Protein AF-0000000072410522 (afdb_homodimer)

Secondary structure (DSSP, 8-state):
-EEEEEEESTTSHHHHHHHHTGGGT---SEEEEEES-THHHHTHHHH-SS-EEEEE--TTSTHHHHHHHHHHHHS-EEEEEEEE-------S-GGGS-HHHHHHHHIIIIIIHHHHHHHHGGGPPTT-EEEEE--GGGGS--TTSHHHHHHHHHHHHHHHHHHHHTGGGT-EEEEEE--SB-SHHHHHHH-SSS--S----S--B-HHHHHHHHHHHHHTT-SEEE-SHHHHHHHHHHHHS-HHHHHHHHHHHTT--/-EEEEEEESTTSHHHHHHHHTGGGT---SEEEEEES-THHHHTHHHH-SS-EEEEE--TTSTHHHHHHHHHHHHS-EEEEEEEE-------S-GGGS-HHHHHHHHIIIIIIHHHHHHHHGGGPPTT-EEEEE--GGGGS--TTSHHHHHHHHHHHHHHHHHHHHTGGGT-EEEEEE--SB-SHHHHHHH-SSS--S----S--B-HHHHHHHHHHHHHTT-SEEE-SHHHHHHHHHHHHS-HHHHHHHHHHHTT--

Organism: NCBI:txid2714355

Structure (mmCIF, N/CA/C/O backbone):
data_AF-0000000072410522-model_v1
#
loop_
_entity.id
_entity.type
_entity.pdbx_description
1 polymer 'Short-chain dehydrogenase'
#
loop_
_atom_site.group_PDB
_atom_site.id
_atom_site.type_symbol
_atom_site.label_atom_id
_atom_site.label_alt_id
_atom_site.label_comp_id
_atom_site.label_asym_id
_atom_site.label_entity_id
_atom_site.label_seq_id
_atom_site.pdbx_PDB_ins_code
_atom_site.Cartn_x
_atom_site.Cartn_y
_atom_site.Cartn_z
_atom_site.occupancy
_atom_site.B_iso_or_equiv
_atom_site.auth_seq_id
_atom_site.auth_comp_id
_atom_site.auth_asym_id
_atom_site.auth_atom_id
_atom_site.pdbx_PDB_model_num
ATOM 1 N N . MET A 1 1 ? 10.883 -33.938 -7 1 87.44 1 MET A N 1
ATOM 2 C CA . MET A 1 1 ? 10.359 -32.688 -6.445 1 87.44 1 MET A CA 1
ATOM 3 C C . MET A 1 1 ? 8.898 -32.5 -6.82 1 87.44 1 MET A C 1
ATOM 5 O O . MET A 1 1 ? 8.492 -32.781 -7.945 1 87.44 1 MET A O 1
ATOM 9 N N . LYS A 1 2 ? 8 -32.25 -5.777 1 94.81 2 LYS A N 1
ATOM 10 C CA . LYS A 1 2 ? 6.574 -32.062 -6.023 1 94.81 2 LYS A CA 1
ATOM 11 C C . LYS A 1 2 ? 6.309 -30.672 -6.625 1 94.81 2 LYS A C 1
ATOM 13 O O . LYS A 1 2 ? 6.816 -29.672 -6.129 1 94.81 2 LYS A O 1
ATOM 18 N N . ARG A 1 3 ? 5.688 -30.719 -7.781 1 96.94 3 ARG A N 1
ATOM 19 C CA . ARG A 1 3 ? 5.191 -29.453 -8.32 1 96.94 3 ARG A CA 1
ATOM 20 C C . ARG A 1 3 ? 3.863 -29.062 -7.676 1 96.94 3 ARG A C 1
ATOM 22 O O . ARG A 1 3 ? 2.869 -29.781 -7.809 1 96.94 3 ARG A O 1
ATOM 29 N N . ILE A 1 4 ? 3.877 -27.891 -7.047 1 97.88 4 ILE A N 1
ATOM 30 C CA . ILE A 1 4 ? 2.682 -27.578 -6.266 1 97.88 4 ILE A CA 1
ATOM 31 C C . ILE A 1 4 ? 2.131 -26.219 -6.672 1 97.88 4 ILE A C 1
ATOM 33 O O . ILE A 1 4 ? 2.805 -25.453 -7.367 1 97.88 4 ILE A O 1
ATOM 37 N N . ALA A 1 5 ? 0.879 -25.953 -6.289 1 97.94 5 ALA A N 1
ATOM 38 C CA . ALA A 1 5 ? 0.236 -24.641 -6.309 1 97.94 5 ALA A CA 1
ATOM 39 C C . ALA A 1 5 ? -0.042 -24.156 -4.891 1 97.94 5 ALA A C 1
ATOM 41 O O . ALA A 1 5 ? -0.404 -24.938 -4.012 1 97.94 5 ALA A O 1
ATOM 42 N N . VAL A 1 6 ? 0.191 -22.922 -4.691 1 97.94 6 VAL A N 1
ATOM 43 C CA . VAL A 1 6 ? -0.125 -22.281 -3.416 1 97.94 6 VAL A CA 1
ATOM 44 C C . VAL A 1 6 ? -1.211 -21.234 -3.619 1 97.94 6 VAL A C 1
ATOM 46 O O . VAL A 1 6 ? -1.064 -20.328 -4.449 1 97.94 6 VAL A O 1
ATOM 49 N N . ILE A 1 7 ? -2.295 -21.359 -2.898 1 97.38 7 ILE A N 1
ATOM 50 C CA . ILE A 1 7 ? -3.43 -20.453 -3.049 1 97.38 7 ILE A CA 1
ATOM 51 C C . ILE A 1 7 ? -3.857 -19.938 -1.678 1 97.38 7 ILE A C 1
ATOM 53 O O . ILE A 1 7 ? -4.223 -20.719 -0.796 1 97.38 7 ILE A O 1
ATOM 57 N N . THR A 1 8 ? -3.752 -18.656 -1.492 1 96.62 8 THR A N 1
ATOM 58 C CA . THR A 1 8 ? -4.227 -18.047 -0.253 1 96.62 8 THR A CA 1
ATOM 59 C C . THR A 1 8 ? -5.695 -17.656 -0.372 1 96.62 8 THR A C 1
ATOM 61 O O . THR A 1 8 ? -6.219 -17.516 -1.479 1 96.62 8 THR A O 1
ATOM 64 N N . GLY A 1 9 ? -6.336 -17.406 0.797 1 91.88 9 GLY A N 1
ATOM 65 C CA . GLY A 1 9 ? -7.746 -17.047 0.773 1 91.88 9 GLY A CA 1
ATOM 66 C C . GLY A 1 9 ? -8.625 -18.125 0.182 1 91.88 9 GLY A C 1
ATOM 67 O O . GLY A 1 9 ? -9.656 -17.828 -0.431 1 91.88 9 GLY A O 1
ATOM 68 N N . ALA A 1 10 ? -8.266 -19.328 0.307 1 90.06 10 ALA A N 1
ATOM 69 C CA . ALA A 1 10 ? -8.906 -20.438 -0.396 1 90.06 10 ALA A CA 1
ATOM 70 C C . ALA A 1 10 ? -10.211 -20.844 0.291 1 90.06 10 ALA A C 1
ATOM 72 O O . ALA A 1 10 ? -10.953 -21.672 -0.223 1 90.06 10 ALA A O 1
ATOM 73 N N . SER A 1 11 ? -10.539 -20.203 1.363 1 84.31 11 SER A N 1
ATOM 74 C CA . SER A 1 11 ? -11.727 -20.594 2.119 1 84.31 11 SER A CA 1
ATOM 75 C C . SER A 1 11 ? -12.992 -20.016 1.494 1 84.31 11 SER A C 1
ATOM 77 O O . SER A 1 11 ? -14.102 -20.469 1.785 1 84.31 11 SER A O 1
ATOM 79 N N . SER A 1 12 ? -12.828 -18.938 0.682 1 79.38 12 SER A N 1
ATOM 80 C CA . SER A 1 12 ? -14.016 -18.312 0.102 1 79.38 12 SER A CA 1
ATOM 81 C C . SER A 1 12 ? -13.648 -17.453 -1.107 1 79.38 12 SER A C 1
ATOM 83 O O . SER A 1 12 ? -12.469 -17.344 -1.46 1 79.38 12 SER A O 1
ATOM 85 N N . GLY A 1 13 ? -14.68 -17.156 -1.811 1 81.81 13 GLY A N 1
ATOM 86 C CA . GLY A 1 13 ? -14.539 -16.141 -2.848 1 81.81 13 GLY A CA 1
ATOM 87 C C . GLY A 1 13 ? -13.703 -16.609 -4.023 1 81.81 13 GLY A C 1
ATOM 88 O O . GLY A 1 13 ? -13.922 -17.703 -4.551 1 81.81 13 GLY A O 1
ATOM 89 N N . MET A 1 14 ? -12.867 -15.711 -4.445 1 86.31 14 MET A N 1
ATOM 90 C CA . MET A 1 14 ? -12.047 -15.977 -5.621 1 86.31 14 MET A CA 1
ATOM 91 C C . MET A 1 14 ? -11 -17.047 -5.328 1 86.31 14 MET A C 1
ATOM 93 O O . MET A 1 14 ? -10.734 -17.906 -6.168 1 86.31 14 MET A O 1
ATOM 97 N N . GLY A 1 15 ? -10.453 -17 -4.074 1 90.88 15 GLY A N 1
ATOM 98 C CA . GLY A 1 15 ? -9.453 -18 -3.713 1 90.88 15 GLY A CA 1
ATOM 99 C C . GLY A 1 15 ? -9.969 -19.422 -3.785 1 90.88 15 GLY A C 1
ATOM 100 O O . GLY A 1 15 ? -9.281 -20.312 -4.273 1 90.88 15 GLY A O 1
ATOM 101 N N . ARG A 1 16 ? -11.148 -19.578 -3.326 1 89.5 16 ARG A N 1
ATOM 102 C CA . ARG A 1 16 ? -11.766 -20.891 -3.398 1 89.5 16 ARG A CA 1
ATOM 103 C C . ARG A 1 16 ? -11.977 -21.312 -4.848 1 89.5 16 ARG A C 1
ATOM 105 O O . ARG A 1 16 ? -11.703 -22.469 -5.207 1 89.5 16 ARG A O 1
ATOM 112 N N . ARG A 1 17 ? -12.453 -20.406 -5.668 1 90.88 17 ARG A N 1
ATOM 113 C CA . ARG A 1 17 ? -12.703 -20.703 -7.07 1 90.88 17 ARG A CA 1
ATOM 114 C C . ARG A 1 17 ? -11.406 -21.031 -7.805 1 90.88 17 ARG A C 1
ATOM 116 O O . ARG A 1 17 ? -11.375 -21.906 -8.664 1 90.88 17 ARG A O 1
ATOM 123 N N . PHE A 1 18 ? -10.375 -20.312 -7.477 1 94.38 18 PHE A N 1
ATOM 124 C CA . PHE A 1 18 ? -9.07 -20.609 -8.055 1 94.38 18 PHE A CA 1
ATOM 125 C C . PHE A 1 18 ? -8.633 -22.031 -7.672 1 94.38 18 PHE A C 1
ATOM 127 O O . PHE A 1 18 ? -8.148 -22.781 -8.516 1 94.38 18 PHE A O 1
ATOM 134 N N . ALA A 1 19 ? -8.852 -22.359 -6.422 1 93.88 19 ALA A N 1
ATOM 135 C CA . ALA A 1 19 ? -8.477 -23.688 -5.957 1 93.88 19 ALA A CA 1
ATOM 136 C C . ALA A 1 19 ? -9.273 -24.766 -6.676 1 93.88 19 ALA A C 1
ATOM 138 O O . ALA A 1 19 ? -8.711 -25.75 -7.168 1 93.88 19 ALA A O 1
ATOM 139 N N . GLU A 1 20 ? -10.5 -24.562 -6.824 1 93 20 GLU A N 1
ATOM 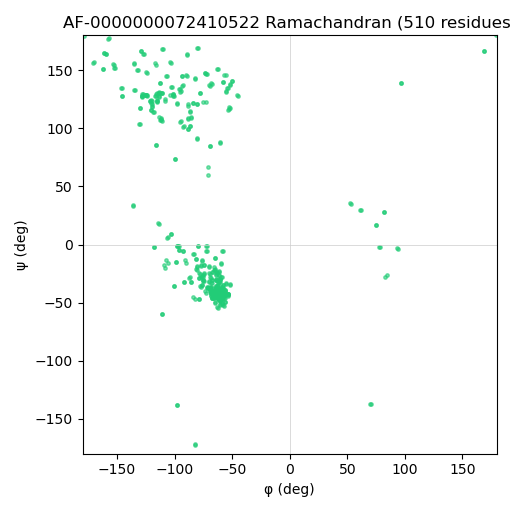140 C CA . GLU A 1 20 ? -11.414 -25.547 -7.402 1 93 20 GLU A CA 1
ATOM 141 C C . GLU A 1 20 ? -11.141 -25.75 -8.891 1 93 20 GLU A C 1
ATOM 143 O O . GLU A 1 20 ? -11.445 -26.812 -9.445 1 93 20 GLU A O 1
ATOM 148 N N . THR A 1 21 ? -10.633 -24.734 -9.539 1 94.5 21 THR A N 1
ATOM 149 C CA . THR A 1 21 ? -10.484 -24.797 -10.992 1 94.5 21 THR A CA 1
ATOM 150 C C . THR A 1 21 ? -9.016 -24.781 -11.383 1 94.5 21 THR A C 1
ATOM 152 O O . THR A 1 21 ? -8.672 -24.484 -12.531 1 94.5 21 THR A O 1
ATOM 155 N N . VAL A 1 22 ? -8.117 -25.094 -10.461 1 95.19 22 VAL A N 1
ATOM 156 C CA . VAL A 1 22 ? -6.676 -24.969 -10.648 1 95.19 22 VAL A CA 1
ATOM 157 C C . VAL A 1 22 ? -6.215 -25.906 -11.766 1 95.19 22 VAL A C 1
ATOM 159 O O . VAL A 1 22 ? -5.227 -25.625 -12.445 1 95.19 22 VAL A O 1
ATOM 162 N N . ASP A 1 23 ? -6.918 -26.953 -12.055 1 93.94 23 ASP A N 1
ATOM 163 C CA . ASP A 1 23 ? -6.582 -27.922 -13.102 1 93.94 23 ASP A CA 1
ATOM 164 C C . ASP A 1 23 ? -6.762 -27.297 -14.484 1 93.94 23 ASP A C 1
ATOM 166 O O . ASP A 1 23 ? -6.23 -27.812 -15.477 1 93.94 23 ASP A O 1
ATOM 170 N N . THR A 1 24 ? -7.555 -26.188 -14.555 1 93.25 24 THR A N 1
ATOM 171 C CA . THR A 1 24 ? -7.664 -25.453 -15.805 1 93.25 24 THR A CA 1
ATOM 172 C C . THR A 1 24 ? -6.316 -24.859 -16.203 1 93.25 24 THR A C 1
ATOM 174 O O . THR A 1 24 ? -6.016 -24.734 -17.391 1 93.25 24 THR A O 1
ATOM 177 N N . PHE A 1 25 ? -5.5 -24.5 -15.203 1 93 25 PHE A N 1
ATOM 178 C CA . PHE A 1 25 ? -4.203 -23.891 -15.461 1 93 25 PHE A CA 1
ATOM 179 C C . PHE A 1 25 ? -3.156 -24.953 -15.766 1 93 25 PHE A C 1
ATOM 181 O O . PHE A 1 25 ? -2.357 -24.797 -16.688 1 93 25 PHE A O 1
ATOM 188 N N . GLY A 1 26 ? -3.154 -25.938 -14.953 1 92.19 26 GLY A N 1
ATOM 189 C CA . GLY A 1 26 ? -2.166 -26.984 -15.133 1 92.19 26 GLY A CA 1
ATOM 190 C C . GLY A 1 26 ? -2.295 -28.109 -14.117 1 92.19 26 GLY A C 1
ATOM 191 O O . GLY A 1 26 ? -3.211 -28.094 -13.297 1 92.19 26 GLY A O 1
ATOM 192 N N . ARG A 1 27 ? -1.413 -29.094 -14.266 1 93.75 27 ARG A N 1
ATOM 193 C CA . ARG A 1 27 ? -1.382 -30.219 -13.352 1 93.75 27 ARG A CA 1
ATOM 194 C C . ARG A 1 27 ? -0.395 -29.984 -12.211 1 93.75 27 ARG A C 1
ATOM 196 O O . ARG A 1 27 ? 0.698 -29.453 -12.438 1 93.75 27 ARG A O 1
ATOM 203 N N . PHE A 1 28 ? -0.849 -30.359 -11.016 1 96.62 28 PHE A N 1
ATOM 204 C CA . PHE A 1 28 ? -0.011 -30.234 -9.828 1 96.62 28 PHE A CA 1
ATOM 205 C C . PHE A 1 28 ? -0.044 -31.516 -9.008 1 96.62 28 PHE A C 1
ATOM 207 O O . PHE A 1 28 ? -1.03 -32.25 -9.039 1 96.62 28 PHE A O 1
ATOM 214 N N . ASP A 1 29 ? 1.026 -31.75 -8.344 1 97 29 ASP A N 1
ATOM 215 C CA . ASP A 1 29 ? 1.09 -32.906 -7.473 1 97 29 ASP A CA 1
ATOM 216 C C . ASP A 1 29 ? 0.31 -32.688 -6.18 1 97 29 ASP A C 1
ATOM 218 O O . ASP A 1 29 ? -0.175 -33.625 -5.559 1 97 29 ASP A O 1
ATOM 222 N N . GLU A 1 30 ? 0.217 -31.422 -5.777 1 96.19 30 GLU A N 1
ATOM 223 C CA . GLU A 1 30 ? -0.444 -31 -4.543 1 96.19 30 GLU A CA 1
ATOM 224 C C . GLU A 1 30 ? -0.775 -29.516 -4.559 1 96.19 30 GLU A C 1
ATOM 226 O O . GLU A 1 30 ? -0.14 -28.75 -5.277 1 96.19 30 GLU A O 1
ATOM 231 N N . ILE A 1 31 ? -1.799 -29.219 -3.85 1 96.38 31 ILE A N 1
ATOM 232 C CA . ILE A 1 31 ? -2.129 -27.797 -3.703 1 96.3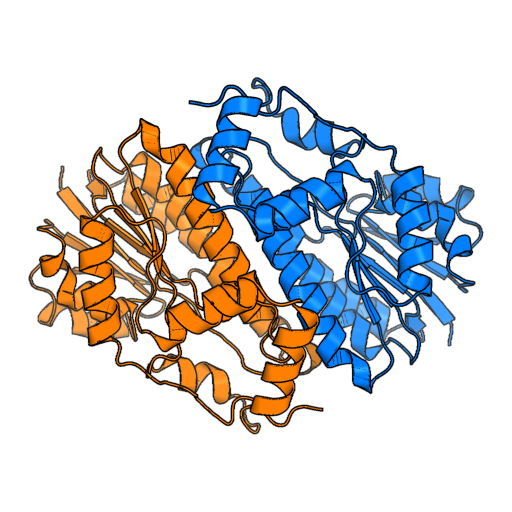8 31 ILE A CA 1
ATOM 233 C C . ILE A 1 31 ? -2.092 -27.406 -2.227 1 96.38 31 ILE A C 1
ATOM 235 O O . ILE A 1 31 ? -2.656 -28.109 -1.381 1 96.38 31 ILE A O 1
ATOM 239 N N . TRP A 1 32 ? -1.292 -26.406 -1.926 1 96.56 32 TRP A N 1
ATOM 240 C CA . TRP A 1 32 ? -1.312 -25.797 -0.599 1 96.56 32 TRP A CA 1
ATOM 241 C C . TRP A 1 32 ? -2.34 -24.672 -0.529 1 96.56 32 TRP A C 1
ATOM 243 O O . TRP A 1 32 ? -2.295 -23.734 -1.324 1 96.56 32 TRP A O 1
ATOM 253 N N . VAL A 1 33 ? -3.297 -24.859 0.373 1 96 33 VAL A N 1
ATOM 254 C CA . VAL A 1 33 ? -4.332 -23.844 0.528 1 96 33 VAL A CA 1
ATOM 255 C C . VAL A 1 33 ? -4.195 -23.156 1.888 1 96 33 VAL A C 1
ATOM 257 O O . VAL A 1 33 ? -4.012 -23.828 2.908 1 96 33 VAL A O 1
ATOM 260 N N . ILE A 1 34 ? -4.207 -21.844 1.851 1 95.31 34 ILE A N 1
ATOM 261 C CA . ILE A 1 34 ? -3.941 -21.062 3.057 1 95.31 34 ILE A CA 1
ATOM 262 C C . ILE A 1 34 ? -5.184 -20.266 3.438 1 95.31 34 ILE A C 1
ATOM 264 O O . ILE A 1 34 ? -5.781 -19.594 2.588 1 95.31 34 ILE A O 1
ATOM 268 N N . ALA A 1 35 ? -5.609 -20.312 4.621 1 92 35 ALA A N 1
ATOM 269 C CA . ALA A 1 35 ? -6.637 -19.5 5.258 1 92 35 ALA A CA 1
ATOM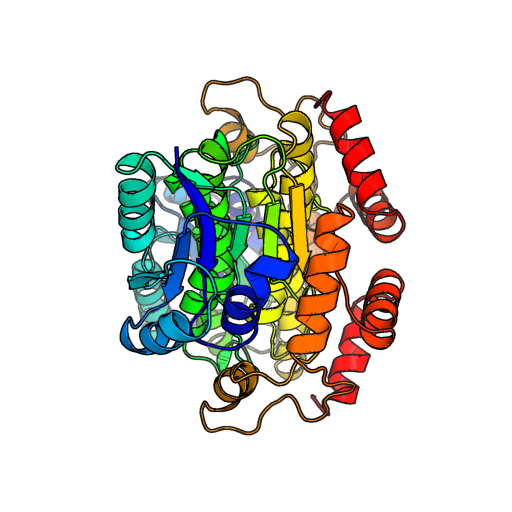 270 C C . ALA A 1 35 ? -6.473 -19.5 6.777 1 92 35 ALA A C 1
ATOM 272 O O . ALA A 1 35 ? -5.613 -20.203 7.312 1 92 35 ALA A O 1
ATOM 273 N N . ARG A 1 36 ? -7.312 -18.734 7.453 1 86.94 36 ARG A N 1
ATOM 274 C CA . ARG A 1 36 ? -7.184 -18.594 8.898 1 86.94 36 ARG A CA 1
ATOM 275 C C . ARG A 1 36 ? -7.621 -19.859 9.617 1 86.94 36 ARG A C 1
ATOM 277 O O . ARG A 1 36 ? -6.988 -20.281 10.594 1 86.94 36 ARG A O 1
ATOM 284 N N . HIS A 1 37 ? -8.711 -20.359 9.07 1 81.56 37 HIS A N 1
ATOM 285 C CA . HIS A 1 37 ? -9.297 -21.516 9.758 1 81.56 37 HIS A CA 1
ATOM 286 C C . HIS A 1 37 ? -9.258 -22.766 8.883 1 81.56 37 HIS A C 1
ATOM 288 O O . HIS A 1 37 ? -9.812 -22.766 7.781 1 81.56 37 HIS A O 1
ATOM 294 N N . GLU A 1 38 ? -8.727 -23.734 9.508 1 83.62 38 GLU A N 1
ATOM 295 C CA . GLU A 1 38 ? -8.547 -24.969 8.773 1 83.62 38 GLU A CA 1
ATOM 296 C C . GLU A 1 38 ? -9.891 -25.578 8.359 1 83.62 38 GLU A C 1
ATOM 298 O O . GLU A 1 38 ? -10.016 -26.141 7.273 1 83.62 38 GLU A O 1
ATOM 303 N N . ALA A 1 39 ? -10.836 -25.438 9.195 1 83.12 39 ALA A N 1
ATOM 304 C CA . ALA A 1 39 ? -12.148 -26.047 8.953 1 83.12 39 ALA A CA 1
ATOM 305 C C . ALA A 1 39 ? -12.75 -25.531 7.645 1 83.12 39 ALA A C 1
ATOM 307 O O . ALA A 1 39 ? -13.43 -26.281 6.938 1 83.12 39 ALA A O 1
ATOM 308 N N . ALA A 1 40 ? -12.398 -24.344 7.273 1 79.81 40 ALA A N 1
ATOM 309 C CA . ALA A 1 40 ? -12.93 -23.734 6.066 1 79.81 40 ALA A CA 1
ATOM 310 C C . ALA A 1 40 ? -12.281 -24.312 4.812 1 79.81 40 ALA A C 1
ATOM 312 O O . ALA A 1 40 ? -12.797 -24.156 3.707 1 79.81 40 ALA A O 1
ATOM 313 N N . LEU A 1 41 ? -11.219 -25 5.059 1 83.5 41 LEU A N 1
ATOM 314 C CA . LEU A 1 41 ? -10.445 -25.531 3.941 1 83.5 41 LEU A CA 1
ATOM 315 C C . LEU A 1 41 ? -10.781 -27 3.693 1 83.5 41 LEU A C 1
ATOM 317 O O . LEU A 1 41 ? -10.453 -27.547 2.639 1 83.5 41 LEU A O 1
ATOM 321 N N . GLU A 1 42 ? -11.422 -27.609 4.652 1 81.56 42 GLU A N 1
ATOM 322 C CA . GLU A 1 42 ? -11.719 -29.031 4.578 1 81.56 42 GLU A CA 1
ATOM 323 C C . GLU A 1 42 ? -12.625 -29.344 3.387 1 81.56 42 GLU A C 1
ATOM 325 O O . GLU A 1 42 ? -12.461 -30.375 2.73 1 81.56 42 GLU A O 1
ATOM 330 N N . GLY A 1 43 ? -13.531 -28.422 3.092 1 81 43 GLY A N 1
ATOM 331 C CA . GLY A 1 43 ? -14.43 -28.609 1.967 1 81 43 GLY A CA 1
ATOM 332 C C . GLY A 1 43 ? -13.711 -28.641 0.629 1 81 43 GLY A C 1
ATOM 333 O O . GLY A 1 43 ? -14.211 -29.234 -0.333 1 81 43 GLY A O 1
ATOM 334 N N . LEU A 1 44 ? -12.555 -28.109 0.586 1 86.38 44 LEU A N 1
ATOM 335 C CA . LEU A 1 44 ? -11.789 -28.047 -0.652 1 86.38 44 LEU A CA 1
ATOM 336 C C . LEU A 1 44 ? -11.211 -29.406 -1.014 1 86.38 44 LEU A C 1
ATOM 338 O O . LEU A 1 44 ? -10.992 -29.703 -2.191 1 86.38 44 LEU A O 1
ATOM 342 N N . ARG A 1 45 ? -11.023 -30.266 -0.043 1 86.31 45 ARG A N 1
ATOM 343 C CA . ARG A 1 45 ? -10.406 -31.562 -0.265 1 86.31 45 ARG A CA 1
ATOM 344 C C . ARG A 1 45 ? -11.242 -32.406 -1.22 1 86.31 45 ARG A C 1
ATOM 346 O O . ARG A 1 45 ? -10.695 -33.188 -1.998 1 86.31 45 ARG A O 1
ATOM 353 N N . GLU A 1 46 ? -12.492 -32.188 -1.177 1 86.25 46 GLU A N 1
ATOM 354 C CA . GLU A 1 46 ? -13.398 -32.969 -1.996 1 86.25 46 GLU A CA 1
ATOM 355 C C . GLU A 1 46 ? -13.625 -32.344 -3.361 1 86.25 46 GLU A C 1
ATOM 357 O O . GLU A 1 46 ? -14.023 -33 -4.312 1 86.25 46 GLU A O 1
ATOM 362 N N . GLN A 1 47 ? -13.266 -31.156 -3.432 1 87.69 47 GLN A N 1
ATOM 363 C CA . GLN A 1 47 ? -13.641 -30.406 -4.633 1 87.69 47 GLN A CA 1
ATOM 364 C C . GLN A 1 47 ? -12.438 -30.203 -5.547 1 87.69 47 GLN A C 1
ATOM 366 O O . GLN A 1 47 ? -12.594 -29.875 -6.723 1 87.69 47 GLN A O 1
ATOM 371 N N . VAL A 1 48 ? -11.305 -30.391 -5.082 1 87.56 48 VAL A N 1
ATOM 372 C CA . VAL A 1 48 ? -10.07 -30.156 -5.828 1 87.56 48 VAL A CA 1
ATOM 373 C C . VAL A 1 48 ? -9.516 -31.484 -6.336 1 87.56 48 VAL A C 1
ATOM 375 O O . VAL A 1 48 ? -9.43 -32.438 -5.59 1 87.56 48 VAL A O 1
ATOM 378 N N . PRO A 1 49 ? -9.211 -31.594 -7.609 1 87.56 49 PRO A N 1
ATOM 379 C CA . PRO A 1 49 ? -8.789 -32.844 -8.211 1 87.56 49 PRO A CA 1
ATOM 380 C C . PRO A 1 49 ? -7.371 -33.25 -7.801 1 87.56 49 PRO A C 1
ATOM 382 O O . PRO A 1 49 ? -6.836 -34.25 -8.312 1 87.56 49 PRO A O 1
ATOM 385 N N . PHE A 1 50 ? -6.668 -32.469 -6.996 1 93.19 50 PHE A N 1
ATOM 386 C CA . PHE A 1 50 ? -5.332 -32.781 -6.488 1 93.19 50 PHE A CA 1
ATOM 387 C C . PHE A 1 50 ? -5.344 -32.906 -4.969 1 93.19 50 PHE A C 1
ATOM 389 O O . PHE A 1 50 ? -6.254 -32.406 -4.305 1 93.19 50 PHE A O 1
ATOM 396 N N . PRO A 1 51 ? -4.352 -33.656 -4.438 1 94.5 51 PRO A N 1
ATOM 397 C CA . PRO A 1 51 ? -4.215 -33.625 -2.98 1 94.5 51 PRO A CA 1
ATOM 398 C C . PRO A 1 51 ? -4.137 -32.219 -2.42 1 94.5 51 PRO A C 1
ATOM 400 O O . PRO A 1 51 ? -3.502 -31.344 -3.02 1 94.5 51 PRO A O 1
ATOM 403 N N . VAL A 1 52 ? -4.848 -32 -1.301 1 95 52 VAL A N 1
ATOM 404 C CA . VAL A 1 52 ? -4.941 -30.672 -0.71 1 95 52 VAL A CA 1
ATOM 405 C C . VAL A 1 52 ? -4.242 -30.656 0.646 1 95 52 VAL A C 1
ATOM 407 O O . VAL A 1 52 ? -4.492 -31.516 1.491 1 95 52 VAL A O 1
ATOM 410 N N . ARG A 1 53 ? -3.359 -29.719 0.804 1 93.75 53 ARG A N 1
ATOM 411 C CA . ARG A 1 53 ? -2.705 -29.469 2.084 1 93.75 53 ARG A CA 1
ATOM 412 C C . ARG A 1 53 ? -3.125 -28.125 2.656 1 93.75 53 ARG A C 1
ATOM 414 O O . ARG A 1 53 ? -2.703 -27.078 2.164 1 93.75 53 ARG A O 1
ATOM 4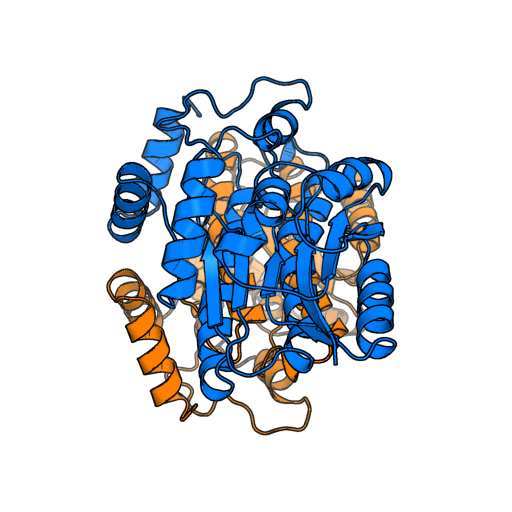21 N N . PRO A 1 54 ? -3.945 -28.203 3.697 1 94.38 54 PRO A N 1
ATOM 422 C CA . PRO A 1 54 ? -4.344 -26.938 4.34 1 94.38 54 PRO A CA 1
ATOM 423 C C . PRO A 1 54 ? -3.254 -26.375 5.246 1 94.38 54 PRO A C 1
ATOM 425 O O . PRO A 1 54 ? -2.602 -27.125 5.977 1 94.38 54 PRO A O 1
ATOM 428 N N . LEU A 1 55 ? -2.936 -25.141 5.109 1 94.44 55 LEU A N 1
ATOM 429 C CA . LEU A 1 55 ? -2.1 -24.359 6.023 1 94.44 55 LEU A CA 1
ATOM 430 C C . LEU A 1 55 ? -2.924 -23.312 6.746 1 94.44 55 LEU A C 1
ATOM 432 O O . LEU A 1 55 ? -3.354 -22.328 6.133 1 94.44 55 LEU A O 1
ATOM 436 N N . ALA A 1 56 ? -3.195 -23.516 8.023 1 93.88 56 ALA A N 1
ATOM 437 C CA . ALA A 1 56 ? -3.955 -22.562 8.828 1 93.88 56 ALA A CA 1
ATOM 438 C C . ALA A 1 56 ? -3.07 -21.406 9.297 1 93.88 56 ALA A C 1
ATOM 440 O O . ALA A 1 56 ? -2.428 -21.5 10.344 1 93.88 56 ALA A O 1
ATOM 441 N N . LEU A 1 57 ? -3.021 -20.375 8.539 1 94.38 57 LEU A N 1
ATOM 442 C CA . LEU A 1 57 ? -2.172 -19.219 8.805 1 94.38 57 LEU A CA 1
ATOM 443 C C . LEU A 1 57 ? -2.986 -17.938 8.781 1 94.38 57 LEU A C 1
ATOM 445 O O . LEU A 1 57 ? -3.818 -17.734 7.891 1 94.38 57 LEU A O 1
ATOM 449 N N . ASP A 1 58 ? -2.848 -17.172 9.766 1 95 58 ASP A N 1
ATOM 450 C CA . ASP A 1 58 ? -3.332 -15.797 9.742 1 95 58 ASP A CA 1
ATOM 451 C C . ASP A 1 58 ? -2.291 -14.859 9.133 1 95 58 ASP A C 1
ATOM 453 O O . ASP A 1 58 ? -1.361 -14.43 9.82 1 95 58 ASP A O 1
ATOM 457 N N . LEU A 1 59 ? -2.504 -14.5 7.91 1 94.81 59 LEU A N 1
ATOM 458 C CA . LEU A 1 59 ? -1.489 -13.789 7.137 1 94.81 59 LEU A CA 1
ATOM 459 C C . LEU A 1 59 ? -1.348 -12.352 7.621 1 94.81 59 LEU A C 1
ATOM 461 O O . LEU A 1 59 ? -0.48 -11.609 7.145 1 94.81 59 LEU A O 1
ATOM 465 N N . THR A 1 60 ? -2.189 -11.906 8.555 1 93.75 60 THR A N 1
ATOM 466 C CA . THR A 1 60 ? -1.989 -10.609 9.18 1 93.75 60 THR A CA 1
ATOM 467 C C . THR A 1 60 ? -0.954 -10.695 10.297 1 93.75 60 THR A C 1
ATOM 469 O O . THR A 1 60 ? -0.52 -9.672 10.836 1 93.75 60 THR A O 1
ATOM 472 N N . ASP A 1 61 ? -0.607 -11.883 10.68 1 93 61 ASP A N 1
ATOM 473 C CA . ASP A 1 61 ? 0.427 -12.156 11.672 1 93 61 ASP A CA 1
ATOM 474 C C . ASP A 1 61 ? 1.757 -12.5 11 1 93 61 ASP A C 1
ATOM 476 O O . ASP A 1 61 ? 1.866 -13.508 10.312 1 93 61 ASP A O 1
ATOM 480 N N . CYS A 1 62 ? 2.752 -11.742 11.312 1 91.25 62 CYS A N 1
ATOM 481 C CA . CYS A 1 62 ? 4.047 -11.891 10.656 1 91.25 62 CYS A CA 1
ATOM 482 C C . CYS A 1 62 ? 4.668 -13.25 10.969 1 91.25 62 CYS A C 1
ATOM 484 O O . CYS A 1 62 ? 5.496 -13.75 10.203 1 91.25 62 CYS A O 1
ATOM 486 N N . SER A 1 63 ? 4.324 -13.828 12.07 1 93.69 63 SER A N 1
ATOM 487 C CA . SER A 1 63 ? 4.844 -15.148 12.406 1 93.69 63 SER A CA 1
ATOM 488 C C . SER A 1 63 ? 4.434 -16.188 11.375 1 93.69 63 SER A C 1
ATOM 490 O O . SER A 1 63 ? 5.098 -17.219 11.219 1 93.69 63 SER A O 1
ATOM 492 N N . SER A 1 64 ? 3.297 -15.969 10.68 1 95.88 64 SER A N 1
ATOM 493 C CA . SER A 1 64 ? 2.816 -16.859 9.641 1 95.88 64 SER A CA 1
ATOM 494 C C . SER A 1 64 ? 3.824 -16.969 8.5 1 95.88 64 SER A C 1
ATOM 496 O O . SER A 1 64 ? 3.914 -18.016 7.844 1 95.88 64 SER A O 1
ATOM 498 N N . PHE A 1 65 ? 4.629 -15.883 8.242 1 96.94 65 PHE A N 1
ATOM 499 C CA . PHE A 1 65 ? 5.598 -15.891 7.152 1 96.94 65 PHE A CA 1
ATOM 500 C C . PHE A 1 65 ? 6.754 -16.828 7.465 1 96.94 65 PHE A C 1
ATOM 502 O O . PHE A 1 65 ? 7.242 -17.531 6.578 1 96.94 65 PHE A O 1
ATOM 509 N N . ALA A 1 66 ? 7.129 -16.828 8.734 1 95.88 66 ALA A N 1
ATOM 510 C CA . ALA A 1 66 ? 8.172 -17.75 9.148 1 95.88 66 ALA A CA 1
ATOM 511 C C . ALA A 1 66 ? 7.695 -19.203 9.016 1 95.88 66 ALA A C 1
ATOM 513 O O . ALA A 1 66 ? 8.453 -20.078 8.586 1 95.88 66 ALA A O 1
ATOM 514 N N . THR A 1 67 ? 6.492 -19.484 9.445 1 96.5 67 THR A N 1
ATOM 515 C CA . THR A 1 67 ? 5.91 -20.812 9.328 1 96.5 67 THR A CA 1
ATOM 516 C C . THR A 1 67 ? 5.848 -21.25 7.863 1 96.5 67 THR A C 1
ATOM 518 O O . THR A 1 67 ? 6.211 -22.391 7.531 1 96.5 67 THR A O 1
ATOM 521 N N . TYR A 1 68 ? 5.383 -20.391 6.988 1 97.31 68 TYR A N 1
ATOM 522 C CA . TYR A 1 68 ? 5.301 -20.672 5.559 1 97.31 68 TYR A CA 1
ATOM 523 C C . TYR A 1 68 ? 6.684 -20.953 4.977 1 97.31 68 TYR A C 1
ATOM 525 O O . TYR A 1 68 ? 6.863 -21.891 4.207 1 97.31 68 TYR A O 1
ATOM 533 N N . ALA A 1 69 ? 7.652 -20.062 5.348 1 96.56 69 ALA A N 1
ATOM 534 C CA . ALA A 1 69 ? 9.023 -20.25 4.887 1 96.56 69 ALA A CA 1
ATOM 535 C C . ALA A 1 69 ? 9.57 -21.609 5.316 1 96.56 69 ALA A C 1
ATOM 537 O O . ALA A 1 69 ? 10.25 -22.297 4.543 1 96.56 69 ALA A O 1
ATOM 538 N N . LYS A 1 70 ? 9.25 -21.969 6.508 1 96.44 70 LYS A N 1
ATOM 539 C CA . LYS A 1 70 ? 9.719 -23.234 7.051 1 96.44 70 LYS A CA 1
ATOM 540 C C . LYS A 1 70 ? 9.156 -24.406 6.254 1 96.44 70 LYS A C 1
ATOM 542 O O . LYS A 1 70 ? 9.883 -25.344 5.922 1 96.44 70 LYS A O 1
ATOM 547 N N . VAL A 1 71 ? 7.895 -24.391 5.945 1 95.44 71 VAL A N 1
ATOM 548 C CA . VAL A 1 71 ? 7.262 -25.484 5.203 1 95.44 71 VAL A CA 1
ATOM 549 C C . VAL A 1 71 ? 7.867 -25.562 3.805 1 95.44 71 VAL A C 1
ATOM 551 O O . VAL A 1 71 ? 8.078 -26.672 3.285 1 95.44 71 VAL A O 1
ATOM 554 N N . LEU A 1 72 ? 8.141 -24.422 3.131 1 95.69 72 LEU A N 1
ATOM 555 C CA . LEU A 1 72 ? 8.75 -24.391 1.808 1 95.69 72 LEU A CA 1
ATOM 556 C C . LEU A 1 72 ? 10.141 -25.016 1.833 1 95.69 72 LEU A C 1
ATOM 558 O O . LEU A 1 72 ? 10.516 -25.734 0.902 1 95.69 72 LEU A O 1
ATOM 562 N N . THR A 1 73 ? 10.844 -24.719 2.918 1 94.25 73 THR A N 1
ATOM 563 C CA . THR A 1 73 ? 12.219 -25.172 3.023 1 94.25 73 THR A CA 1
ATOM 564 C C . THR A 1 73 ? 12.273 -26.656 3.367 1 94.25 73 THR A C 1
ATOM 566 O O . THR A 1 73 ? 13.164 -27.375 2.904 1 94.25 73 THR A O 1
ATOM 569 N N . GLU A 1 74 ? 11.367 -27.094 4.125 1 93.69 74 GLU A N 1
ATOM 570 C CA . GLU A 1 74 ? 11.406 -28.438 4.66 1 93.69 74 GLU A CA 1
ATOM 571 C C . GLU A 1 74 ? 10.906 -29.453 3.635 1 93.69 74 GLU A C 1
ATOM 573 O O . GLU A 1 74 ? 11.219 -30.641 3.725 1 93.69 74 GLU A O 1
ATOM 578 N N . GLU A 1 75 ? 10.211 -29.047 2.676 1 89.88 75 GLU A N 1
ATOM 579 C CA . GLU A 1 75 ? 9.664 -29.938 1.663 1 89.88 75 GLU A CA 1
ATOM 580 C C . GLU A 1 75 ? 10.297 -29.672 0.298 1 89.88 75 GLU A C 1
ATOM 582 O O . GLU A 1 75 ? 10.508 -28.531 -0.087 1 89.88 75 GLU A O 1
ATOM 587 N N . PRO A 1 76 ? 10.719 -30.688 -0.278 1 91.75 76 PRO A N 1
ATOM 588 C CA . PRO A 1 76 ? 11.242 -30.516 -1.637 1 91.75 76 PRO A CA 1
ATOM 589 C C . PRO A 1 76 ? 10.148 -30.188 -2.648 1 91.75 76 PRO A C 1
ATOM 591 O O . PRO A 1 76 ? 9.594 -31.078 -3.289 1 91.75 76 PRO A O 1
ATOM 594 N N . VAL A 1 77 ? 9.781 -28.969 -2.789 1 95.31 77 VAL A N 1
ATOM 595 C CA . VAL A 1 77 ? 8.672 -28.578 -3.658 1 95.31 77 VAL A CA 1
ATOM 596 C C . VAL A 1 77 ? 9.141 -27.547 -4.676 1 95.31 77 VAL A C 1
ATOM 598 O O . VAL A 1 77 ? 10.109 -26.828 -4.434 1 95.31 77 VAL A O 1
ATOM 601 N N . GLU A 1 78 ? 8.586 -27.594 -5.781 1 96.94 78 GLU A N 1
ATOM 602 C CA . GLU A 1 78 ? 8.594 -26.516 -6.777 1 96.94 78 GLU A CA 1
ATOM 603 C C . GLU A 1 78 ? 7.227 -25.859 -6.891 1 96.94 78 GLU A C 1
ATOM 605 O O . GLU A 1 78 ? 6.227 -26.531 -7.148 1 96.94 78 GLU A O 1
ATOM 610 N N . VAL A 1 79 ? 7.234 -24.562 -6.715 1 98.06 79 VAL A N 1
ATOM 611 C CA . VAL A 1 79 ? 5.953 -23.859 -6.754 1 98.06 79 VAL A CA 1
ATOM 612 C C . VAL A 1 79 ? 5.676 -23.359 -8.172 1 98.06 79 VAL A C 1
ATOM 614 O O . VAL A 1 79 ? 6.215 -22.344 -8.594 1 98.06 79 VAL A O 1
ATOM 617 N N . GLY A 1 80 ? 4.844 -24.109 -8.789 1 98 80 GLY A N 1
ATOM 618 C CA . GLY A 1 80 ? 4.527 -23.719 -10.164 1 98 80 GLY A CA 1
ATOM 619 C C . GLY A 1 80 ? 3.539 -22.578 -10.25 1 98 80 GLY A C 1
ATOM 620 O O . GLY A 1 80 ? 3.455 -21.906 -11.281 1 98 80 GLY A O 1
ATOM 621 N N . LEU A 1 81 ? 2.713 -22.406 -9.195 1 98.38 81 LEU A N 1
ATOM 622 C CA . LEU A 1 81 ? 1.655 -21.406 -9.188 1 98.38 81 LEU A CA 1
ATOM 623 C C . LEU A 1 81 ? 1.463 -20.828 -7.781 1 98.38 81 LEU A C 1
ATOM 625 O O . LEU A 1 81 ? 1.387 -21.578 -6.809 1 98.38 81 LEU A O 1
ATOM 629 N N . LEU A 1 82 ? 1.498 -19.562 -7.703 1 98.5 82 LEU A N 1
ATOM 630 C CA . LEU A 1 82 ? 1.106 -18.844 -6.496 1 98.5 82 LEU A CA 1
ATOM 631 C C . LEU A 1 82 ? -0.067 -17.906 -6.773 1 98.5 82 LEU A C 1
ATOM 633 O O . LEU A 1 82 ? 0.015 -17.047 -7.648 1 98.5 82 LEU A O 1
ATOM 637 N N . VAL A 1 83 ? -1.185 -18.125 -6.094 1 98.19 83 VAL A N 1
ATOM 638 C CA . VAL A 1 83 ? -2.326 -17.219 -6.172 1 98.19 83 VAL A CA 1
ATOM 639 C C . VAL A 1 83 ? -2.537 -16.547 -4.82 1 98.19 83 VAL A C 1
ATOM 641 O O . VAL A 1 83 ? -2.9 -17.188 -3.838 1 98.19 83 VAL A O 1
ATOM 644 N N . ASN A 1 84 ? -2.246 -15.312 -4.789 1 97.81 84 ASN A N 1
ATOM 645 C CA . ASN A 1 84 ? -2.549 -14.5 -3.613 1 97.81 84 ASN A CA 1
ATOM 646 C C . ASN A 1 84 ? -3.953 -13.906 -3.688 1 97.81 84 ASN A C 1
ATOM 648 O O . ASN A 1 84 ? -4.152 -12.836 -4.258 1 97.81 84 ASN A O 1
ATOM 652 N N . ALA A 1 85 ? -4.879 -14.555 -2.998 1 94.56 85 ALA A N 1
ATOM 653 C CA . ALA A 1 85 ? -6.285 -14.164 -3.119 1 94.56 85 ALA A CA 1
ATOM 654 C C . ALA A 1 85 ? -6.84 -13.695 -1.776 1 94.56 85 ALA A C 1
ATOM 656 O O . ALA A 1 85 ? -8 -13.281 -1.688 1 94.56 85 ALA A O 1
ATOM 657 N N . SER A 1 86 ? -5.973 -13.781 -0.773 1 91.88 86 SER A N 1
ATOM 658 C CA . SER A 1 86 ? -6.402 -13.266 0.523 1 91.88 86 SER A CA 1
ATOM 659 C C . SER A 1 86 ? -6.516 -11.75 0.504 1 91.88 86 SER A C 1
ATOM 661 O O . SER A 1 86 ? -5.684 -11.062 -0.096 1 91.88 86 SER A O 1
ATOM 663 N N . GLY A 1 87 ? -7.543 -11.242 1.062 1 89.25 87 GLY A N 1
ATOM 664 C CA . GLY A 1 87 ? -7.758 -9.805 1.177 1 89.25 87 GLY A CA 1
ATOM 665 C C . GLY A 1 87 ? -9.156 -9.445 1.628 1 89.25 87 GLY A C 1
ATOM 666 O O . GLY A 1 87 ? -10.039 -10.312 1.695 1 89.25 87 GLY A O 1
ATOM 667 N N . PHE A 1 88 ? -9.312 -8.211 1.998 1 86.19 88 PHE A N 1
ATOM 668 C CA . PHE A 1 88 ? -10.641 -7.723 2.352 1 86.19 88 PHE A CA 1
ATOM 669 C C . PHE A 1 88 ? -10.703 -6.203 2.266 1 86.19 88 PHE A C 1
ATOM 671 O O . PHE A 1 88 ? -9.688 -5.547 2.025 1 86.19 88 PHE A O 1
ATOM 678 N N . GLY A 1 89 ? -11.93 -5.727 2.246 1 85.69 89 GLY A N 1
ATOM 679 C CA . GLY A 1 89 ? -12.164 -4.293 2.211 1 85.69 89 GLY A CA 1
ATOM 680 C C . GLY A 1 89 ? -13.242 -3.84 3.184 1 85.69 89 GLY A C 1
ATOM 681 O O . GLY A 1 89 ? -14.016 -4.656 3.68 1 85.69 89 GLY A O 1
ATOM 682 N N . LYS A 1 90 ? -13.148 -2.605 3.559 1 82 90 LYS A N 1
ATOM 683 C CA . LYS A 1 90 ? -14.195 -1.913 4.309 1 82 90 LYS A CA 1
ATOM 684 C C . LYS A 1 90 ? -14.641 -0.645 3.59 1 82 90 LYS A C 1
ATOM 686 O O . LYS A 1 90 ? -13.812 0.187 3.213 1 82 90 LYS A O 1
ATOM 691 N N . PHE A 1 91 ? -15.945 -0.538 3.395 1 79.75 91 PHE A N 1
ATOM 692 C CA . PHE A 1 91 ? -16.5 0.598 2.674 1 79.75 91 PHE A CA 1
ATOM 693 C C . PHE A 1 91 ? -17.047 1.638 3.645 1 79.75 91 PHE A C 1
ATOM 695 O O . PHE A 1 91 ? -18.266 1.795 3.773 1 79.75 91 PHE A O 1
ATOM 702 N N . ARG A 1 92 ? -16.234 2.311 4.27 1 80.44 92 ARG A N 1
ATOM 703 C CA . ARG A 1 92 ? -16.484 3.328 5.285 1 80.44 92 ARG A CA 1
ATOM 704 C C . ARG A 1 92 ? -15.367 4.359 5.324 1 80.44 92 ARG A C 1
ATOM 706 O O . ARG A 1 92 ? -14.25 4.082 4.887 1 80.44 92 ARG A O 1
ATOM 713 N N . ALA A 1 93 ? -15.82 5.523 5.812 1 85.06 93 ALA A N 1
ATOM 714 C CA . ALA A 1 93 ? -14.789 6.543 5.988 1 85.06 93 ALA A CA 1
ATOM 715 C C . ALA A 1 93 ? -13.656 6.031 6.875 1 85.06 93 ALA A C 1
ATOM 717 O O . ALA A 1 93 ? -13.891 5.262 7.805 1 85.06 93 ALA A O 1
ATOM 718 N N . VAL A 1 94 ? -12.438 6.461 6.605 1 87.69 94 VAL A N 1
ATOM 719 C CA . VAL A 1 94 ? -11.242 6.02 7.32 1 87.69 94 VAL A CA 1
ATOM 720 C C . VAL A 1 94 ? -11.414 6.277 8.812 1 87.69 94 VAL A C 1
ATOM 722 O O . VAL A 1 94 ? -11.086 5.418 9.641 1 87.69 94 VAL A O 1
ATOM 725 N N . VAL A 1 95 ? -12.008 7.441 9.156 1 89 95 VAL A N 1
ATOM 726 C CA . VAL A 1 95 ? -12.109 7.855 10.547 1 89 95 VAL A CA 1
ATOM 727 C C . VAL A 1 95 ? -13.219 7.066 11.242 1 89 95 VAL A C 1
ATOM 729 O O . VAL A 1 95 ? -13.258 6.996 12.477 1 89 95 VAL A O 1
ATOM 732 N N . ASP A 1 96 ? -14.062 6.488 10.445 1 89 96 ASP A N 1
ATOM 733 C CA . ASP A 1 96 ? -15.195 5.758 11.008 1 89 96 ASP A CA 1
ATOM 734 C C . ASP A 1 96 ? -14.898 4.266 11.094 1 89 96 ASP A C 1
ATOM 736 O O . ASP A 1 96 ? -15.75 3.482 11.531 1 89 96 ASP A O 1
ATOM 740 N N . THR A 1 97 ? -13.773 3.812 10.68 1 90.19 97 THR A N 1
ATOM 741 C CA . THR A 1 97 ? -13.312 2.434 10.758 1 90.19 97 THR A CA 1
ATOM 742 C C . THR A 1 97 ? -12.32 2.26 11.914 1 90.19 97 THR A C 1
ATOM 744 O O . THR A 1 97 ? -11.406 3.07 12.078 1 90.19 97 THR A O 1
ATOM 747 N N . PRO A 1 98 ? -12.609 1.22 12.812 1 93.75 98 PRO A N 1
ATOM 748 C CA . PRO A 1 98 ? -11.602 0.997 13.852 1 93.75 98 PRO A CA 1
ATOM 749 C C . PRO A 1 98 ? -10.188 0.891 13.289 1 93.75 98 PRO A C 1
ATOM 751 O O . PRO A 1 98 ? -9.984 0.3 12.227 1 93.75 98 PRO A O 1
ATOM 754 N N . LEU A 1 99 ? -9.25 1.466 14.008 1 95.12 99 LEU A N 1
ATOM 755 C CA . LEU A 1 99 ? -7.871 1.521 13.539 1 95.12 99 LEU A CA 1
ATOM 756 C C . LEU A 1 99 ? -7.336 0.12 13.266 1 95.12 99 LEU A C 1
ATOM 758 O O . LEU A 1 99 ? -6.672 -0.108 12.25 1 95.12 99 LEU A O 1
ATOM 762 N N . GLU A 1 100 ? -7.598 -0.771 14.148 1 94.94 100 GLU A N 1
ATOM 763 C CA . GLU A 1 100 ? -7.094 -2.135 14.016 1 94.94 100 GLU A CA 1
ATOM 764 C C . GLU A 1 100 ? -7.555 -2.77 12.711 1 94.94 100 GLU A C 1
ATOM 766 O O . GLU A 1 100 ? -6.824 -3.555 12.102 1 94.94 100 GLU A O 1
ATOM 771 N N . VAL A 1 101 ? -8.734 -2.461 12.281 1 93.69 101 VAL A N 1
ATOM 772 C CA . VAL A 1 101 ? -9.289 -2.998 11.047 1 93.69 101 VAL A CA 1
ATOM 773 C C . VAL A 1 101 ? -8.516 -2.453 9.852 1 93.69 101 VAL A C 1
ATOM 775 O O . VAL A 1 101 ? -8.141 -3.205 8.945 1 93.69 101 VAL A O 1
ATOM 778 N N . ASN A 1 102 ? -8.281 -1.182 9.852 1 94.75 102 ASN A N 1
ATOM 779 C CA . ASN A 1 102 ? -7.523 -0.57 8.766 1 94.75 102 ASN A CA 1
ATOM 780 C C . ASN A 1 102 ? -6.078 -1.061 8.742 1 94.75 102 ASN A C 1
ATOM 782 O O . ASN A 1 102 ? -5.516 -1.295 7.676 1 94.75 102 ASN A O 1
ATOM 786 N N . LEU A 1 103 ? -5.465 -1.217 9.945 1 95.62 103 LEU A N 1
ATOM 787 C CA . LEU A 1 103 ? -4.121 -1.775 10.031 1 95.62 103 LEU A CA 1
ATOM 788 C C . LEU A 1 103 ? -4.082 -3.186 9.445 1 95.62 103 LEU A C 1
ATOM 790 O O . LEU A 1 103 ? -3.193 -3.508 8.656 1 95.62 103 LEU A O 1
ATOM 794 N N . ASN A 1 104 ? -5.02 -3.959 9.805 1 94.75 104 ASN A N 1
ATOM 795 C CA . ASN A 1 104 ? -5.105 -5.332 9.32 1 94.75 104 ASN A CA 1
ATOM 796 C C . ASN A 1 104 ? -5.285 -5.383 7.809 1 94.75 104 ASN A C 1
ATOM 798 O O . ASN A 1 104 ? -4.793 -6.297 7.148 1 94.75 104 ASN A O 1
ATOM 802 N N . MET A 1 105 ? -6.016 -4.457 7.273 1 94.69 105 MET A N 1
ATOM 803 C CA . MET A 1 105 ? -6.227 -4.391 5.832 1 94.69 105 MET A CA 1
ATOM 804 C C . MET A 1 105 ? -4.906 -4.184 5.098 1 94.69 105 MET A C 1
ATOM 806 O O . MET A 1 105 ? -4.637 -4.852 4.098 1 94.69 105 MET A O 1
ATOM 810 N N . VAL A 1 106 ? -4.098 -3.271 5.59 1 95.94 106 VAL A N 1
ATOM 811 C CA . VAL A 1 106 ? -2.793 -3.029 4.98 1 95.94 106 VAL A CA 1
ATOM 812 C C . VAL A 1 106 ? -1.917 -4.27 5.129 1 95.94 106 VAL A C 1
ATOM 814 O O . VAL A 1 106 ? -1.236 -4.672 4.184 1 95.94 106 VAL A O 1
ATOM 817 N N . ASP A 1 107 ? -1.975 -4.891 6.301 1 96.06 107 ASP A N 1
ATOM 818 C CA . ASP A 1 107 ? -1.188 -6.09 6.566 1 96.06 107 ASP A CA 1
ATOM 819 C C . ASP A 1 107 ? -1.555 -7.211 5.594 1 96.06 107 ASP A C 1
ATOM 821 O O . ASP A 1 107 ? -0.674 -7.832 4.996 1 96.06 107 ASP A O 1
ATOM 825 N N . LEU A 1 108 ? -2.791 -7.406 5.438 1 95.44 108 LEU A N 1
ATOM 826 C CA . LEU A 1 108 ? -3.266 -8.539 4.648 1 95.44 108 LEU A CA 1
ATOM 827 C C . LEU A 1 108 ? -3.16 -8.242 3.156 1 95.44 108 LEU A C 1
ATOM 829 O O . LEU A 1 108 ? -2.652 -9.062 2.391 1 95.44 108 LEU A O 1
ATOM 833 N N . ASN A 1 109 ? -3.619 -7.047 2.734 1 96.12 109 ASN A N 1
ATOM 834 C CA . ASN A 1 109 ? -3.752 -6.73 1.315 1 96.12 109 ASN A CA 1
ATOM 835 C C . ASN A 1 109 ? -2.406 -6.367 0.695 1 96.12 109 ASN A C 1
ATOM 837 O O . ASN A 1 109 ? -2.219 -6.508 -0.515 1 96.12 109 ASN A O 1
ATOM 841 N N . CYS A 1 110 ? -1.508 -5.824 1.479 1 96.88 110 CYS A N 1
ATOM 842 C CA . CYS A 1 110 ? -0.238 -5.359 0.931 1 96.88 110 CYS A CA 1
ATOM 843 C C . CYS A 1 110 ? 0.916 -6.23 1.411 1 96.88 110 CYS A C 1
ATOM 845 O O . CYS A 1 110 ? 1.539 -6.938 0.616 1 96.88 110 CYS A O 1
ATOM 847 N N . GLN A 1 111 ? 1.071 -6.258 2.703 1 96.62 111 GLN A N 1
ATOM 848 C CA . GLN A 1 111 ? 2.246 -6.902 3.281 1 96.62 111 GLN A CA 1
ATOM 849 C C . GLN A 1 111 ? 2.254 -8.398 2.994 1 96.62 111 GLN A C 1
ATOM 851 O O . GLN A 1 111 ? 3.277 -8.953 2.592 1 96.62 111 GLN A O 1
ATOM 856 N N . ALA A 1 112 ? 1.166 -9.062 3.248 1 97.44 112 ALA A N 1
ATOM 857 C CA . ALA A 1 112 ? 1.079 -10.508 3.041 1 97.44 112 ALA A CA 1
ATOM 858 C C . ALA A 1 112 ? 1.347 -10.867 1.584 1 97.44 112 ALA A C 1
ATOM 860 O O . ALA A 1 112 ? 2.062 -11.836 1.299 1 97.44 112 ALA A O 1
ATOM 861 N N . VAL A 1 113 ? 0.771 -10.133 0.628 1 97.44 113 VAL A N 1
ATOM 862 C CA . VAL A 1 113 ? 0.964 -10.375 -0.797 1 97.44 113 VAL A CA 1
ATOM 863 C C . VAL A 1 113 ? 2.447 -10.273 -1.143 1 97.44 113 VAL A C 1
ATOM 865 O O . VAL A 1 113 ? 3.004 -11.172 -1.781 1 97.44 113 VAL A O 1
ATOM 868 N N . MET A 1 114 ? 3.08 -9.172 -0.712 1 96.94 114 MET A N 1
ATOM 869 C CA . MET A 1 114 ? 4.504 -8.953 -0.959 1 96.94 114 MET A CA 1
ATOM 870 C C . MET A 1 114 ? 5.344 -10.062 -0.34 1 96.94 114 MET A C 1
ATOM 872 O O . MET A 1 114 ? 6.223 -10.617 -0.998 1 96.94 114 MET A O 1
ATOM 876 N N . ALA A 1 115 ? 5.082 -10.445 0.904 1 97.94 115 ALA A N 1
ATOM 877 C CA . ALA A 1 115 ? 5.867 -11.43 1.646 1 97.94 115 ALA A CA 1
ATOM 878 C C . ALA A 1 115 ? 5.762 -12.812 1.01 1 97.94 115 ALA A C 1
ATOM 880 O O . ALA A 1 115 ? 6.766 -13.508 0.855 1 97.94 115 ALA A O 1
ATOM 881 N N . LEU A 1 116 ? 4.551 -13.211 0.667 1 98.25 116 LEU A N 1
ATOM 882 C CA . LEU A 1 116 ? 4.352 -14.531 0.063 1 98.25 116 LEU A CA 1
ATOM 883 C C . LEU A 1 116 ? 5.055 -14.617 -1.287 1 98.25 116 LEU A C 1
ATOM 885 O O . LEU A 1 116 ? 5.625 -15.656 -1.626 1 98.25 116 LEU A O 1
ATOM 889 N N . CYS A 1 117 ? 4.977 -13.539 -2.096 1 98 117 CYS A N 1
ATOM 890 C CA . CYS A 1 117 ? 5.727 -13.508 -3.344 1 98 117 CYS A CA 1
ATOM 891 C C . CYS A 1 117 ? 7.219 -13.695 -3.086 1 98 117 CYS A C 1
ATOM 893 O O . CYS A 1 117 ? 7.848 -14.578 -3.68 1 98 117 CYS A O 1
ATOM 895 N N . GLN A 1 118 ? 7.746 -12.891 -2.205 1 97.25 118 GLN A N 1
ATOM 896 C CA . GLN A 1 118 ? 9.18 -12.914 -1.932 1 97.25 118 GLN A CA 1
ATOM 897 C C . GLN A 1 118 ? 9.625 -14.297 -1.464 1 97.25 118 GLN A C 1
ATOM 899 O O . GLN A 1 118 ? 10.664 -14.805 -1.906 1 97.25 118 GLN A O 1
ATOM 904 N N . LEU A 1 119 ? 8.914 -14.883 -0.558 1 97.62 119 LEU A N 1
ATOM 905 C CA . LEU A 1 119 ? 9.281 -16.156 0.048 1 97.62 119 LEU A CA 1
ATOM 906 C C . LEU A 1 119 ? 9.141 -17.297 -0.958 1 97.62 119 LEU A C 1
ATOM 908 O O . LEU A 1 119 ? 9.883 -18.281 -0.892 1 97.62 119 LEU A O 1
ATOM 912 N N . THR A 1 120 ? 8.18 -17.234 -1.923 1 98.25 120 THR A N 1
ATOM 913 C CA . THR A 1 120 ? 7.844 -18.328 -2.822 1 98.25 120 THR A CA 1
ATOM 914 C C . THR A 1 120 ? 8.758 -18.328 -4.047 1 98.25 120 THR A C 1
ATOM 916 O O . THR A 1 120 ? 9.102 -19.391 -4.57 1 98.25 120 THR A O 1
ATOM 919 N N . ILE A 1 121 ? 9.211 -17.141 -4.504 1 97.56 121 ILE A N 1
ATOM 920 C CA . ILE A 1 121 ? 9.898 -16.938 -5.773 1 97.56 121 ILE A CA 1
ATOM 921 C C . ILE A 1 121 ? 11.141 -17.828 -5.836 1 97.56 121 ILE A C 1
ATOM 923 O O . ILE A 1 121 ? 11.406 -18.453 -6.859 1 97.56 121 ILE A O 1
ATOM 927 N N . PRO A 1 122 ? 11.906 -17.906 -4.723 1 96.88 122 PRO A N 1
ATOM 928 C CA . PRO A 1 122 ? 13.102 -18.766 -4.793 1 96.88 122 PRO A CA 1
ATOM 929 C C . PRO A 1 122 ? 12.766 -20.219 -5.105 1 96.88 122 PRO A C 1
ATOM 931 O O . PRO A 1 122 ? 13.641 -20.969 -5.555 1 96.88 122 PRO A O 1
ATOM 934 N N . TYR A 1 123 ? 11.57 -20.672 -4.965 1 97.38 123 TYR A N 1
ATOM 935 C CA . TYR A 1 123 ? 11.172 -22.062 -5.164 1 97.38 123 TYR A CA 1
ATOM 936 C C . TYR A 1 123 ? 10.398 -22.219 -6.473 1 97.38 123 TYR A C 1
ATOM 938 O O . TYR A 1 123 ? 9.852 -23.281 -6.75 1 97.38 123 TYR A O 1
ATOM 946 N N . MET A 1 124 ? 10.32 -21.156 -7.262 1 97.69 124 MET A N 1
ATOM 947 C CA . MET A 1 124 ? 9.562 -21.203 -8.508 1 97.69 124 MET A CA 1
ATOM 948 C C . MET A 1 124 ? 10.477 -21.531 -9.688 1 97.69 124 MET A C 1
ATOM 950 O O . MET A 1 124 ? 11.57 -20.984 -9.812 1 97.69 124 MET A O 1
ATOM 954 N N . PRO A 1 125 ? 10.07 -22.453 -10.469 1 96.69 125 PRO A N 1
ATOM 955 C CA . PRO A 1 125 ? 10.812 -22.781 -11.688 1 96.69 125 PRO A CA 1
ATOM 956 C C . PRO A 1 125 ? 10.523 -21.812 -12.828 1 96.69 125 PRO A C 1
ATOM 958 O O . PRO A 1 125 ? 9.633 -20.969 -12.727 1 96.69 125 PRO A O 1
ATOM 961 N N . GLU A 1 126 ? 11.375 -21.969 -13.852 1 96 126 GLU A N 1
ATOM 962 C CA . GLU A 1 126 ? 10.984 -21.328 -15.109 1 96 126 GLU A CA 1
ATOM 963 C C . GLU A 1 126 ? 9.586 -21.766 -15.539 1 96 126 GLU A C 1
ATOM 965 O O . GLU A 1 126 ? 9.25 -22.953 -15.453 1 96 126 GLU A O 1
ATOM 970 N N . GLY A 1 127 ? 8.828 -20.797 -15.93 1 95.25 127 GLY A N 1
ATOM 971 C CA . GLY A 1 127 ? 7.449 -21.094 -16.281 1 95.25 127 GLY A CA 1
ATOM 972 C C . GLY A 1 127 ? 6.484 -20.906 -15.117 1 95.25 127 GLY A C 1
ATOM 973 O O . GLY A 1 127 ? 5.273 -21.047 -15.289 1 95.25 127 GLY A O 1
ATOM 974 N N . GLY A 1 128 ? 7.008 -20.562 -13.938 1 97.06 128 GLY A N 1
ATOM 975 C CA . GLY A 1 128 ? 6.168 -20.297 -12.781 1 97.06 128 GLY A CA 1
ATOM 976 C C . GLY A 1 128 ? 5.25 -19.094 -12.984 1 97.06 128 GLY A C 1
ATOM 977 O O . GLY A 1 128 ? 5.562 -18.188 -13.758 1 97.06 128 GLY A O 1
ATOM 978 N N . GLN A 1 129 ? 4.051 -19.125 -12.289 1 98.06 129 GLN A N 1
ATOM 979 C CA . GLN A 1 129 ? 3.037 -18.078 -12.414 1 98.06 129 GLN A CA 1
ATOM 980 C C . GLN A 1 129 ? 2.609 -17.562 -11.039 1 98.06 129 GLN A C 1
ATOM 982 O O . GLN A 1 129 ? 2.342 -18.359 -10.133 1 98.06 129 GLN A O 1
ATOM 987 N N . ILE A 1 130 ? 2.664 -16.328 -10.922 1 98.19 130 ILE A N 1
ATOM 988 C CA . ILE A 1 130 ? 2.094 -15.656 -9.758 1 98.19 130 ILE A CA 1
ATOM 989 C C . ILE A 1 130 ? 0.861 -14.859 -10.172 1 98.19 130 ILE A C 1
ATOM 991 O O . ILE A 1 130 ? 0.881 -14.156 -11.18 1 98.19 130 ILE A O 1
ATOM 995 N N . ILE A 1 131 ? -0.239 -15.016 -9.484 1 97.75 131 ILE A N 1
ATOM 996 C CA . ILE A 1 131 ? -1.435 -14.195 -9.656 1 97.75 131 ILE A CA 1
ATOM 997 C C . ILE A 1 131 ? -1.744 -13.453 -8.359 1 97.75 131 ILE A C 1
ATOM 999 O O . ILE A 1 131 ? -1.991 -14.078 -7.32 1 97.75 131 ILE A O 1
ATOM 1003 N N . ASN A 1 132 ? -1.646 -12.172 -8.359 1 96.75 132 ASN A N 1
ATOM 1004 C CA . ASN A 1 132 ? -2.045 -11.312 -7.25 1 96.75 132 ASN A CA 1
ATOM 1005 C C . ASN A 1 132 ? -3.4 -10.656 -7.504 1 96.75 132 ASN A C 1
ATOM 1007 O O . ASN A 1 132 ? -3.604 -10.023 -8.539 1 96.75 132 ASN A O 1
ATOM 1011 N N . ILE A 1 133 ? -4.281 -10.75 -6.57 1 93.31 133 ILE A N 1
ATOM 1012 C CA . ILE A 1 133 ? -5.613 -10.18 -6.754 1 93.31 133 ILE A CA 1
ATOM 1013 C C . ILE A 1 133 ? -5.605 -8.703 -6.371 1 93.31 133 ILE A C 1
ATOM 1015 O O . ILE A 1 133 ? -5.492 -8.359 -5.191 1 93.31 133 ILE A O 1
ATOM 1019 N N . ALA A 1 134 ? -5.711 -7.914 -7.328 1 91.31 134 ALA A N 1
ATOM 1020 C CA . ALA A 1 134 ? -5.891 -6.473 -7.16 1 91.31 134 ALA A CA 1
ATOM 1021 C C . ALA A 1 134 ? -7.363 -6.086 -7.277 1 91.31 134 ALA A C 1
ATOM 1023 O O . ALA A 1 134 ? -8.219 -6.66 -6.602 1 91.31 134 ALA A O 1
ATOM 1024 N N . SER A 1 135 ? -7.617 -5.004 -7.961 1 82.75 135 SER A N 1
ATOM 1025 C CA . SER A 1 135 ? -8.977 -4.508 -8.148 1 82.75 135 SER A CA 1
ATOM 1026 C C . SER A 1 135 ? -9.016 -3.375 -9.172 1 82.75 135 SER A C 1
ATOM 1028 O O . SER A 1 135 ? -7.988 -2.748 -9.445 1 82.75 135 SER A O 1
ATOM 1030 N N . VAL A 1 136 ? -10.172 -3.219 -9.727 1 73 136 VAL A N 1
ATOM 1031 C CA . VAL A 1 136 ? -10.367 -2.018 -10.531 1 73 136 VAL A CA 1
ATOM 1032 C C . VAL A 1 136 ? -10.203 -0.776 -9.656 1 73 136 VAL A C 1
ATOM 1034 O O . VAL A 1 136 ? -9.875 0.302 -10.156 1 73 136 VAL A O 1
ATOM 1037 N N . ALA A 1 137 ? -10.391 -0.937 -8.445 1 72.75 137 ALA A N 1
ATOM 1038 C CA . ALA A 1 137 ? -10.219 0.141 -7.477 1 72.75 137 ALA A CA 1
ATOM 1039 C C . ALA A 1 137 ? -8.766 0.599 -7.414 1 72.75 137 ALA A C 1
ATOM 1041 O O . ALA A 1 137 ? -8.469 1.659 -6.863 1 72.75 137 ALA A O 1
ATOM 1042 N N . ALA A 1 138 ? -7.898 -0.132 -8.008 1 79.88 138 ALA A N 1
ATOM 1043 C CA . ALA A 1 138 ? -6.469 0.178 -7.992 1 79.88 138 ALA A CA 1
ATOM 1044 C C . ALA A 1 138 ? -6.152 1.357 -8.906 1 79.88 138 ALA A C 1
ATOM 1046 O O . ALA A 1 138 ? -5.086 1.969 -8.797 1 79.88 138 ALA A O 1
ATOM 1047 N N . PHE A 1 139 ? -7.066 1.64 -9.773 1 72.88 139 PHE A N 1
ATOM 1048 C CA . PHE A 1 139 ? -6.719 2.545 -10.859 1 72.88 139 PHE A CA 1
ATOM 1049 C C . PHE A 1 139 ? -7.145 3.973 -10.539 1 72.88 139 PHE A C 1
ATOM 1051 O O . PHE A 1 139 ? -6.895 4.895 -11.312 1 72.88 139 PHE A O 1
ATOM 1058 N N . GLN A 1 140 ? -7.805 4.113 -9.438 1 71.75 140 GLN A N 1
ATOM 1059 C CA . GLN A 1 140 ? -8.281 5.441 -9.062 1 71.75 140 GLN A CA 1
ATOM 1060 C C . GLN A 1 140 ? -8.398 5.582 -7.551 1 71.75 140 GLN A C 1
ATOM 1062 O O . GLN A 1 140 ? -8.633 4.594 -6.848 1 71.75 140 GLN A O 1
ATOM 1067 N N . PRO A 1 141 ? -8.234 6.859 -7.109 1 79.44 141 PRO A N 1
ATOM 1068 C CA . PRO A 1 141 ? -8.602 7.082 -5.711 1 79.44 141 PRO A CA 1
ATOM 1069 C C . PRO A 1 141 ? -10.109 6.949 -5.465 1 79.44 141 PRO A C 1
ATOM 1071 O O . PRO A 1 141 ? -10.914 7.379 -6.293 1 79.44 141 PRO A O 1
ATOM 1074 N N . ILE A 1 142 ? -10.477 6.336 -4.375 1 75.5 142 ILE A N 1
ATOM 1075 C CA . ILE A 1 142 ? -11.891 6.094 -4.125 1 75.5 142 ILE A CA 1
ATOM 1076 C C . ILE A 1 142 ? -12.25 6.543 -2.713 1 75.5 142 ILE A C 1
ATOM 1078 O O . ILE A 1 142 ? -12.055 5.801 -1.748 1 75.5 142 ILE A O 1
ATOM 1082 N N . PRO A 1 143 ? -12.906 7.699 -2.662 1 81.06 143 PRO A N 1
ATOM 1083 C CA . PRO A 1 143 ? -13.352 8.164 -1.344 1 81.06 143 PRO A CA 1
ATOM 1084 C C . PRO A 1 143 ? -14.266 7.16 -0.64 1 81.06 143 PRO A C 1
ATOM 1086 O O . PRO A 1 143 ? -15.078 6.5 -1.289 1 81.06 143 PRO A O 1
ATOM 1089 N N . TYR A 1 144 ? -14.125 6.938 0.717 1 80.38 144 TYR A N 1
ATOM 1090 C CA . TYR A 1 144 ? -14.922 6.09 1.598 1 80.38 144 TYR A CA 1
ATOM 1091 C C . TYR A 1 144 ? -14.523 4.625 1.441 1 80.38 144 TYR A C 1
ATOM 1093 O O . TYR A 1 144 ? -15.109 3.746 2.082 1 80.38 144 TYR A O 1
ATOM 1101 N N . ILE A 1 145 ? -13.656 4.348 0.597 1 82.31 145 ILE A N 1
ATOM 1102 C CA . ILE A 1 145 ? -12.992 3.055 0.438 1 82.31 145 ILE A CA 1
ATOM 1103 C C . ILE A 1 145 ? -11.492 3.262 0.237 1 82.31 145 ILE A C 1
ATOM 1105 O O . ILE A 1 145 ? -10.867 2.572 -0.571 1 82.31 145 ILE A O 1
ATOM 1109 N N . ASP A 1 146 ? -11.031 4.258 0.872 1 87 146 ASP A N 1
ATOM 1110 C CA . ASP A 1 146 ? -9.711 4.809 0.56 1 87 146 ASP A CA 1
ATOM 1111 C C . ASP A 1 146 ? -8.609 3.818 0.917 1 87 146 ASP A C 1
ATOM 1113 O O . ASP A 1 146 ? -7.668 3.623 0.14 1 87 146 ASP A O 1
ATOM 1117 N N . VAL A 1 147 ? -8.734 3.137 2.105 1 91.94 147 VAL A N 1
ATOM 1118 C CA . VAL A 1 147 ? -7.676 2.213 2.504 1 91.94 147 VAL A CA 1
ATOM 1119 C C . VAL A 1 147 ? -7.668 1.006 1.567 1 91.94 147 VAL A C 1
ATOM 1121 O O . VAL A 1 147 ? -6.605 0.579 1.105 1 91.94 147 VAL A O 1
ATOM 1124 N N . TYR A 1 148 ? -8.789 0.5 1.221 1 90.38 148 TYR A N 1
ATOM 1125 C CA . TYR A 1 148 ? -8.891 -0.619 0.291 1 90.38 148 TYR A CA 1
ATOM 1126 C C . TYR A 1 148 ? -8.336 -0.239 -1.078 1 90.38 148 TYR A C 1
ATOM 1128 O O . TYR A 1 148 ? -7.484 -0.938 -1.627 1 90.38 148 TYR A O 1
ATOM 1136 N N . GLY A 1 149 ? -8.891 0.867 -1.606 1 90.5 149 GLY A N 1
ATOM 1137 C CA . GLY A 1 149 ? -8.414 1.338 -2.895 1 90.5 149 GLY A CA 1
ATOM 1138 C C . GLY A 1 149 ? -6.906 1.53 -2.936 1 90.5 149 GLY A C 1
ATOM 1139 O O . GLY A 1 149 ? -6.254 1.138 -3.904 1 90.5 149 GLY A O 1
ATOM 1140 N N . ALA A 1 150 ? -6.375 2.107 -1.919 1 93.56 150 ALA A N 1
ATOM 1141 C CA . ALA A 1 150 ? -4.934 2.332 -1.829 1 93.56 150 ALA A CA 1
ATOM 1142 C C . ALA A 1 150 ? -4.176 1.009 -1.784 1 93.56 150 ALA A C 1
ATOM 1144 O O . ALA A 1 150 ? -3.123 0.868 -2.414 1 93.56 150 ALA A O 1
ATOM 1145 N N . SER A 1 151 ? -4.66 0.048 -1.025 1 95.06 151 SER A N 1
ATOM 1146 C CA . SER A 1 151 ? -4.016 -1.258 -0.939 1 95.06 151 SER A CA 1
ATOM 1147 C C . SER A 1 151 ? -3.982 -1.949 -2.299 1 95.06 151 SER A C 1
ATOM 1149 O O . SER A 1 151 ? -3.002 -2.613 -2.641 1 95.06 151 SER A O 1
ATOM 1151 N N . LYS A 1 152 ? -5.027 -1.803 -3.01 1 92.62 152 LYS A N 1
ATOM 1152 C CA . LYS A 1 152 ? -5.082 -2.445 -4.32 1 92.62 152 LYS A CA 1
ATOM 1153 C C . LYS A 1 152 ? -4.211 -1.703 -5.332 1 92.62 152 LYS A C 1
ATOM 1155 O O . LYS A 1 152 ? -3.637 -2.316 -6.234 1 92.62 152 LYS A O 1
ATOM 1160 N N . ALA A 1 153 ? -4.082 -0.401 -5.176 1 91.12 153 ALA A N 1
ATOM 1161 C CA . ALA A 1 153 ? -3.09 0.334 -5.953 1 91.12 153 ALA A CA 1
ATOM 1162 C C . ALA A 1 153 ? -1.683 -0.193 -5.691 1 91.12 153 ALA A C 1
ATOM 1164 O O . ALA A 1 153 ? -0.875 -0.315 -6.613 1 91.12 153 ALA A O 1
ATOM 1165 N N . PHE A 1 154 ? -1.398 -0.474 -4.441 1 93.88 154 PHE A N 1
ATOM 1166 C CA . PHE A 1 154 ? -0.133 -1.091 -4.059 1 93.88 154 PHE A CA 1
ATOM 1167 C C . PHE A 1 154 ? 0.074 -2.406 -4.805 1 93.88 154 PHE A C 1
ATOM 1169 O O . PHE A 1 154 ? 1.114 -2.613 -5.43 1 93.88 154 PHE A O 1
ATOM 1176 N N . VAL A 1 155 ? -0.929 -3.252 -4.785 1 95.56 155 VAL A N 1
ATOM 1177 C CA . VAL A 1 155 ? -0.838 -4.59 -5.363 1 95.56 155 VAL A CA 1
ATOM 1178 C C . VAL A 1 155 ? -0.613 -4.492 -6.867 1 95.56 155 VAL A C 1
ATOM 1180 O O . VAL A 1 155 ? 0.217 -5.211 -7.426 1 95.56 155 VAL A O 1
ATOM 1183 N N . LEU A 1 156 ? -1.346 -3.613 -7.52 1 91.5 156 LEU A N 1
ATOM 1184 C CA . LEU A 1 156 ? -1.209 -3.43 -8.961 1 91.5 156 LEU A CA 1
ATOM 1185 C C . LEU A 1 156 ? 0.206 -2.986 -9.32 1 91.5 156 LEU A C 1
ATOM 1187 O O . LEU A 1 156 ? 0.853 -3.594 -10.172 1 91.5 156 LEU A O 1
ATOM 1191 N N . SER A 1 157 ? 0.71 -1.955 -8.688 1 90.38 157 SER A N 1
ATOM 1192 C CA . SER A 1 157 ? 2.045 -1.424 -8.953 1 90.38 157 SER A CA 1
ATOM 1193 C C . SER A 1 157 ? 3.119 -2.469 -8.68 1 90.38 157 SER A C 1
ATOM 1195 O O . SER A 1 157 ? 4.008 -2.688 -9.5 1 90.38 157 SER A O 1
ATOM 1197 N N . PHE A 1 158 ? 3.012 -3.139 -7.574 1 93.19 158 PHE A N 1
ATOM 1198 C CA . PHE A 1 158 ? 3.961 -4.16 -7.148 1 93.19 158 PHE A CA 1
ATOM 1199 C C . PHE A 1 158 ? 4.012 -5.305 -8.156 1 93.19 158 PHE A C 1
ATOM 1201 O O . PHE A 1 158 ? 5.094 -5.723 -8.57 1 93.19 158 PHE A O 1
ATOM 1208 N N . SER A 1 159 ? 2.844 -5.746 -8.523 1 94.25 159 SER A N 1
ATOM 1209 C CA . SER A 1 159 ? 2.74 -6.898 -9.414 1 94.25 159 SER A CA 1
ATOM 1210 C C . SER A 1 159 ? 3.389 -6.613 -10.758 1 94.25 159 SER A C 1
ATOM 1212 O O . SER A 1 159 ? 4.152 -7.434 -11.273 1 94.25 159 SER A O 1
ATOM 1214 N N . ARG A 1 160 ? 3.061 -5.48 -11.273 1 89.31 160 ARG A N 1
ATOM 1215 C CA . ARG A 1 160 ? 3.582 -5.133 -12.594 1 89.31 160 ARG A CA 1
ATOM 1216 C C . ARG A 1 160 ? 5.098 -4.969 -12.555 1 89.31 160 ARG A C 1
ATOM 1218 O O . ARG A 1 160 ? 5.801 -5.422 -13.461 1 89.31 160 ARG A O 1
ATOM 1225 N N . ALA A 1 161 ? 5.629 -4.32 -11.562 1 88.31 161 ALA A N 1
ATOM 1226 C CA . ALA A 1 161 ? 7.07 -4.16 -11.414 1 88.31 161 ALA A CA 1
ATOM 1227 C C . ALA A 1 161 ? 7.754 -5.508 -11.195 1 88.31 161 ALA A C 1
ATOM 1229 O O . ALA A 1 161 ? 8.805 -5.781 -11.773 1 88.31 161 ALA A O 1
ATOM 1230 N N . LEU A 1 162 ? 7.195 -6.32 -10.375 1 91.75 162 LEU A N 1
ATOM 1231 C CA . LEU A 1 162 ? 7.738 -7.641 -10.078 1 91.75 162 LEU A CA 1
ATOM 1232 C C . LEU A 1 162 ? 7.797 -8.5 -11.336 1 91.75 162 LEU A C 1
ATOM 1234 O O . LEU A 1 162 ? 8.758 -9.258 -11.531 1 91.75 162 LEU A O 1
ATOM 1238 N N . ASN A 1 163 ? 6.746 -8.438 -12.172 1 91.12 163 ASN A N 1
ATOM 1239 C CA . ASN A 1 163 ? 6.719 -9.172 -13.43 1 91.12 163 ASN A CA 1
ATOM 1240 C C . ASN A 1 163 ? 7.945 -8.867 -14.281 1 91.12 163 ASN A C 1
ATOM 1242 O O . ASN A 1 163 ? 8.547 -9.781 -14.859 1 91.12 163 ASN A O 1
ATOM 1246 N N . ARG A 1 164 ? 8.273 -7.613 -14.312 1 86.25 164 ARG A N 1
ATOM 1247 C CA . ARG A 1 164 ? 9.438 -7.199 -15.086 1 86.25 164 ARG A CA 1
ATOM 1248 C C . ARG A 1 164 ? 10.727 -7.727 -14.453 1 86.25 164 ARG A C 1
ATOM 1250 O O . ARG A 1 164 ? 11.625 -8.18 -15.164 1 86.25 164 ARG A O 1
ATOM 1257 N N . GLU A 1 165 ? 10.867 -7.691 -13.195 1 86.19 165 GLU A N 1
ATOM 1258 C CA . GLU A 1 165 ? 12.055 -8.156 -12.477 1 86.19 165 GLU A CA 1
ATOM 1259 C C . GLU A 1 165 ? 12.289 -9.648 -12.711 1 86.19 165 GLU A C 1
ATOM 1261 O O . GLU A 1 165 ? 13.438 -10.102 -12.75 1 86.19 165 GLU A O 1
ATOM 1266 N N . LEU A 1 166 ? 11.203 -10.383 -12.883 1 91.75 166 LEU A N 1
ATOM 1267 C CA . LEU A 1 166 ? 11.305 -11.836 -12.914 1 91.75 166 LEU A CA 1
ATOM 1268 C C . LEU A 1 166 ? 11.336 -12.352 -14.352 1 91.75 166 LEU A C 1
ATOM 1270 O O . LEU A 1 166 ? 11.414 -13.555 -14.586 1 91.75 166 LEU A O 1
ATOM 1274 N N . ARG A 1 167 ? 11.242 -11.445 -15.242 1 86.56 167 ARG A N 1
ATOM 1275 C CA . ARG A 1 167 ? 11.211 -11.812 -16.656 1 86.56 167 ARG A CA 1
ATOM 1276 C C . ARG A 1 167 ? 12.406 -12.688 -17.016 1 86.56 167 ARG A C 1
ATOM 1278 O O . ARG A 1 167 ? 12.258 -13.688 -17.734 1 86.56 167 ARG A O 1
ATOM 1285 N N . GLY A 1 168 ? 13.547 -12.336 -16.516 1 88.44 168 GLY A N 1
ATOM 1286 C CA . GLY A 1 168 ? 14.758 -13.078 -16.828 1 88.44 168 GLY A CA 1
ATOM 1287 C C . GLY A 1 168 ? 14.742 -14.492 -16.281 1 88.44 168 GLY A C 1
ATOM 1288 O O . GLY A 1 168 ? 15.445 -15.367 -16.797 1 88.44 168 GLY A O 1
ATOM 1289 N N . ARG A 1 169 ? 13.961 -14.75 -15.305 1 92.44 169 ARG A N 1
ATOM 1290 C CA . ARG A 1 169 ? 13.859 -16.062 -14.688 1 92.44 169 ARG A CA 1
ATOM 1291 C C . ARG A 1 169 ? 12.742 -16.891 -15.312 1 92.44 169 ARG A C 1
ATOM 1293 O O . ARG A 1 169 ? 12.547 -18.047 -14.969 1 92.44 169 ARG A O 1
ATOM 1300 N N . GLY A 1 170 ? 12.023 -16.266 -16.188 1 94.69 170 GLY A N 1
ATOM 1301 C CA . GLY A 1 170 ? 10.922 -16.953 -16.844 1 94.69 170 GLY A CA 1
ATOM 1302 C C . GLY A 1 170 ? 9.703 -17.125 -15.945 1 94.69 170 GLY A C 1
ATOM 1303 O O . GLY A 1 170 ? 8.898 -18.031 -16.156 1 94.69 170 GLY A O 1
ATOM 1304 N N . ILE A 1 171 ? 9.617 -16.406 -14.875 1 95.88 171 ILE A N 1
ATOM 1305 C CA . ILE A 1 171 ? 8.469 -16.391 -13.984 1 95.88 171 ILE A CA 1
ATOM 1306 C C . ILE A 1 171 ? 7.547 -15.219 -14.344 1 95.88 171 ILE A C 1
ATOM 1308 O O . ILE A 1 171 ? 8.016 -14.109 -14.602 1 95.88 171 ILE A O 1
ATOM 1312 N N . ARG A 1 172 ? 6.273 -15.453 -14.43 1 96.06 172 ARG A N 1
ATOM 1313 C CA . ARG A 1 172 ? 5.316 -14.414 -14.789 1 96.06 172 ARG A CA 1
ATOM 1314 C C . ARG A 1 172 ? 4.496 -13.984 -13.57 1 96.06 172 ARG A C 1
ATOM 1316 O O . ARG A 1 172 ? 4.203 -14.797 -12.695 1 96.06 172 ARG A O 1
ATOM 1323 N N . VAL A 1 173 ? 4.18 -12.719 -13.531 1 95.88 173 VAL A N 1
ATOM 1324 C CA . VAL A 1 173 ? 3.322 -12.148 -12.5 1 95.88 173 VAL A CA 1
ATOM 1325 C C . VAL A 1 173 ? 2.152 -11.414 -13.148 1 95.88 173 VAL A C 1
ATOM 1327 O O . VAL A 1 173 ? 2.344 -10.617 -14.062 1 95.88 173 VAL A O 1
ATOM 1330 N N . MET A 1 174 ? 0.952 -11.727 -12.703 1 94.81 174 MET A N 1
ATOM 1331 C CA . MET A 1 174 ? -0.247 -11.07 -13.219 1 94.81 174 MET A CA 1
ATOM 1332 C C . MET A 1 174 ? -1.059 -10.453 -12.086 1 94.81 174 MET A C 1
ATOM 1334 O O . MET A 1 174 ? -1.232 -11.062 -11.031 1 94.81 174 MET A O 1
ATOM 1338 N N . ALA A 1 175 ? -1.395 -9.188 -12.25 1 94.12 175 ALA A N 1
ATOM 1339 C CA . ALA A 1 175 ? -2.383 -8.555 -11.375 1 94.12 175 ALA A CA 1
ATOM 1340 C C . ALA A 1 175 ? -3.799 -8.781 -11.906 1 94.12 175 ALA A C 1
ATOM 1342 O O . ALA A 1 175 ? -4.129 -8.352 -13.016 1 94.12 175 ALA A O 1
ATOM 1343 N N . LEU A 1 176 ? -4.59 -9.492 -11.188 1 93 176 LEU A N 1
ATOM 1344 C CA . LEU A 1 176 ? -6.008 -9.617 -11.508 1 93 176 LEU A CA 1
ATOM 1345 C C . LEU A 1 176 ? -6.801 -8.453 -10.938 1 93 176 LEU A C 1
ATOM 1347 O O . LEU A 1 176 ? -6.766 -8.203 -9.734 1 93 176 LEU A O 1
ATOM 1351 N N . CYS A 1 177 ? -7.457 -7.758 -11.75 1 89.12 177 CYS A N 1
ATOM 1352 C CA . CYS A 1 177 ? -8.211 -6.578 -11.328 1 89.12 177 CYS A CA 1
ATOM 1353 C C . CYS A 1 177 ? -9.703 -6.773 -11.555 1 89.12 177 CYS A C 1
ATOM 1355 O O . CYS A 1 177 ? -10.25 -6.277 -12.539 1 89.12 177 CYS A O 1
ATOM 1357 N N . PRO A 1 178 ? -10.289 -7.371 -10.586 1 81.25 178 PRO A N 1
ATOM 1358 C CA . PRO A 1 178 ? -11.727 -7.629 -10.711 1 81.25 178 PRO A CA 1
ATOM 1359 C C . PRO A 1 178 ? -12.57 -6.371 -10.539 1 81.25 178 PRO A C 1
ATOM 1361 O O . PRO A 1 178 ? -12.172 -5.445 -9.828 1 81.25 178 PRO A O 1
ATOM 1364 N N . PHE A 1 179 ? -13.641 -6.375 -11.227 1 75.25 179 PHE A N 1
ATOM 1365 C CA . PHE A 1 179 ? -14.711 -5.438 -10.922 1 75.25 179 PHE A CA 1
ATOM 1366 C C . PHE A 1 179 ? -15.57 -5.957 -9.773 1 75.25 179 PHE A C 1
ATOM 1368 O O . PHE A 1 179 ? -15.195 -6.918 -9.094 1 75.25 179 PHE A O 1
ATOM 1375 N N . TRP A 1 180 ? -16.688 -5.246 -9.5 1 68.56 180 TRP A N 1
ATOM 1376 C CA . TRP A 1 180 ? -17.562 -5.734 -8.445 1 68.56 180 TRP A CA 1
ATOM 1377 C C . TRP A 1 180 ? -17.938 -7.195 -8.688 1 68.56 180 TRP A C 1
ATOM 1379 O O . TRP A 1 180 ? -18.453 -7.543 -9.758 1 68.56 180 TRP A O 1
ATOM 1389 N N . THR A 1 181 ? -17.5 -7.977 -7.75 1 67 181 THR A N 1
ATOM 1390 C CA . THR A 1 181 ? -17.703 -9.414 -7.891 1 67 181 THR A CA 1
ATOM 1391 C C . THR A 1 181 ? -18.5 -9.961 -6.707 1 67 181 THR A C 1
ATOM 1393 O O . THR A 1 181 ? -18.188 -9.656 -5.551 1 67 181 THR A O 1
ATOM 1396 N N . ARG A 1 182 ? -19.609 -10.609 -6.996 1 62.16 182 ARG A N 1
ATOM 1397 C CA . ARG A 1 182 ? -20.484 -11.172 -5.977 1 62.16 182 ARG A CA 1
ATOM 1398 C C . ARG A 1 182 ? -19.75 -12.219 -5.141 1 62.16 182 ARG A C 1
ATOM 1400 O O . ARG A 1 182 ? -19.562 -13.359 -5.586 1 62.16 182 ARG A O 1
ATOM 1407 N N . THR A 1 183 ? -19.078 -11.922 -4.117 1 65.19 183 THR A N 1
ATOM 1408 C CA . THR A 1 183 ? -18.406 -12.781 -3.15 1 65.19 183 THR A CA 1
ATOM 1409 C C . THR A 1 183 ? -18.797 -12.406 -1.725 1 65.19 183 THR A C 1
ATOM 1411 O O . THR A 1 183 ? -19.562 -11.461 -1.514 1 65.19 183 THR A O 1
ATOM 1414 N N . ALA A 1 184 ? -18.438 -13.336 -0.849 1 62.16 184 ALA A N 1
ATOM 1415 C CA . ALA A 1 184 ? -18.656 -13 0.558 1 62.16 184 ALA A CA 1
ATOM 1416 C C . ALA A 1 184 ? -17.906 -11.727 0.934 1 62.16 184 ALA A C 1
ATOM 1418 O O . ALA A 1 184 ? -18.125 -11.164 2.014 1 62.16 184 ALA A O 1
ATOM 1419 N N . PHE A 1 185 ? -17.141 -11.242 0.025 1 65 185 PHE A N 1
ATOM 1420 C CA . PHE A 1 185 ? -16.328 -10.047 0.21 1 65 185 PHE A CA 1
ATOM 1421 C C . PHE A 1 185 ? -17.203 -8.852 0.556 1 65 185 PHE A C 1
ATOM 1423 O O . PHE A 1 185 ? -16.891 -8.078 1.468 1 65 185 PHE A O 1
ATOM 1430 N N . PHE A 1 186 ? -18.219 -8.852 -0.004 1 60.59 186 PHE A N 1
ATOM 1431 C CA . PHE A 1 186 ? -19.078 -7.68 0.122 1 60.59 186 PHE A CA 1
ATOM 1432 C C . PHE A 1 186 ? -19.797 -7.672 1.47 1 60.59 186 PHE A C 1
ATOM 1434 O O . PHE A 1 186 ? -20.031 -6.605 2.045 1 60.59 186 PHE A O 1
ATOM 1441 N N . ALA A 1 187 ? -20.109 -8.93 1.804 1 58.56 187 ALA A N 1
ATOM 1442 C CA . ALA A 1 187 ? -20.766 -9.008 3.102 1 58.56 187 ALA A CA 1
ATOM 1443 C C . ALA A 1 187 ? -19.859 -8.5 4.215 1 58.56 187 ALA A C 1
ATOM 1445 O O . ALA A 1 187 ? -20.312 -7.793 5.117 1 58.56 187 ALA A O 1
ATOM 1446 N N . ARG A 1 188 ? -18.672 -8.789 4.113 1 61.34 188 ARG A N 1
ATOM 1447 C CA . ARG A 1 188 ? -17.688 -8.375 5.109 1 61.34 188 ARG A CA 1
ATOM 1448 C C . ARG A 1 188 ? -17.359 -6.895 4.969 1 61.34 188 ARG A C 1
ATOM 1450 O O . ARG A 1 188 ? -17.062 -6.223 5.961 1 61.34 188 ARG A O 1
ATOM 1457 N N . ALA A 1 189 ? -17.453 -6.453 3.762 1 68.69 189 ALA A N 1
ATOM 1458 C CA . ALA A 1 189 ? -17.047 -5.082 3.461 1 68.69 189 ALA A CA 1
ATOM 1459 C C . ALA A 1 189 ? -18.094 -4.082 3.943 1 68.69 189 ALA A C 1
ATOM 1461 O O . ALA A 1 189 ? -17.766 -2.941 4.273 1 68.69 189 ALA A O 1
ATOM 1462 N N . THR A 1 190 ? -19.359 -4.586 4 1 58.34 190 THR A N 1
ATOM 1463 C CA . THR A 1 190 ? -20.453 -3.65 4.238 1 58.34 190 THR A CA 1
ATOM 1464 C C . THR A 1 190 ? -21.016 -3.822 5.648 1 58.34 190 THR A C 1
ATOM 1466 O O . THR A 1 190 ? -21.766 -2.975 6.129 1 58.34 190 THR A O 1
ATOM 1469 N N . VAL A 1 191 ? -20.844 -5 6.43 1 52.72 191 VAL A N 1
ATOM 1470 C CA . VAL A 1 191 ? -21.609 -5.422 7.598 1 52.72 191 VAL A CA 1
ATOM 1471 C C . VAL A 1 191 ? -21.312 -4.504 8.781 1 52.72 191 VAL A C 1
ATOM 1473 O O . VAL A 1 191 ? -21.984 -4.555 9.805 1 52.72 191 VAL A O 1
ATOM 1476 N N . ASN A 1 192 ? -20.312 -3.859 8.961 1 49.84 192 ASN A N 1
ATOM 1477 C CA . ASN A 1 192 ? -20.141 -3.344 10.312 1 49.84 192 ASN A CA 1
ATOM 1478 C C . ASN A 1 192 ? -21.125 -2.217 10.617 1 49.84 192 ASN A C 1
ATOM 1480 O O . ASN A 1 192 ? -20.75 -1.042 10.609 1 49.84 192 ASN A O 1
ATOM 1484 N N . GLY A 1 193 ? -22.5 -2.619 10.664 1 50.31 193 GLY A N 1
ATOM 1485 C CA . GLY A 1 193 ? -23.578 -2.01 11.414 1 50.31 193 GLY A CA 1
ATOM 1486 C C . GLY A 1 193 ? -24.188 -0.806 10.719 1 50.31 193 GLY A C 1
ATOM 1487 O O . GLY A 1 193 ? -25.203 -0.274 11.156 1 50.31 193 GLY A O 1
ATOM 1488 N N . GLY A 1 194 ? -23.375 -0.087 9.867 1 51.72 194 GLY A N 1
ATOM 1489 C CA . GLY A 1 194 ? -24.031 1.049 9.234 1 51.72 194 GLY A CA 1
ATOM 1490 C C . GLY A 1 194 ? -24.234 0.865 7.746 1 51.72 194 GLY A C 1
ATOM 1491 O O . GLY A 1 194 ? -23.984 -0.217 7.207 1 51.72 194 GLY A O 1
ATOM 1492 N N . GLU A 1 195 ? -25.062 1.77 7.078 1 53.56 195 GLU A N 1
ATOM 1493 C CA . GLU A 1 195 ? -25.406 1.79 5.66 1 53.56 195 GLU A CA 1
ATOM 1494 C C . GLU A 1 195 ? -24.156 1.743 4.781 1 53.56 195 GLU A C 1
ATOM 1496 O O . GLU A 1 195 ? -23.188 2.449 5.043 1 53.56 195 GLU A O 1
AT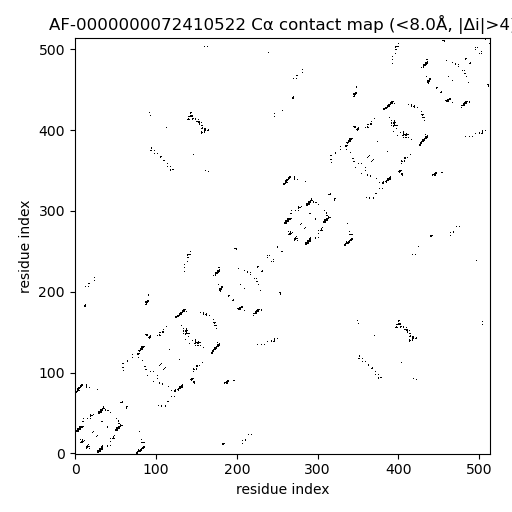OM 1501 N N . SER A 1 196 ? -24.109 0.683 4.051 1 59.12 196 SER A N 1
ATOM 1502 C CA . SER A 1 196 ? -23.078 0.596 3.035 1 59.12 196 SER A CA 1
ATOM 1503 C C . SER A 1 196 ? -22.953 1.899 2.252 1 59.12 196 SER A C 1
ATOM 1505 O O . SER A 1 196 ? -23.969 2.529 1.928 1 59.12 196 SER A O 1
ATOM 1507 N N . VAL A 1 197 ? -21.703 2.389 2.184 1 58.38 197 VAL A N 1
ATOM 1508 C CA . VAL A 1 197 ? -21.516 3.58 1.365 1 58.38 197 VAL A CA 1
ATOM 1509 C C . VAL A 1 197 ? -21.734 3.242 -0.105 1 58.38 197 VAL A C 1
ATOM 1511 O O . VAL A 1 197 ? -22.094 4.113 -0.903 1 58.38 197 VAL A O 1
ATOM 1514 N N . VAL A 1 198 ? -21.547 1.939 -0.395 1 55.88 198 VAL A N 1
ATOM 1515 C CA . VAL A 1 198 ? -21.734 1.561 -1.791 1 55.88 198 VAL A CA 1
ATOM 1516 C C . VAL A 1 198 ? -23.203 1.21 -2.033 1 55.88 198 VAL A C 1
ATOM 1518 O O . VAL A 1 198 ? -23.719 0.248 -1.459 1 55.88 198 VAL A O 1
ATOM 1521 N N . LYS A 1 199 ? -23.797 2.039 -2.684 1 58.69 199 LYS A N 1
ATOM 1522 C CA . LYS A 1 199 ? -25.219 1.871 -2.93 1 58.69 199 LYS A CA 1
ATOM 1523 C C . LYS A 1 199 ? -25.469 1.312 -4.324 1 58.69 199 LYS A C 1
ATOM 1525 O O . LYS A 1 199 ? -26.438 0.568 -4.535 1 58.69 199 LYS A O 1
ATOM 1530 N N . LYS A 1 200 ? -24.688 1.71 -5.188 1 56.78 200 LYS A N 1
ATOM 1531 C CA . LYS A 1 200 ? -24.922 1.313 -6.574 1 56.78 200 LYS A CA 1
ATOM 1532 C C . LYS A 1 200 ? -23.719 0.533 -7.125 1 56.78 200 LYS A C 1
ATOM 1534 O O . LYS A 1 200 ? -22.578 0.997 -7.051 1 56.78 200 LYS A O 1
ATOM 1539 N N . TYR A 1 201 ? -24 -0.652 -7.418 1 56.81 201 TYR A N 1
ATOM 1540 C CA . TYR A 1 201 ? -23.031 -1.471 -8.125 1 56.81 201 TYR A CA 1
ATOM 1541 C C . TYR A 1 201 ? -23.281 -1.442 -9.633 1 56.81 201 TYR A C 1
ATOM 1543 O O . TYR A 1 201 ? -24.359 -1.832 -10.094 1 56.81 201 TYR A O 1
ATOM 1551 N N . VAL A 1 202 ? -22.438 -0.726 -10.383 1 54.22 202 VAL A N 1
ATOM 1552 C CA . VAL A 1 202 ? -22.641 -0.59 -11.82 1 54.22 202 VAL A CA 1
ATOM 1553 C C . VAL A 1 202 ? -22.703 -1.972 -12.469 1 54.22 202 VAL A C 1
ATOM 1555 O O . VAL A 1 202 ? -23.516 -2.209 -13.367 1 54.22 202 VAL A O 1
ATOM 1558 N N . ALA A 1 203 ? -21.828 -2.865 -12.164 1 55.38 203 ALA A N 1
ATOM 1559 C CA . ALA A 1 203 ? -21.781 -4.234 -12.672 1 55.38 203 ALA A CA 1
ATOM 1560 C C . ALA A 1 203 ? -21.234 -5.195 -11.617 1 55.38 203 ALA A C 1
ATOM 1562 O O . ALA A 1 203 ? -20.328 -4.844 -10.859 1 55.38 203 ALA A O 1
ATOM 1563 N N . MET A 1 204 ? -21.891 -6.246 -11.5 1 69.19 204 MET A N 1
ATOM 1564 C CA . MET A 1 204 ? -21.453 -7.32 -10.617 1 69.19 204 MET A CA 1
ATOM 1565 C C . MET A 1 204 ? -21.219 -8.609 -11.398 1 69.19 204 MET A C 1
ATOM 1567 O O . MET A 1 204 ? -22.094 -9.047 -12.141 1 69.19 204 MET A O 1
ATOM 1571 N N . TYR A 1 205 ? -20 -9.078 -11.32 1 72.38 205 TYR A N 1
ATOM 1572 C CA . TYR A 1 205 ? -19.656 -10.289 -12.047 1 72.38 205 TYR A CA 1
ATOM 1573 C C . TYR A 1 205 ? -19.578 -11.484 -11.109 1 72.38 205 TYR A C 1
ATOM 1575 O O . TYR A 1 205 ? -19.453 -11.32 -9.891 1 72.38 205 TYR A O 1
ATOM 1583 N N . GLU A 1 206 ? -19.766 -12.672 -11.727 1 77.69 206 GLU A N 1
ATOM 1584 C CA . GLU A 1 206 ? -19.609 -13.914 -10.961 1 77.69 206 GLU A CA 1
ATOM 1585 C C . GLU A 1 206 ? -18.141 -14.32 -10.867 1 77.69 206 GLU A C 1
ATOM 1587 O O . GLU A 1 206 ? -17.391 -14.188 -11.836 1 77.69 206 GLU A O 1
ATOM 1592 N N . PRO A 1 207 ? -17.781 -14.844 -9.727 1 82.25 207 PRO A N 1
ATOM 1593 C CA . PRO A 1 207 ? -16.391 -15.281 -9.562 1 82.25 207 PRO A CA 1
ATOM 1594 C C . PRO A 1 207 ? -15.945 -16.266 -10.641 1 82.25 207 PRO A C 1
ATOM 1596 O O . PRO A 1 207 ? -14.789 -16.234 -11.062 1 82.25 207 PRO A O 1
ATOM 1599 N N . GLU A 1 208 ? -16.812 -17.062 -11.102 1 85.5 208 GLU A N 1
ATOM 1600 C CA . GLU A 1 208 ? -16.484 -18.062 -12.109 1 85.5 208 GLU A CA 1
ATOM 1601 C C . GLU A 1 208 ? -15.992 -17.422 -13.398 1 85.5 208 GLU A C 1
ATOM 1603 O O . GLU A 1 208 ? -15 -17.859 -13.977 1 85.5 208 GLU A O 1
ATOM 1608 N N . GLN A 1 209 ? -16.688 -16.422 -13.812 1 84.75 209 GLN A N 1
ATOM 1609 C CA . GLN A 1 209 ? -16.312 -15.742 -15.047 1 84.75 209 GLN A CA 1
ATOM 1610 C C . GLN A 1 209 ? -14.953 -15.055 -14.906 1 84.75 209 GLN A C 1
ATOM 1612 O O . GLN A 1 209 ? -14.133 -15.094 -15.82 1 84.75 209 GLN A O 1
ATOM 1617 N N . LEU A 1 210 ? -14.773 -14.508 -13.781 1 86.62 210 LEU A N 1
ATOM 1618 C CA . LEU A 1 210 ? -13.531 -13.789 -13.531 1 86.62 210 LEU A CA 1
ATOM 1619 C C . LEU A 1 210 ? -12.344 -14.742 -13.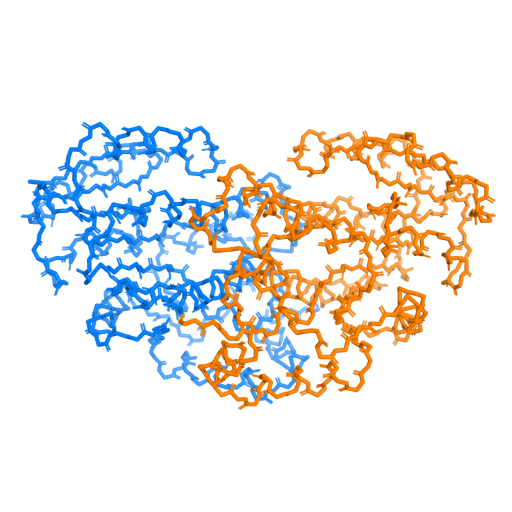477 1 86.62 210 LEU A C 1
ATOM 1621 O O . LEU A 1 210 ? -11.297 -14.477 -14.07 1 86.62 210 LEU A O 1
ATOM 1625 N N . VAL A 1 211 ? -12.539 -15.828 -12.805 1 91.06 211 VAL A N 1
ATOM 1626 C CA . VAL A 1 211 ? -11.461 -16.781 -12.625 1 91.06 211 VAL A CA 1
ATOM 1627 C C . VAL A 1 211 ? -11.141 -17.453 -13.961 1 91.06 211 VAL A C 1
ATOM 1629 O O . VAL A 1 211 ? -9.969 -17.688 -14.281 1 91.06 211 VAL A O 1
ATOM 1632 N N . GLN A 1 212 ? -12.148 -17.734 -14.742 1 91 212 GLN A N 1
ATOM 1633 C CA . GLN A 1 212 ? -11.93 -18.312 -16.062 1 91 212 GLN A CA 1
ATOM 1634 C C . GLN A 1 212 ? -11.102 -17.375 -16.938 1 91 212 GLN A C 1
ATOM 1636 O O . GLN A 1 212 ? -10.164 -17.812 -17.625 1 91 212 GLN A O 1
ATOM 1641 N N . ARG A 1 213 ? -11.484 -16.156 -16.891 1 90.38 213 ARG A N 1
ATOM 1642 C CA . ARG A 1 213 ? -10.719 -15.18 -17.641 1 90.38 213 ARG A CA 1
ATOM 1643 C C . ARG A 1 213 ? -9.297 -15.062 -17.109 1 90.38 213 ARG A C 1
ATOM 1645 O O . ARG A 1 213 ? -8.344 -14.961 -17.891 1 90.38 213 ARG A O 1
ATOM 1652 N N . ALA A 1 214 ? -9.172 -15.062 -15.875 1 93.12 214 ALA A N 1
ATOM 1653 C CA . ALA A 1 214 ? -7.855 -14.953 -15.258 1 93.12 214 ALA A CA 1
ATOM 1654 C C . ALA A 1 214 ? -6.945 -16.094 -15.703 1 93.12 214 ALA A C 1
ATOM 1656 O O . ALA A 1 214 ? -5.766 -15.883 -15.992 1 93.12 214 ALA A O 1
ATOM 1657 N N . TRP A 1 215 ? -7.5 -17.312 -15.781 1 95.62 215 TRP A N 1
ATOM 1658 C CA . TRP A 1 215 ? -6.711 -18.453 -16.234 1 95.62 215 TRP A CA 1
ATOM 1659 C C . TRP A 1 215 ? -6.242 -18.266 -17.672 1 95.62 215 TRP A C 1
ATOM 1661 O O . TRP A 1 215 ? -5.074 -18.484 -17.984 1 95.62 215 TRP A O 1
ATOM 1671 N N . ARG A 1 216 ? -7.141 -17.812 -18.5 1 94.06 216 ARG A N 1
ATOM 1672 C CA . ARG A 1 216 ? -6.797 -17.562 -19.906 1 94.06 216 ARG A CA 1
ATOM 1673 C C . ARG A 1 216 ? -5.711 -16.5 -20.016 1 94.06 216 ARG A C 1
ATOM 1675 O O . ARG A 1 216 ? -4.758 -16.672 -20.781 1 94.06 216 ARG A O 1
ATOM 1682 N N . ASP A 1 217 ? -5.902 -15.445 -19.297 1 94 217 ASP A N 1
ATOM 1683 C CA . ASP A 1 217 ? -4.953 -14.336 -19.359 1 94 217 ASP A CA 1
ATOM 1684 C C . ASP A 1 217 ? -3.596 -14.75 -18.797 1 94 217 ASP A C 1
ATOM 1686 O O . ASP A 1 217 ? -2.555 -14.336 -19.312 1 94 217 ASP A O 1
ATOM 1690 N N . ALA A 1 218 ? -3.609 -15.539 -17.75 1 94.31 218 ALA A N 1
ATOM 1691 C CA . ALA A 1 218 ? -2.367 -16.031 -17.172 1 94.31 218 ALA A CA 1
ATOM 1692 C C . ALA A 1 218 ? -1.605 -16.906 -18.156 1 94.31 218 ALA A C 1
ATOM 1694 O O . ALA A 1 218 ? -0.391 -16.766 -18.312 1 94.31 218 ALA A O 1
ATOM 1695 N N . LYS A 1 219 ? -2.266 -17.766 -18.828 1 93.5 219 LYS A N 1
ATOM 1696 C CA . LYS A 1 219 ? -1.642 -18.641 -19.812 1 93.5 219 LYS A CA 1
ATOM 1697 C C . LYS A 1 219 ? -1.066 -17.844 -20.984 1 93.5 219 LYS A C 1
ATOM 1699 O O . LYS A 1 219 ? -0.061 -18.234 -21.578 1 93.5 219 LYS A O 1
ATOM 1704 N N . ARG A 1 220 ? -1.709 -16.703 -21.266 1 91.81 220 ARG A N 1
ATOM 1705 C CA . ARG A 1 220 ? -1.265 -15.852 -22.359 1 91.81 220 ARG A CA 1
ATOM 1706 C C . ARG A 1 220 ? -0.13 -14.938 -21.922 1 91.81 220 ARG A C 1
ATOM 1708 O O . ARG A 1 220 ? 0.418 -14.188 -22.734 1 91.81 220 ARG A O 1
ATOM 1715 N N . GLY A 1 221 ? 0.142 -14.938 -20.656 1 89.44 221 GLY A N 1
ATOM 1716 C CA . GLY A 1 221 ? 1.261 -14.164 -20.141 1 89.44 221 GLY A CA 1
ATOM 1717 C C . GLY A 1 221 ? 0.929 -12.695 -19.938 1 89.44 221 GLY A C 1
ATOM 1718 O O . GLY A 1 221 ? 1.812 -11.836 -20.016 1 89.44 221 GLY A O 1
ATOM 1719 N N . LYS A 1 222 ? -0.327 -12.375 -19.688 1 87.75 222 LYS A N 1
ATOM 1720 C CA . LYS A 1 222 ? -0.719 -10.992 -19.453 1 87.75 222 LYS A CA 1
ATOM 1721 C C . LYS A 1 222 ? -0.23 -10.5 -18.094 1 87.75 222 LYS A C 1
ATOM 1723 O O . LYS A 1 222 ? -0.17 -11.273 -17.141 1 87.75 222 LYS A O 1
ATOM 1728 N N . ASP A 1 223 ? 0.084 -9.211 -18.062 1 88.81 223 ASP A N 1
ATOM 1729 C CA . ASP A 1 223 ? 0.548 -8.602 -16.828 1 88.81 223 ASP A CA 1
ATOM 1730 C C . ASP A 1 223 ? -0.627 -8.117 -15.984 1 88.81 223 ASP A C 1
ATOM 1732 O O . ASP A 1 223 ? -0.507 -7.98 -14.766 1 88.81 223 ASP A O 1
ATOM 1736 N N . VAL A 1 224 ? -1.703 -7.773 -16.594 1 89.12 224 VAL A N 1
ATOM 1737 C CA . VAL A 1 224 ? -2.924 -7.32 -15.938 1 89.12 224 VAL A CA 1
ATOM 1738 C C . VAL A 1 224 ? -4.133 -8.016 -16.562 1 89.12 224 VAL A C 1
ATOM 1740 O O . VAL A 1 224 ? -4.23 -8.133 -17.781 1 89.12 224 VAL A O 1
ATOM 1743 N N . SER A 1 225 ? -4.969 -8.508 -15.727 1 89.12 225 SER A N 1
ATOM 1744 C CA . SER A 1 225 ? -6.219 -9.117 -16.172 1 89.12 225 SER A CA 1
ATOM 1745 C C . SER A 1 225 ? -7.426 -8.328 -15.68 1 89.12 225 SER A C 1
ATOM 1747 O O . SER A 1 225 ? -7.535 -8.039 -14.484 1 89.12 225 SER A O 1
ATOM 1749 N N . GLN A 1 226 ? -8.211 -7.914 -16.531 1 81.38 226 GLN A N 1
ATOM 1750 C CA . GLN A 1 226 ? -9.469 -7.227 -16.25 1 81.38 226 GLN A CA 1
ATOM 1751 C C . GLN A 1 226 ? -10.625 -7.875 -17 1 81.38 226 GLN A C 1
ATOM 1753 O O . GLN A 1 226 ? -10.492 -8.211 -18.188 1 81.38 226 GLN A O 1
ATOM 1758 N N . PHE A 1 227 ? -11.602 -8.18 -16.234 1 73.75 227 PHE A N 1
ATOM 1759 C CA . PHE A 1 227 ? -12.742 -8.797 -16.891 1 73.75 227 PHE A CA 1
ATOM 1760 C C . PHE A 1 227 ? -13.883 -7.797 -17.062 1 73.75 227 PHE A C 1
ATOM 1762 O O . PHE A 1 227 ? -14.242 -7.098 -16.109 1 73.75 227 PHE A O 1
ATOM 1769 N N . GLY A 1 228 ? -14.43 -7.828 -18.234 1 69.81 228 GLY A N 1
ATOM 1770 C CA . GLY A 1 228 ? -15.641 -7.066 -18.5 1 69.81 228 GLY A CA 1
ATOM 1771 C C . GLY A 1 228 ? -15.367 -5.719 -19.141 1 69.81 228 GLY A C 1
ATOM 1772 O O . GLY A 1 228 ? -14.367 -5.066 -18.828 1 69.81 228 GLY A O 1
ATOM 1773 N N . PHE A 1 229 ? -16.219 -5.426 -20.078 1 67.62 229 PHE A N 1
ATOM 1774 C CA . PHE A 1 229 ? -16.109 -4.176 -20.828 1 67.62 229 PHE A CA 1
ATOM 1775 C C . PHE A 1 229 ? -16.156 -2.979 -19.875 1 67.62 229 PHE A C 1
ATOM 1777 O O . PHE A 1 229 ? -15.398 -2.021 -20.047 1 67.62 229 PHE A O 1
ATOM 1784 N N . VAL A 1 230 ? -16.969 -3.162 -18.922 1 65.44 230 VAL A N 1
ATOM 1785 C CA . VAL A 1 230 ? -17.156 -2.047 -17.984 1 65.44 230 VAL A CA 1
ATOM 1786 C C . VAL A 1 230 ? -15.859 -1.796 -17.219 1 65.44 230 VAL A C 1
ATOM 1788 O O . VAL A 1 230 ? -15.461 -0.646 -17.031 1 65.44 230 VAL A O 1
ATOM 1791 N N . ALA A 1 231 ? -15.227 -2.861 -16.859 1 66.75 231 ALA A N 1
ATOM 1792 C CA . ALA A 1 231 ? -13.969 -2.74 -16.125 1 66.75 231 ALA A CA 1
ATOM 1793 C C . ALA A 1 231 ? -12.898 -2.068 -16.984 1 66.75 231 ALA A C 1
ATOM 1795 O O . ALA A 1 231 ? -12.234 -1.137 -16.531 1 66.75 231 ALA A O 1
ATOM 1796 N N . ARG A 1 232 ? -12.828 -2.449 -18.188 1 70.94 232 ARG A N 1
ATOM 1797 C CA . ARG A 1 232 ? -11.805 -1.933 -19.078 1 70.94 232 ARG A CA 1
ATOM 1798 C C . ARG A 1 232 ? -12.086 -0.481 -19.453 1 70.94 232 ARG A C 1
ATOM 1800 O O . ARG A 1 232 ? -11.156 0.327 -19.562 1 70.94 232 ARG A O 1
ATOM 1807 N N . PHE A 1 233 ? -13.359 -0.299 -19.594 1 67.44 233 PHE A N 1
ATOM 1808 C CA . PHE A 1 233 ? -13.75 1.063 -19.938 1 67.44 233 PHE A CA 1
ATOM 1809 C C . PHE A 1 233 ? -13.461 2.018 -18.797 1 67.44 233 PHE A C 1
ATOM 1811 O O . PHE A 1 233 ? -12.922 3.105 -19 1 67.44 233 PHE A O 1
ATOM 1818 N N . GLN A 1 234 ? -13.805 1.626 -17.656 1 67.81 234 GLN A N 1
ATOM 1819 C CA . GLN A 1 234 ? -13.594 2.459 -16.484 1 67.81 234 GLN A CA 1
ATOM 1820 C C . GLN A 1 234 ? -12.109 2.715 -16.25 1 67.81 234 GLN A C 1
ATOM 1822 O O . GLN A 1 234 ? -11.703 3.85 -15.984 1 67.81 234 GLN A O 1
ATOM 1827 N N . THR A 1 235 ? -11.352 1.666 -16.375 1 69.19 235 THR A N 1
ATOM 1828 C CA . THR A 1 235 ? -9.914 1.83 -16.156 1 69.19 235 THR A CA 1
ATOM 1829 C C . THR A 1 235 ? -9.312 2.727 -17.234 1 69.19 235 THR A C 1
ATOM 1831 O O . THR A 1 235 ? -8.438 3.551 -16.938 1 69.19 235 THR A O 1
ATOM 1834 N N . GLY A 1 236 ? -9.789 2.508 -18.391 1 65.56 236 GLY A N 1
ATOM 1835 C CA . GLY A 1 236 ? -9.352 3.379 -19.484 1 65.56 236 GLY A CA 1
ATOM 1836 C C . GLY A 1 236 ? -9.703 4.836 -19.25 1 65.56 236 GLY A C 1
ATOM 1837 O O . GLY A 1 236 ? -8.891 5.727 -19.5 1 65.56 236 GLY A O 1
ATOM 1838 N N . LEU A 1 237 ? -10.906 5.035 -18.703 1 63.28 237 LEU A N 1
ATOM 1839 C CA . LEU A 1 237 ? -11.383 6.391 -18.453 1 63.28 237 LEU A CA 1
ATOM 1840 C C . LEU A 1 237 ? -10.57 7.055 -17.344 1 63.28 237 LEU A C 1
ATOM 1842 O O . LEU A 1 237 ? -10.266 8.25 -17.422 1 63.28 237 LEU A O 1
ATOM 1846 N N . THR A 1 238 ? -10.219 6.27 -16.406 1 66.5 238 THR A N 1
ATOM 1847 C CA . THR A 1 238 ? -9.461 6.82 -15.289 1 66.5 238 THR A CA 1
ATOM 1848 C C . THR A 1 238 ? -8.07 7.25 -15.734 1 66.5 238 THR A C 1
ATOM 1850 O O . THR A 1 238 ? -7.484 8.172 -15.164 1 66.5 238 THR A O 1
ATOM 1853 N N . LYS A 1 239 ? -7.605 6.527 -16.641 1 63.5 239 LYS A N 1
ATOM 1854 C CA . LYS A 1 239 ? -6.301 6.887 -17.188 1 63.5 239 LYS A CA 1
ATOM 1855 C C . LYS A 1 239 ? -6.367 8.211 -17.953 1 63.5 239 LYS A C 1
ATOM 1857 O O . LYS A 1 239 ? -5.406 8.984 -17.953 1 63.5 239 LYS A O 1
ATOM 1862 N N . LEU A 1 240 ? -7.52 8.383 -18.484 1 64.94 240 LEU A N 1
ATOM 1863 C CA . LEU A 1 240 ? -7.656 9.531 -19.375 1 64.94 240 LEU A CA 1
ATOM 1864 C C . LEU A 1 240 ? -8.148 10.758 -18.609 1 64.94 240 LEU A C 1
ATOM 1866 O O . LEU A 1 240 ? -7.777 11.891 -18.922 1 64.94 240 LEU A O 1
ATOM 1870 N N . LEU A 1 241 ? -8.953 10.555 -17.594 1 64.5 241 LEU A N 1
ATOM 1871 C CA . LEU A 1 241 ? -9.609 11.656 -16.906 1 64.5 241 LEU A CA 1
ATOM 1872 C C . LEU A 1 241 ? -8.789 12.094 -15.695 1 64.5 241 LEU A C 1
ATOM 1874 O O . LEU A 1 241 ? -8.125 11.273 -15.055 1 64.5 241 LEU A O 1
ATOM 1878 N N . PRO A 1 242 ? -8.898 13.492 -15.523 1 64.69 242 PRO A N 1
ATOM 1879 C CA . PRO A 1 242 ? -8.336 13.922 -14.242 1 64.69 242 PRO A CA 1
ATOM 1880 C C . PRO A 1 242 ? -8.969 13.195 -13.055 1 64.69 242 PRO A C 1
ATOM 1882 O O . PRO A 1 242 ? -10.172 12.93 -13.055 1 64.69 242 PRO A O 1
ATOM 1885 N N . HIS A 1 243 ? -8.133 12.766 -12.281 1 68.19 243 HIS A N 1
ATOM 1886 C CA . HIS A 1 243 ? -8.594 11.992 -11.125 1 68.19 243 HIS A CA 1
ATOM 1887 C C . HIS A 1 243 ? -9.664 12.75 -10.352 1 68.19 243 HIS A C 1
ATOM 1889 O O . HIS A 1 243 ? -10.555 12.141 -9.758 1 68.19 243 HIS A O 1
ATOM 1895 N N . SER A 1 244 ? -9.555 14.016 -10.297 1 67.88 244 SER A N 1
ATOM 1896 C CA . SER A 1 244 ? -10.578 14.797 -9.617 1 67.88 244 SER A CA 1
ATOM 1897 C C . SER A 1 244 ? -11.961 14.531 -10.203 1 67.88 244 SER A C 1
ATOM 1899 O O . SER A 1 244 ? -12.938 14.391 -9.461 1 67.88 244 SER A O 1
ATOM 1901 N N . LEU A 1 245 ? -11.969 14.406 -11.516 1 64.25 245 LEU A N 1
ATOM 1902 C CA . LEU A 1 245 ? -13.234 14.125 -12.18 1 64.25 245 LEU A CA 1
ATOM 1903 C C . LEU A 1 245 ? -13.719 12.719 -11.852 1 64.25 245 LEU A C 1
ATOM 1905 O O . LEU A 1 245 ? -14.906 12.5 -11.617 1 64.25 245 LEU A O 1
ATOM 1909 N N . VAL A 1 246 ? -12.82 11.859 -11.828 1 67.44 246 VAL A N 1
ATOM 1910 C CA . VAL A 1 246 ? -13.141 10.469 -11.547 1 67.44 246 VAL A CA 1
ATOM 1911 C C . VAL A 1 246 ? -13.695 10.344 -10.125 1 67.44 246 VAL A C 1
ATOM 1913 O O . VAL A 1 246 ? -14.68 9.641 -9.898 1 67.44 246 VAL A O 1
ATOM 1916 N N . MET A 1 247 ? -13.18 11.07 -9.242 1 69.62 247 MET A N 1
ATOM 1917 C CA . MET A 1 247 ? -13.664 11.039 -7.863 1 69.62 247 MET A CA 1
ATOM 1918 C C . MET A 1 247 ? -15.039 11.703 -7.758 1 69.62 247 MET A C 1
ATOM 1920 O O . MET A 1 247 ? -15.891 11.25 -6.988 1 69.62 247 MET A O 1
ATOM 1924 N N . ASP A 1 248 ? -15.203 12.734 -8.539 1 68.56 248 ASP A N 1
ATOM 1925 C CA . ASP A 1 248 ? -16.516 13.383 -8.57 1 68.56 248 ASP A CA 1
ATOM 1926 C C . ASP A 1 248 ? -17.594 12.414 -9.031 1 68.56 248 ASP A C 1
ATOM 1928 O O . ASP A 1 248 ? -18.688 12.383 -8.469 1 68.56 248 ASP A O 1
ATOM 1932 N N . VAL A 1 249 ? -17.312 11.672 -10.102 1 64.62 249 VAL A N 1
ATOM 1933 C CA . VAL A 1 249 ? -18.25 10.695 -10.641 1 64.62 249 VAL A CA 1
ATOM 1934 C C . VAL A 1 249 ? -18.562 9.641 -9.578 1 64.62 249 VAL A C 1
ATOM 1936 O O . VAL A 1 249 ? -19.734 9.289 -9.375 1 64.62 249 VAL A O 1
ATOM 1939 N N . TRP A 1 250 ? -17.578 9.203 -8.922 1 64.75 250 TRP A N 1
ATOM 1940 C CA . TRP A 1 250 ? -17.766 8.234 -7.844 1 64.75 250 TRP A CA 1
ATOM 1941 C C . TRP A 1 250 ? -18.641 8.797 -6.738 1 64.75 250 TRP A C 1
ATOM 1943 O O . TRP A 1 250 ? -19.594 8.141 -6.301 1 64.75 250 TRP A O 1
ATOM 1953 N N . MET A 1 251 ? -18.312 9.984 -6.328 1 66.44 251 MET A N 1
ATOM 1954 C CA . MET A 1 251 ? -19.078 10.625 -5.266 1 66.44 251 MET A CA 1
ATOM 1955 C C . MET A 1 251 ? -20.547 10.773 -5.68 1 66.44 251 MET A C 1
ATOM 1957 O O . MET A 1 251 ? -21.453 10.531 -4.879 1 66.44 251 MET A O 1
ATOM 1961 N N . HIS A 1 252 ? -20.719 11.188 -6.906 1 64.75 252 HIS A N 1
ATOM 1962 C CA . HIS A 1 252 ? -22.062 11.367 -7.426 1 64.75 252 HIS A CA 1
ATOM 1963 C C . HIS A 1 252 ? -22.797 10.039 -7.516 1 64.75 252 HIS A C 1
ATOM 1965 O O . HIS A 1 252 ? -23.953 9.93 -7.098 1 64.75 252 HIS A O 1
ATOM 1971 N N . GLN A 1 253 ? -22.078 9.016 -8.055 1 61 253 GLN A N 1
ATOM 1972 C CA . GLN A 1 253 ? -22.656 7.684 -8.234 1 61 253 GLN A CA 1
ATOM 1973 C C . GLN A 1 253 ? -23.094 7.086 -6.898 1 61 253 GLN A C 1
ATOM 1975 O O . GLN A 1 253 ? -24.125 6.418 -6.816 1 61 253 GLN A O 1
ATOM 1980 N N . GLN A 1 254 ? -22.344 7.465 -5.879 1 62.97 254 GLN A N 1
ATOM 1981 C CA . GLN A 1 254 ? -22.609 6.844 -4.586 1 62.97 254 GLN A CA 1
ATOM 1982 C C . GLN A 1 254 ? -23.375 7.789 -3.67 1 62.97 254 GLN A C 1
ATOM 1984 O O . GLN A 1 254 ? -23.594 7.48 -2.496 1 62.97 254 GLN A O 1
ATOM 1989 N N . LYS A 1 255 ? -23.844 8.914 -4.211 1 66.81 255 LYS A N 1
ATOM 1990 C CA . LYS A 1 255 ? -24.609 9.914 -3.469 1 66.81 255 LYS A CA 1
ATOM 1991 C C . LYS A 1 255 ? -23.875 10.336 -2.199 1 66.81 255 LYS A C 1
ATOM 1993 O O . LYS A 1 255 ? -24.469 10.375 -1.118 1 66.81 255 LYS A O 1
ATOM 1998 N N . LEU A 1 256 ? -22.594 10.367 -2.391 1 61.12 256 LEU A N 1
ATOM 1999 C CA . LEU A 1 256 ? -21.75 10.82 -1.285 1 61.12 256 LEU A CA 1
ATOM 2000 C C . LEU A 1 256 ? -21.531 12.328 -1.346 1 61.12 256 LEU A C 1
ATOM 2002 O O . LEU A 1 256 ? -21.625 12.93 -2.416 1 61.12 256 LEU A O 1
ATOM 2006 N N . LYS A 1 257 ? -21.438 13 -0.113 1 60.16 257 LYS A N 1
ATOM 2007 C CA . LYS A 1 257 ? -21.297 14.453 -0.029 1 60.16 257 LYS A CA 1
ATOM 2008 C C . LYS A 1 257 ? -19.828 14.844 0.157 1 60.16 257 LYS A C 1
ATOM 2010 O O . LYS A 1 257 ? -19.047 14.102 0.766 1 60.16 257 LYS A O 1
ATOM 2015 N N . MET B 1 1 ? -6.812 25.953 23.906 1 87.25 1 MET B N 1
ATOM 2016 C CA . MET B 1 1 ? -6.324 24.781 23.188 1 87.25 1 MET B CA 1
ATOM 2017 C C . MET B 1 1 ? -5.113 25.125 22.328 1 87.25 1 MET B C 1
ATOM 2019 O O . MET B 1 1 ? -5.07 26.203 21.719 1 87.25 1 MET B O 1
ATOM 2023 N N . LYS B 1 2 ? -3.982 24.344 22.5 1 94.75 2 LYS B N 1
ATOM 2024 C CA . LYS B 1 2 ? -2.766 24.594 21.734 1 94.75 2 LYS B CA 1
ATOM 2025 C C . LYS B 1 2 ? -2.93 24.156 20.281 1 94.75 2 LYS B C 1
ATOM 2027 O O . LYS B 1 2 ? -3.396 23.047 20.016 1 94.75 2 LYS B O 1
ATOM 2032 N N . ARG B 1 3 ? -2.725 25.125 19.406 1 96.88 3 ARG B N 1
ATOM 2033 C CA . ARG B 1 3 ? -2.631 24.75 18 1 96.88 3 ARG B CA 1
ATOM 2034 C C . ARG B 1 3 ? -1.24 24.219 17.656 1 96.88 3 ARG B C 1
ATOM 2036 O O . ARG B 1 3 ? -0.25 24.938 17.766 1 96.88 3 ARG B O 1
ATOM 2043 N N . ILE B 1 4 ? -1.222 22.969 17.172 1 97.88 4 ILE B N 1
ATOM 2044 C CA . ILE B 1 4 ? 0.104 22.375 17.031 1 97.88 4 ILE B CA 1
ATOM 2045 C C . ILE B 1 4 ? 0.274 21.844 15.609 1 97.88 4 ILE B C 1
ATOM 2047 O O . ILE B 1 4 ? -0.7 21.734 14.859 1 97.88 4 ILE B O 1
ATOM 2051 N N . ALA B 1 5 ? 1.521 21.578 15.234 1 97.94 5 ALA B N 1
ATOM 2052 C CA . ALA B 1 5 ? 1.914 20.812 14.055 1 97.94 5 ALA B CA 1
ATOM 2053 C C . ALA B 1 5 ? 2.568 19.484 14.445 1 97.94 5 ALA B C 1
ATOM 2055 O O . ALA B 1 5 ? 3.318 19.438 15.43 1 97.94 5 ALA B O 1
ATOM 2056 N N . VAL B 1 6 ? 2.234 18.484 13.75 1 97.94 6 VAL B N 1
ATOM 2057 C CA . VAL B 1 6 ? 2.857 17.188 13.945 1 97.94 6 VAL B CA 1
ATOM 2058 C C . VAL B 1 6 ? 3.639 16.797 12.695 1 97.94 6 VAL B C 1
ATOM 2060 O O . VAL B 1 6 ? 3.09 16.781 11.594 1 97.94 6 VAL B O 1
ATOM 2063 N N . ILE B 1 7 ? 4.906 16.516 12.867 1 97.31 7 ILE B N 1
ATOM 2064 C CA . ILE B 1 7 ? 5.773 16.203 11.734 1 97.31 7 ILE B CA 1
ATOM 2065 C C . ILE B 1 7 ? 6.547 14.914 12.031 1 97.31 7 ILE B C 1
ATOM 2067 O O . ILE B 1 7 ? 7.297 14.844 13.008 1 97.31 7 ILE B O 1
ATOM 2071 N N . THR B 1 8 ? 6.32 13.906 11.242 1 96.62 8 THR B N 1
ATOM 2072 C CA . THR B 1 8 ? 7.082 12.672 11.383 1 96.62 8 THR B CA 1
ATOM 2073 C C . THR B 1 8 ? 8.352 12.719 10.531 1 96.62 8 THR B C 1
ATOM 2075 O O . THR B 1 8 ? 8.453 13.523 9.602 1 96.62 8 THR B O 1
ATOM 2078 N N . GLY B 1 9 ? 9.297 11.805 10.844 1 91.75 9 GLY B N 1
ATOM 2079 C CA . GLY B 1 9 ? 10.547 11.789 10.102 1 91.75 9 GLY B CA 1
ATOM 2080 C C . GLY B 1 9 ? 11.336 13.078 10.242 1 91.75 9 GLY B C 1
ATOM 2081 O O . GLY B 1 9 ? 12.047 13.484 9.312 1 91.75 9 GLY B O 1
ATOM 2082 N N . ALA B 1 10 ? 11.227 13.734 11.297 1 89.81 10 ALA B N 1
ATOM 2083 C CA . ALA B 1 10 ? 11.766 15.078 11.469 1 89.81 10 ALA B CA 1
ATOM 2084 C C . ALA B 1 10 ? 13.266 15.047 11.75 1 89.81 10 ALA B C 1
ATOM 2086 O O . ALA B 1 10 ? 13.914 16.094 11.812 1 89.81 10 ALA B O 1
ATOM 2087 N N . SER B 1 11 ? 13.828 13.883 11.82 1 84.12 11 SER B N 1
ATOM 2088 C CA . SER B 1 11 ? 15.242 13.758 12.156 1 84.12 11 SER B CA 1
ATOM 2089 C C . SER B 1 11 ? 16.125 14.023 10.938 1 84.12 11 SER B C 1
ATOM 2091 O O . SER B 1 11 ? 17.328 14.281 11.078 1 84.12 11 SER B O 1
ATOM 2093 N N . SER B 1 12 ? 15.539 13.875 9.727 1 79.38 12 SER B N 1
ATOM 2094 C CA . SER B 1 12 ? 16.344 14.055 8.523 1 79.38 12 SER B CA 1
ATOM 2095 C C . SER B 1 12 ? 15.477 14.312 7.305 1 79.38 12 SER B C 1
ATOM 2097 O O . SER B 1 12 ? 14.25 14.312 7.398 1 79.38 12 SER B O 1
ATOM 2099 N N . GLY B 1 13 ? 16.156 14.789 6.301 1 81.56 13 GLY B N 1
ATOM 2100 C CA . GLY B 1 13 ? 15.523 14.852 4.996 1 81.56 13 GLY B CA 1
ATOM 2101 C C . GLY B 1 13 ? 14.43 15.891 4.918 1 81.56 13 GLY B C 1
ATOM 2102 O O . GLY B 1 13 ? 14.625 17.047 5.328 1 81.56 13 GLY B O 1
ATOM 2103 N N . MET B 1 14 ? 13.383 15.484 4.297 1 86.12 14 MET B N 1
ATOM 2104 C CA . MET B 1 14 ? 12.266 16.391 4.059 1 86.12 14 MET B CA 1
ATOM 2105 C C . MET B 1 14 ? 11.555 16.734 5.363 1 86.12 14 MET B C 1
ATOM 2107 O O . MET B 1 14 ? 11.156 17.875 5.574 1 86.12 14 MET B O 1
ATOM 2111 N N . GLY B 1 15 ? 11.445 15.711 6.266 1 90.62 15 GLY B N 1
ATOM 2112 C CA . GLY B 1 15 ? 10.789 15.953 7.539 1 90.62 15 GLY B CA 1
ATOM 2113 C C . GLY B 1 15 ? 11.469 17.031 8.359 1 90.62 15 GLY B C 1
ATOM 2114 O O . GLY B 1 15 ? 10.789 17.875 8.953 1 90.62 15 GLY B O 1
ATOM 2115 N N . ARG B 1 16 ? 12.734 16.984 8.359 1 89.38 16 ARG B N 1
ATOM 2116 C CA . ARG B 1 16 ? 13.492 18.016 9.07 1 89.38 16 ARG B CA 1
ATOM 2117 C C . ARG B 1 16 ? 13.266 19.391 8.445 1 89.38 16 ARG B C 1
ATOM 2119 O O . ARG B 1 16 ? 13.062 20.375 9.156 1 89.38 16 ARG B O 1
ATOM 2126 N N . ARG B 1 17 ? 13.297 19.453 7.121 1 90.81 17 ARG B N 1
ATOM 2127 C CA . ARG B 1 17 ? 13.117 20.719 6.422 1 90.81 17 ARG B CA 1
ATOM 2128 C C . ARG B 1 17 ? 11.711 21.266 6.648 1 90.81 17 ARG B C 1
ATOM 2130 O O . ARG B 1 17 ? 11.523 22.484 6.781 1 90.81 17 ARG B O 1
ATOM 2137 N N . PHE B 1 18 ? 10.742 20.391 6.66 1 94.31 18 PHE B N 1
ATOM 2138 C CA . PHE B 1 18 ? 9.391 20.812 6.977 1 94.31 18 PHE B CA 1
ATOM 2139 C C . PHE B 1 18 ? 9.32 21.406 8.375 1 94.31 18 PHE B C 1
ATOM 2141 O O . PHE B 1 18 ? 8.695 22.453 8.586 1 94.31 18 PHE B O 1
ATOM 2148 N N . ALA B 1 19 ? 9.984 20.75 9.297 1 93.69 19 ALA B N 1
ATOM 2149 C CA . ALA B 1 19 ? 9.992 21.25 10.672 1 93.69 19 ALA B CA 1
ATOM 2150 C C . ALA B 1 19 ? 10.664 22.609 10.758 1 93.69 19 ALA B C 1
ATOM 2152 O O . ALA B 1 19 ? 10.125 23.547 11.367 1 93.69 19 ALA B O 1
ATOM 2153 N N . GLU B 1 20 ? 11.727 22.781 10.117 1 92.94 20 GLU B N 1
ATOM 2154 C CA . GLU B 1 20 ? 12.531 24 10.18 1 92.94 20 GLU B CA 1
ATOM 2155 C C . GLU B 1 20 ? 11.812 25.172 9.531 1 92.94 20 GLU B C 1
ATOM 2157 O O . GLU B 1 20 ? 12.062 26.328 9.875 1 92.94 20 GLU B O 1
ATOM 2162 N N . THR B 1 21 ? 10.969 24.891 8.562 1 94.5 21 THR B N 1
ATOM 2163 C CA . THR B 1 21 ? 10.352 25.953 7.789 1 94.5 21 THR B CA 1
ATOM 2164 C C . THR B 1 21 ? 8.852 26.016 8.039 1 94.5 21 THR B C 1
ATOM 2166 O O . THR B 1 21 ? 8.102 26.594 7.25 1 94.5 21 THR B O 1
ATOM 2169 N N . VAL B 1 22 ? 8.375 25.406 9.125 1 95.12 22 VAL B N 1
ATOM 2170 C CA . VAL B 1 22 ? 6.953 25.25 9.391 1 95.12 22 VAL B CA 1
ATOM 2171 C C . VAL B 1 22 ? 6.289 26.609 9.555 1 95.12 22 VAL B C 1
ATOM 2173 O O . VAL B 1 22 ? 5.098 26.766 9.273 1 95.12 22 VAL B O 1
ATOM 2176 N N . ASP B 1 23 ? 7.004 27.641 9.914 1 93.94 23 ASP B N 1
ATOM 2177 C CA . ASP B 1 23 ? 6.48 28.984 10.094 1 93.94 23 ASP B CA 1
ATOM 2178 C C . ASP B 1 23 ? 6.09 29.609 8.758 1 93.94 23 ASP B C 1
ATOM 2180 O O . ASP B 1 23 ? 5.336 30.578 8.711 1 93.94 23 ASP B O 1
ATOM 2184 N N . THR B 1 24 ? 6.637 29.031 7.637 1 93.25 24 THR B N 1
ATOM 2185 C CA . THR B 1 24 ? 6.211 29.469 6.309 1 93.25 24 THR B CA 1
ATOM 2186 C C . THR B 1 24 ? 4.734 29.141 6.086 1 93.25 24 THR B C 1
ATOM 2188 O O . THR B 1 24 ? 4.035 29.875 5.383 1 93.25 24 THR B O 1
ATOM 2191 N N . PHE B 1 25 ? 4.27 28.062 6.719 1 93 25 PHE B N 1
ATOM 2192 C CA . PHE B 1 25 ? 2.881 27.641 6.547 1 93 25 PHE B CA 1
ATOM 2193 C C . PHE B 1 25 ? 1.965 28.406 7.488 1 93 25 PHE B C 1
ATOM 2195 O O . PHE B 1 25 ? 0.889 28.859 7.086 1 93 25 PHE B O 1
ATOM 2202 N N . GLY B 1 26 ? 2.387 28.5 8.68 1 92.25 26 GLY B N 1
ATOM 2203 C CA . GLY B 1 26 ? 1.568 29.188 9.664 1 92.25 26 GLY B CA 1
ATOM 2204 C C . GLY B 1 26 ? 2.191 29.203 11.047 1 92.25 26 GLY B C 1
ATOM 2205 O O . GLY B 1 26 ? 3.32 28.75 11.234 1 92.25 26 GLY B O 1
ATOM 2206 N N . ARG B 1 27 ? 1.464 29.828 11.969 1 93.75 27 ARG B N 1
ATOM 2207 C CA . ARG B 1 27 ? 1.91 29.922 13.359 1 93.75 27 ARG B CA 1
ATOM 2208 C C . ARG B 1 27 ? 1.339 28.781 14.195 1 93.75 27 ARG B C 1
ATOM 2210 O O . ARG B 1 27 ? 0.171 28.422 14.039 1 93.75 27 ARG B O 1
ATOM 2217 N N . PHE B 1 28 ? 2.217 28.219 15.031 1 96.56 28 PHE B N 1
ATOM 2218 C CA . PHE B 1 28 ? 1.82 27.141 15.93 1 96.56 28 PHE B CA 1
ATOM 2219 C C . PHE B 1 28 ? 2.318 27.422 17.344 1 96.56 28 PHE B C 1
ATOM 2221 O O . PHE B 1 28 ? 3.332 28.094 17.531 1 96.56 28 PHE B O 1
ATOM 2228 N N . ASP B 1 29 ? 1.573 26.922 18.266 1 97 29 ASP B N 1
ATOM 2229 C CA . ASP B 1 29 ? 1.983 27.062 19.656 1 97 29 ASP B CA 1
ATOM 2230 C C . ASP B 1 29 ? 3.104 26.078 20 1 97 29 ASP B C 1
ATOM 2232 O O . ASP B 1 29 ? 3.906 26.328 20.906 1 97 29 ASP B O 1
ATOM 2236 N N . GLU B 1 30 ? 3.137 24.953 19.297 1 96.12 30 GLU B N 1
ATOM 2237 C CA . GLU B 1 30 ? 4.102 23.875 19.516 1 96.12 30 GLU B CA 1
ATOM 2238 C C . GLU B 1 30 ? 4.18 22.938 18.312 1 96.12 30 GLU B C 1
ATOM 2240 O O . GLU B 1 30 ? 3.23 22.859 17.531 1 96.12 30 GLU B O 1
ATOM 2245 N N . ILE B 1 31 ? 5.32 22.391 18.172 1 96.38 31 ILE B N 1
ATOM 2246 C CA . ILE B 1 31 ? 5.469 21.391 17.125 1 96.38 31 ILE B CA 1
ATOM 2247 C C . ILE B 1 31 ? 5.867 20.047 17.734 1 96.38 31 ILE B C 1
ATOM 2249 O O . ILE B 1 31 ? 6.781 19.984 18.562 1 96.38 31 ILE B O 1
ATOM 2253 N N . TRP B 1 32 ? 5.074 19.047 17.453 1 96.5 32 TRP B N 1
ATOM 2254 C CA . TRP B 1 32 ? 5.441 17.672 17.797 1 96.5 32 TRP B CA 1
ATOM 2255 C C . TRP B 1 32 ? 6.25 17.031 16.672 1 96.5 32 TRP B C 1
ATOM 2257 O O . TRP B 1 32 ? 5.801 16.969 15.531 1 96.5 32 TRP B O 1
ATOM 2267 N N . VAL B 1 33 ? 7.457 16.625 17.031 1 95.94 33 VAL B N 1
ATOM 2268 C CA . VAL B 1 33 ? 8.32 15.984 16.031 1 95.94 33 VAL B CA 1
ATOM 2269 C C . VAL B 1 33 ? 8.539 14.523 16.406 1 95.94 33 VAL B C 1
ATOM 2271 O O . VAL B 1 33 ? 8.805 14.195 17.562 1 95.94 33 VAL B O 1
ATOM 2274 N N . ILE B 1 34 ? 8.344 13.672 15.414 1 95.25 34 ILE B N 1
ATOM 2275 C CA . ILE B 1 34 ? 8.383 12.234 15.664 1 95.25 34 ILE B CA 1
ATOM 2276 C C . ILE B 1 34 ? 9.539 11.602 14.891 1 95.25 34 ILE B C 1
ATOM 2278 O O . ILE B 1 34 ? 9.711 11.867 13.695 1 95.25 34 ILE B O 1
ATOM 2282 N N . ALA B 1 35 ? 10.336 10.852 15.508 1 92 35 ALA B N 1
ATOM 2283 C CA . ALA B 1 35 ? 11.375 9.992 14.945 1 92 35 ALA B CA 1
ATOM 2284 C C . ALA B 1 35 ? 11.727 8.859 15.906 1 92 35 ALA B C 1
ATOM 2286 O O . ALA B 1 35 ? 11.219 8.812 17.031 1 92 35 ALA B O 1
ATOM 2287 N N . ARG B 1 36 ? 12.641 7.977 15.477 1 87 36 ARG B N 1
ATOM 2288 C CA . ARG B 1 36 ? 12.977 6.805 16.281 1 87 36 ARG B CA 1
ATOM 2289 C C . ARG B 1 36 ? 13.82 7.195 17.484 1 87 36 ARG B C 1
ATOM 2291 O O . ARG B 1 36 ? 13.617 6.672 18.578 1 87 36 ARG B O 1
ATOM 2298 N N . HIS B 1 37 ? 14.719 8.109 17.172 1 81.56 37 HIS B N 1
ATOM 2299 C CA . HIS B 1 37 ? 15.664 8.461 18.219 1 81.56 37 HIS B CA 1
ATOM 2300 C C . HIS B 1 37 ? 15.523 9.922 18.625 1 81.56 37 HIS B C 1
ATOM 2302 O O . HIS B 1 37 ? 15.672 10.812 17.781 1 81.56 37 HIS B O 1
ATOM 2308 N N . GLU B 1 38 ? 15.383 10.039 19.875 1 83.5 38 GLU B N 1
ATOM 2309 C CA . GLU B 1 38 ? 15.164 11.383 20.406 1 83.5 38 GLU B CA 1
ATOM 2310 C C . GLU B 1 38 ? 16.375 12.281 20.156 1 83.5 38 GLU B C 1
ATOM 2312 O O . GLU B 1 38 ? 16.203 13.469 19.875 1 83.5 38 GLU B O 1
ATOM 2317 N N . ALA B 1 39 ? 17.516 11.727 20.219 1 83 39 ALA B N 1
ATOM 2318 C CA . ALA B 1 39 ? 18.734 12.508 20.078 1 83 39 ALA B CA 1
ATOM 2319 C C . ALA B 1 39 ? 18.781 13.211 18.719 1 83 39 ALA B C 1
ATOM 2321 O O . ALA B 1 39 ? 19.297 14.32 18.609 1 83 39 ALA B O 1
ATOM 2322 N N . ALA B 1 40 ? 18.156 12.641 17.75 1 79.88 40 ALA B N 1
ATOM 2323 C CA . ALA B 1 40 ? 18.156 13.188 16.406 1 79.88 40 ALA B CA 1
ATOM 2324 C C . ALA B 1 40 ? 17.219 14.391 16.297 1 79.88 40 ALA B C 1
ATOM 2326 O O . ALA B 1 40 ? 17.312 15.172 15.344 1 79.88 40 ALA B O 1
ATOM 2327 N N . LEU B 1 41 ? 16.406 14.508 17.312 1 83.44 41 LEU B N 1
ATOM 2328 C CA . LEU B 1 41 ? 15.398 15.562 17.281 1 83.44 41 LEU B CA 1
ATOM 2329 C C . LEU B 1 41 ? 15.859 16.766 18.094 1 83.44 41 LEU B C 1
ATOM 2331 O O . LEU B 1 41 ? 15.281 17.859 17.969 1 83.44 41 LEU B O 1
ATOM 2335 N N . GLU B 1 42 ? 16.859 16.578 18.891 1 81.62 42 GLU B N 1
ATOM 2336 C CA . GLU B 1 42 ? 17.328 17.625 19.781 1 81.62 42 GLU B CA 1
ATOM 2337 C C . GLU B 1 42 ? 17.828 18.844 19 1 81.62 42 GLU B C 1
ATOM 2339 O O . GLU B 1 42 ? 17.609 19.984 19.406 1 81.62 42 GLU B O 1
ATOM 2344 N N . GLY B 1 43 ? 18.438 18.562 17.844 1 80.88 43 GLY B N 1
ATOM 2345 C CA . GLY B 1 43 ? 18.938 19.656 17.016 1 80.88 43 GLY B CA 1
ATOM 2346 C C . GLY B 1 43 ? 17.828 20.531 16.469 1 80.88 43 GLY B C 1
ATOM 2347 O O . GLY B 1 43 ? 18.062 21.703 16.172 1 80.88 43 GLY B O 1
ATOM 2348 N N . LEU B 1 44 ? 16.641 20.047 16.438 1 86.25 44 LEU B N 1
ATOM 2349 C CA . LEU B 1 44 ? 15.508 20.781 15.898 1 86.25 44 LEU B CA 1
ATOM 2350 C C . LEU B 1 44 ? 15.062 21.875 16.859 1 86.25 44 LEU B C 1
ATOM 2352 O O . LEU B 1 44 ? 14.508 22.891 16.453 1 86.25 44 LEU B O 1
ATOM 2356 N N . ARG B 1 45 ? 15.328 21.703 18.141 1 86.12 45 ARG B N 1
ATOM 2357 C CA . ARG B 1 45 ? 14.883 22.641 19.156 1 86.12 45 ARG B CA 1
ATOM 2358 C C . ARG B 1 45 ? 15.469 24.031 18.922 1 86.12 45 ARG B C 1
ATOM 2360 O O . ARG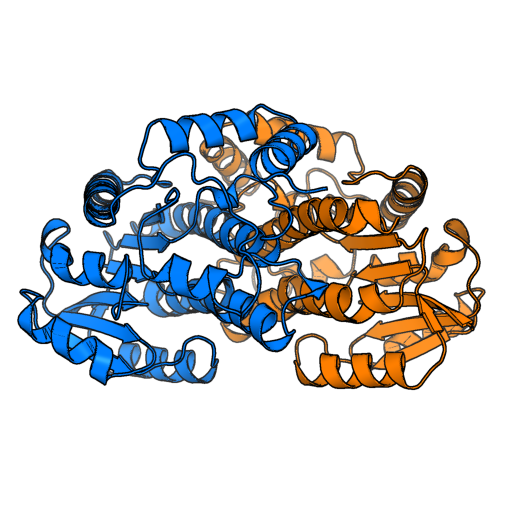 B 1 45 ? 14.828 25.031 19.219 1 86.12 45 ARG B O 1
ATOM 2367 N N . GLU B 1 46 ? 16.625 24.016 18.359 1 86.19 46 GLU B N 1
ATOM 2368 C CA . GLU B 1 46 ? 17.312 25.297 18.156 1 86.19 46 GLU B CA 1
ATOM 2369 C C . GLU B 1 46 ? 16.969 25.891 16.781 1 86.19 46 GLU B C 1
ATOM 2371 O O . GLU B 1 46 ? 17.141 27.094 16.578 1 86.19 46 GLU B O 1
ATOM 2376 N N . GLN B 1 47 ? 16.406 25.109 16 1 87.75 47 GLN B N 1
ATOM 2377 C CA . GLN B 1 47 ? 16.25 25.531 14.617 1 87.75 47 GLN B CA 1
ATOM 2378 C C . GLN B 1 47 ? 14.797 25.875 14.312 1 87.75 47 GLN B C 1
ATOM 2380 O O . GLN B 1 47 ? 14.508 26.5 13.289 1 87.75 47 GLN B O 1
ATOM 2385 N N . VAL B 1 48 ? 13.93 25.531 15.125 1 87.5 48 VAL B N 1
ATOM 2386 C CA . VAL B 1 48 ? 12.5 25.719 14.914 1 87.5 48 VAL B CA 1
ATOM 2387 C C . VAL B 1 48 ? 12.008 26.891 15.766 1 87.5 48 VAL B C 1
ATOM 2389 O O . VAL B 1 48 ? 12.328 26.984 16.953 1 87.5 48 VAL B O 1
ATOM 2392 N N . PRO B 1 49 ? 11.305 27.859 15.195 1 87.31 49 PRO B N 1
ATOM 2393 C CA . PRO B 1 49 ? 10.898 29.078 15.906 1 87.31 49 PRO B CA 1
ATOM 2394 C C . PRO B 1 49 ? 9.797 28.828 16.922 1 87.31 49 PRO B C 1
ATOM 2396 O O . PRO B 1 49 ? 9.289 29.766 17.531 1 87.31 49 PRO B O 1
ATOM 2399 N N . PHE B 1 50 ? 9.289 27.609 17.062 1 93.12 50 PHE B N 1
ATOM 2400 C CA . PHE B 1 50 ? 8.258 27.219 18.016 1 93.12 50 PHE B CA 1
ATOM 2401 C C . PHE B 1 50 ? 8.805 26.203 19.016 1 93.12 50 PHE B C 1
ATOM 2403 O O . PHE B 1 50 ? 9.797 25.531 18.75 1 93.12 50 PHE B O 1
ATOM 2410 N N . PRO B 1 51 ? 8.172 26.172 20.219 1 94.38 51 PRO B N 1
ATOM 2411 C CA . PRO B 1 51 ? 8.531 25.062 21.109 1 94.38 51 PRO B CA 1
ATOM 2412 C C . PRO B 1 51 ? 8.43 23.703 20.438 1 94.38 51 PRO B C 1
ATOM 2414 O O . PRO B 1 51 ? 7.504 23.469 19.656 1 94.38 51 PRO B O 1
ATOM 2417 N N . VAL B 1 52 ? 9.43 22.844 20.703 1 95 52 VAL B N 1
ATOM 2418 C CA . VAL B 1 52 ? 9.516 21.547 20.062 1 95 52 VAL B CA 1
ATOM 2419 C C . VAL B 1 52 ? 9.312 20.438 21.094 1 95 52 VAL B C 1
ATOM 2421 O O . VAL B 1 52 ? 9.961 20.438 22.141 1 95 52 VAL B O 1
ATOM 2424 N N . ARG B 1 53 ? 8.406 19.578 20.812 1 93.75 53 ARG B N 1
ATOM 2425 C CA . ARG B 1 53 ? 8.188 18.375 21.609 1 93.75 53 ARG B CA 1
ATOM 2426 C C . ARG B 1 53 ? 8.562 17.125 20.828 1 93.75 53 ARG B C 1
ATOM 2428 O O . ARG B 1 53 ? 7.848 16.719 19.906 1 93.75 53 ARG B O 1
ATOM 2435 N N . PRO B 1 54 ? 9.672 16.531 21.234 1 94.31 54 PRO B N 1
ATOM 2436 C CA . PRO B 1 54 ? 10.07 15.281 20.578 1 94.31 54 PRO B CA 1
ATOM 2437 C C . PRO B 1 54 ? 9.273 14.078 21.062 1 94.31 54 PRO B C 1
ATOM 2439 O O . PRO B 1 54 ? 9.023 13.945 22.266 1 94.31 54 PRO B O 1
ATOM 2442 N N . LEU B 1 55 ? 8.75 13.312 20.188 1 94.38 55 LEU B N 1
ATOM 2443 C CA . LEU B 1 55 ? 8.164 12 20.453 1 94.38 55 LEU B CA 1
ATOM 2444 C C . LEU B 1 55 ? 9.008 10.891 19.828 1 94.38 55 LEU B C 1
ATOM 2446 O O . LEU B 1 55 ? 9.055 10.75 18.609 1 94.38 55 LEU B O 1
ATOM 2450 N N . ALA B 1 56 ? 9.711 10.141 20.672 1 93.81 56 ALA B N 1
ATOM 2451 C CA . ALA B 1 56 ? 10.539 9.031 20.203 1 93.81 56 ALA B CA 1
ATOM 2452 C C . ALA B 1 56 ? 9.688 7.789 19.938 1 93.81 56 ALA B C 1
ATOM 2454 O O . ALA B 1 56 ? 9.453 6.992 20.859 1 93.81 56 ALA B O 1
ATOM 2455 N N . LEU B 1 57 ? 9.242 7.637 18.75 1 94.38 57 LEU B N 1
ATOM 2456 C CA . LEU B 1 57 ? 8.367 6.543 18.359 1 94.38 57 LEU B CA 1
ATOM 2457 C C . LEU B 1 57 ? 8.914 5.82 17.125 1 94.38 57 LEU B C 1
ATOM 2459 O O . LEU B 1 57 ? 9.375 6.461 16.172 1 94.38 57 LEU B O 1
ATOM 2463 N N . ASP B 1 58 ? 8.992 4.57 17.203 1 94.94 58 ASP B N 1
ATOM 2464 C CA . ASP B 1 58 ? 9.227 3.742 16.031 1 94.94 58 ASP B CA 1
ATOM 2465 C C . ASP B 1 58 ? 7.91 3.4 15.328 1 94.94 58 ASP B C 1
ATOM 2467 O O . ASP B 1 58 ? 7.211 2.469 15.727 1 94.94 58 ASP B O 1
ATOM 2471 N N . LEU B 1 59 ? 7.645 4.09 14.266 1 94.81 59 LEU B N 1
ATOM 2472 C CA . LEU B 1 59 ? 6.336 4.023 13.617 1 94.81 59 LEU B CA 1
ATOM 2473 C C . LEU B 1 59 ? 6.148 2.688 12.906 1 94.81 59 LEU B C 1
ATOM 2475 O O . LEU B 1 59 ? 5.07 2.408 12.375 1 94.81 59 LEU B O 1
ATOM 2479 N N . THR B 1 60 ? 7.18 1.842 12.867 1 93.81 60 THR B N 1
ATOM 2480 C CA . THR B 1 60 ? 7.004 0.486 12.359 1 93.81 60 THR B CA 1
ATOM 2481 C C . THR B 1 60 ? 6.426 -0.426 13.438 1 93.81 60 THR B C 1
ATOM 2483 O O . THR B 1 60 ? 6.051 -1.565 13.156 1 93.81 60 THR B O 1
ATOM 2486 N N . ASP B 1 61 ? 6.414 0.04 14.648 1 93.06 61 ASP B N 1
ATOM 2487 C CA . ASP B 1 61 ? 5.824 -0.657 15.789 1 93.06 61 ASP B CA 1
ATOM 2488 C C . ASP B 1 61 ? 4.414 -0.141 16.078 1 93.06 61 ASP B C 1
ATOM 2490 O O . ASP B 1 61 ? 4.238 1.021 16.438 1 93.06 61 ASP B O 1
ATOM 2494 N N . CYS B 1 62 ? 3.473 -1.026 16.031 1 91.38 62 CYS B N 1
ATOM 2495 C CA . CYS B 1 62 ? 2.07 -0.643 16.172 1 91.38 62 CYS B CA 1
ATOM 2496 C C . CYS B 1 62 ? 1.801 -0.062 17.562 1 91.38 62 CYS B C 1
ATOM 2498 O O . CYS B 1 62 ? 0.854 0.708 17.734 1 91.38 62 CYS B O 1
ATOM 2500 N N . SER B 1 63 ? 2.582 -0.421 18.531 1 93.75 63 SER B N 1
ATOM 2501 C CA . SER B 1 63 ? 2.406 0.132 19.875 1 93.75 63 SER B CA 1
ATOM 2502 C C . SER B 1 63 ? 2.602 1.645 19.875 1 93.75 63 SER B C 1
ATOM 2504 O O . SER B 1 63 ? 2.092 2.34 20.75 1 93.75 63 SER B O 1
ATOM 2506 N N . SER B 1 64 ? 3.404 2.166 18.922 1 95.88 64 SER B N 1
ATOM 2507 C CA . SER B 1 64 ? 3.641 3.6 18.797 1 95.88 64 SER B CA 1
ATOM 2508 C C . SER B 1 64 ? 2.34 4.352 18.531 1 95.88 64 SER B C 1
ATOM 2510 O O . SER B 1 64 ? 2.197 5.512 18.922 1 95.88 64 SER B O 1
ATOM 2512 N N . PHE B 1 65 ? 1.333 3.693 17.844 1 96.94 65 PHE B N 1
ATOM 2513 C CA . PHE B 1 65 ? 0.071 4.348 17.516 1 96.94 65 PHE B CA 1
ATOM 2514 C C . PHE B 1 65 ? -0.761 4.57 18.781 1 96.94 65 PHE B C 1
ATOM 2516 O O . PHE B 1 65 ? -1.405 5.613 18.922 1 96.94 65 PHE B O 1
ATOM 2523 N N . ALA B 1 66 ? -0.688 3.594 19.656 1 95.88 66 ALA B N 1
ATOM 2524 C CA . ALA B 1 66 ? -1.375 3.754 20.938 1 95.88 66 ALA B CA 1
ATOM 2525 C C . ALA B 1 66 ? -0.761 4.887 21.75 1 95.88 66 ALA B C 1
ATOM 2527 O O . ALA B 1 66 ? -1.479 5.668 22.375 1 95.88 66 ALA B O 1
ATOM 2528 N N . THR B 1 67 ? 0.543 4.945 21.812 1 96.5 67 THR B N 1
ATOM 2529 C CA . THR B 1 67 ? 1.249 6.008 22.516 1 96.5 67 THR B CA 1
ATOM 2530 C C . THR B 1 67 ? 0.888 7.375 21.938 1 96.5 67 THR B C 1
ATOM 2532 O O . THR B 1 67 ? 0.609 8.32 22.688 1 96.5 67 THR B O 1
ATOM 2535 N N . TYR B 1 68 ? 0.899 7.508 20.625 1 97.25 68 TYR B N 1
ATOM 2536 C CA . TYR B 1 68 ? 0.543 8.75 19.953 1 97.25 68 TYR B CA 1
ATOM 2537 C C . TYR B 1 68 ? -0.895 9.148 20.266 1 97.25 68 TYR B C 1
ATOM 2539 O O . TYR B 1 68 ? -1.176 10.312 20.547 1 97.25 68 TYR B O 1
ATOM 2547 N N . ALA B 1 69 ? -1.807 8.141 20.172 1 96.62 69 ALA B N 1
ATOM 2548 C CA . ALA B 1 69 ? -3.211 8.391 20.484 1 96.62 69 ALA B CA 1
ATOM 2549 C C . ALA B 1 69 ? -3.365 8.906 21.906 1 96.62 69 ALA B C 1
ATOM 2551 O O . ALA B 1 69 ? -4.156 9.82 22.172 1 96.62 69 ALA B O 1
ATOM 2552 N N . LYS B 1 70 ? -2.623 8.328 22.766 1 96.5 70 LYS B N 1
ATOM 2553 C CA . LYS B 1 70 ? -2.688 8.711 24.172 1 96.5 70 LYS B CA 1
ATOM 2554 C C . LYS B 1 70 ? -2.25 10.164 24.375 1 96.5 70 LYS B C 1
ATOM 2556 O O . LYS B 1 70 ? -2.895 10.922 25.094 1 96.5 70 LYS B O 1
ATOM 2561 N N . VAL B 1 71 ? -1.177 10.562 23.75 1 95.38 71 VAL B N 1
ATOM 2562 C CA . VAL B 1 71 ? -0.669 11.922 23.891 1 95.38 71 VAL B CA 1
ATOM 2563 C C . VAL B 1 71 ? -1.68 12.914 23.312 1 95.38 71 VAL B C 1
ATOM 2565 O O . VAL B 1 71 ? -1.885 13.992 23.875 1 95.38 71 VAL B O 1
ATOM 2568 N N . LEU B 1 72 ? -2.326 12.594 22.156 1 95.62 72 LEU B N 1
ATOM 2569 C CA . LEU B 1 72 ? -3.34 13.438 21.547 1 95.62 72 LEU B CA 1
ATOM 2570 C C . LEU B 1 72 ? -4.527 13.641 22.484 1 95.62 72 LEU B C 1
ATOM 2572 O O . LEU B 1 72 ? -5.082 14.734 22.562 1 95.62 72 LEU B O 1
ATOM 2576 N N . THR B 1 73 ? -4.879 12.547 23.141 1 94.19 73 THR B N 1
ATOM 2577 C CA . THR B 1 73 ? -6.062 12.562 24 1 94.19 73 THR B CA 1
ATOM 2578 C C . THR B 1 73 ? -5.77 13.297 25.312 1 94.19 73 THR B C 1
ATOM 2580 O O . THR B 1 73 ? -6.641 13.992 25.844 1 94.19 73 THR B O 1
ATOM 2583 N N . GLU B 1 74 ? -4.605 13.164 25.781 1 93.62 74 GLU B N 1
ATOM 2584 C CA . GLU B 1 74 ? -4.258 13.68 27.109 1 93.62 74 GLU B CA 1
ATOM 2585 C C . GLU B 1 74 ? -3.977 15.18 27.062 1 93.62 74 GLU B C 1
ATOM 2587 O O . GLU B 1 74 ? -4.062 15.859 28.078 1 93.62 74 GLU B O 1
ATOM 2592 N N . GLU B 1 75 ? -3.717 15.703 25.953 1 89.62 75 GLU B N 1
ATOM 2593 C CA . GLU B 1 75 ? -3.41 17.125 25.812 1 89.62 75 GLU B CA 1
ATOM 2594 C C . GLU B 1 75 ? -4.492 17.844 25.016 1 89.62 75 GLU B C 1
ATOM 2596 O O . GLU B 1 75 ? -5.004 17.312 24.031 1 89.62 75 GLU B O 1
ATOM 2601 N N . PRO B 1 76 ? -4.922 18.875 25.547 1 91.5 76 PRO B N 1
ATOM 2602 C CA . PRO B 1 76 ? -5.883 19.672 24.781 1 91.5 76 PRO B CA 1
ATOM 2603 C C . PRO B 1 76 ? -5.25 20.344 23.562 1 91.5 76 PRO B C 1
ATOM 2605 O O . PRO B 1 76 ? -4.812 21.5 23.641 1 91.5 76 PRO B O 1
ATOM 2608 N N . VAL B 1 77 ? -5.148 19.688 22.469 1 95.31 77 VAL B N 1
ATOM 2609 C CA . VAL B 1 77 ? -4.461 20.234 21.312 1 95.31 77 VAL B CA 1
ATOM 2610 C C . VAL B 1 77 ? -5.391 20.219 20.109 1 95.31 77 VAL B C 1
ATOM 2612 O O . VAL B 1 77 ? -6.32 19.406 20.047 1 95.31 77 VAL B O 1
ATOM 2615 N N . GLU B 1 78 ? -5.242 21.125 19.281 1 96.94 78 GLU B N 1
ATOM 2616 C CA . GLU B 1 78 ? -5.742 21.141 17.906 1 96.94 78 GLU B CA 1
ATOM 2617 C C . GLU B 1 78 ? -4.605 20.984 16.906 1 96.94 78 GLU B C 1
ATOM 2619 O O . GLU B 1 78 ? -3.66 21.781 16.906 1 96.94 78 GLU B O 1
ATOM 2624 N N . VAL B 1 79 ? -4.742 19.984 16.078 1 98.06 79 VAL B N 1
ATOM 2625 C CA . VAL B 1 79 ? -3.67 19.75 15.109 1 98.06 79 VAL B CA 1
ATOM 2626 C C . VAL B 1 79 ? -3.959 20.484 13.812 1 98.06 79 VAL B C 1
ATOM 2628 O O . VAL B 1 79 ? -4.758 20.031 12.992 1 98.06 79 VAL B O 1
ATOM 2631 N N . GLY B 1 80 ? -3.277 21.562 13.703 1 98 80 GLY B N 1
ATOM 2632 C CA . GLY B 1 80 ? -3.496 22.359 12.5 1 98 80 GLY B CA 1
ATOM 2633 C C . GLY B 1 80 ? -2.781 21.797 11.281 1 98 80 GLY B C 1
ATOM 2634 O O . GLY B 1 80 ? -3.148 22.109 10.148 1 98 80 GLY B O 1
ATOM 2635 N N . LEU B 1 81 ? -1.695 21.047 11.516 1 98.38 81 LEU B N 1
ATOM 2636 C CA . LEU B 1 81 ? -0.856 20.516 10.438 1 98.38 81 LEU B CA 1
ATOM 2637 C C . LEU B 1 81 ? -0.297 19.156 10.805 1 98.38 81 LEU B C 1
ATOM 2639 O O . LEU B 1 81 ? 0.211 18.953 11.906 1 98.38 81 LEU B O 1
ATOM 2643 N N . LEU B 1 82 ? -0.497 18.234 9.938 1 98.5 82 LEU B N 1
ATOM 2644 C CA . LEU B 1 82 ? 0.164 16.938 10.008 1 98.5 82 LEU B CA 1
ATOM 2645 C C . LEU B 1 82 ? 1.021 16.688 8.773 1 98.5 82 LEU B C 1
ATOM 2647 O O . LEU B 1 82 ? 0.522 16.734 7.645 1 98.5 82 LEU B O 1
ATOM 2651 N N . VAL B 1 83 ? 2.314 16.531 8.969 1 98.12 83 VAL B N 1
ATOM 2652 C CA . VAL B 1 83 ? 3.217 16.156 7.887 1 98.12 83 VAL B CA 1
ATOM 2653 C C . VAL B 1 83 ? 3.754 14.742 8.125 1 98.12 83 VAL B C 1
ATOM 2655 O O . VAL B 1 83 ? 4.516 14.516 9.062 1 98.12 83 VAL B O 1
ATOM 2658 N N . ASN B 1 84 ? 3.311 13.852 7.34 1 97.81 84 ASN B N 1
ATOM 2659 C CA . ASN B 1 84 ? 3.859 12.492 7.348 1 97.81 84 ASN B CA 1
ATOM 2660 C C . ASN B 1 84 ? 5.051 12.367 6.402 1 97.81 84 ASN B C 1
ATOM 2662 O O . ASN B 1 84 ? 4.879 12.102 5.211 1 97.81 84 ASN B O 1
ATOM 2666 N N . ALA B 1 85 ? 6.242 12.438 6.98 1 94.62 85 ALA B N 1
ATOM 2667 C CA . ALA B 1 85 ? 7.449 12.477 6.16 1 94.62 85 ALA B CA 1
ATOM 2668 C C . ALA B 1 85 ? 8.344 11.273 6.438 1 94.62 85 ALA B C 1
ATOM 2670 O O . ALA B 1 85 ? 9.391 11.109 5.801 1 94.62 85 ALA B O 1
ATOM 2671 N N . SER B 1 86 ? 7.883 10.469 7.379 1 91.81 86 SER B N 1
ATOM 2672 C CA . SER B 1 86 ? 8.633 9.25 7.637 1 91.81 86 SER B CA 1
ATOM 2673 C C . SER B 1 86 ? 8.5 8.266 6.477 1 91.81 86 SER B C 1
ATOM 2675 O O . SER B 1 86 ? 7.422 8.117 5.902 1 91.81 86 SER B O 1
ATOM 2677 N N . GLY B 1 87 ? 9.57 7.668 6.109 1 89.19 87 GLY B N 1
ATOM 2678 C CA . GLY B 1 87 ? 9.594 6.66 5.062 1 89.19 87 GLY B CA 1
ATOM 2679 C C . GLY B 1 87 ? 10.992 6.297 4.605 1 89.19 87 GLY B C 1
ATOM 2680 O O . GLY B 1 87 ? 11.961 6.957 4.988 1 89.19 87 GLY B O 1
ATOM 2681 N N . PHE B 1 88 ? 11.062 5.223 3.875 1 86.12 88 PHE B N 1
ATOM 2682 C CA . PHE B 1 88 ? 12.352 4.844 3.297 1 86.12 88 PHE B CA 1
ATOM 2683 C C . PHE B 1 88 ? 12.148 3.902 2.113 1 86.12 88 PHE B C 1
ATOM 2685 O O . PHE B 1 88 ? 11.023 3.486 1.825 1 86.12 88 PHE B O 1
ATOM 2692 N N . GLY B 1 89 ? 13.219 3.785 1.355 1 85.62 89 GLY B N 1
ATOM 2693 C CA . GLY B 1 89 ? 13.203 2.891 0.209 1 85.62 89 GLY B CA 1
ATOM 2694 C C . GLY B 1 89 ? 14.461 2.047 0.098 1 85.62 89 GLY B C 1
ATOM 2695 O O . GLY B 1 89 ? 15.477 2.354 0.725 1 85.62 89 GLY B O 1
ATOM 2696 N N . LYS B 1 90 ? 14.32 0.937 -0.557 1 82.06 90 LYS B N 1
ATOM 2697 C CA . LYS B 1 90 ? 15.438 0.088 -0.961 1 82.06 90 LYS B CA 1
ATOM 2698 C C . LYS B 1 90 ? 15.422 -0.161 -2.467 1 82.06 90 LYS B C 1
ATOM 2700 O O . LYS B 1 90 ? 14.398 -0.559 -3.025 1 82.06 90 LYS B O 1
ATOM 2705 N N . PHE B 1 91 ? 16.562 0.098 -3.078 1 79.69 91 PHE B N 1
ATOM 2706 C CA . PHE B 1 91 ? 16.672 -0.053 -4.523 1 79.69 91 PHE B CA 1
ATOM 2707 C C . PHE B 1 91 ? 17.344 -1.377 -4.879 1 79.69 91 PHE B C 1
ATOM 2709 O O . PHE B 1 91 ? 18.5 -1.399 -5.305 1 79.69 91 PHE B O 1
ATOM 2716 N N . ARG B 1 92 ? 16.672 -2.396 -4.734 1 80.56 92 ARG B N 1
ATOM 2717 C CA . ARG B 1 92 ? 17.094 -3.777 -4.953 1 80.56 92 ARG B CA 1
ATOM 2718 C C . ARG B 1 92 ? 15.906 -4.66 -5.309 1 80.56 92 ARG B C 1
ATOM 2720 O O . ARG B 1 92 ? 14.758 -4.324 -4.996 1 80.56 92 ARG B O 1
ATOM 2727 N N . ALA B 1 93 ? 16.312 -5.738 -6.004 1 84.94 93 ALA B N 1
ATOM 2728 C CA . ALA B 1 93 ? 15.258 -6.699 -6.301 1 84.94 93 ALA B CA 1
ATOM 2729 C C . ALA B 1 93 ? 14.578 -7.176 -5.023 1 84.94 93 ALA B C 1
ATOM 2731 O O . ALA B 1 93 ? 15.227 -7.309 -3.98 1 84.94 93 ALA B O 1
ATOM 2732 N N . VAL B 1 94 ? 13.273 -7.453 -5.086 1 87.62 94 VAL B N 1
ATOM 2733 C CA . VAL B 1 94 ? 12.469 -7.855 -3.939 1 87.62 94 VAL B CA 1
ATOM 2734 C C . VAL B 1 94 ? 13.078 -9.094 -3.289 1 87.62 94 VAL B C 1
ATOM 2736 O O . VAL B 1 94 ? 13.172 -9.172 -2.062 1 87.62 94 VAL B O 1
ATOM 2739 N N . VAL B 1 95 ? 13.578 -10.023 -4.137 1 88.94 95 VAL B N 1
ATOM 2740 C CA . VAL B 1 95 ? 14.07 -11.305 -3.637 1 88.94 95 VAL B CA 1
ATOM 2741 C C . VAL B 1 95 ? 15.453 -11.125 -3.016 1 88.94 95 VAL B C 1
ATOM 2743 O O . VAL B 1 95 ? 15.906 -11.969 -2.236 1 88.94 95 VAL B O 1
ATOM 2746 N N . ASP B 1 96 ? 16.078 -10.039 -3.357 1 88.94 96 ASP B N 1
ATOM 2747 C CA . ASP B 1 96 ? 17.422 -9.797 -2.867 1 88.94 96 ASP B CA 1
ATOM 2748 C C . ASP B 1 96 ? 17.406 -8.906 -1.626 1 88.94 96 ASP B C 1
ATOM 2750 O O . ASP B 1 96 ? 18.469 -8.578 -1.076 1 88.94 96 ASP B O 1
ATOM 2754 N N . THR B 1 97 ? 16.297 -8.461 -1.17 1 90.19 97 THR B N 1
ATOM 2755 C CA . THR B 1 97 ? 16.094 -7.668 0.037 1 90.19 97 THR B CA 1
ATOM 2756 C C . THR B 1 97 ? 15.594 -8.539 1.182 1 90.19 97 THR B C 1
ATOM 2758 O O . THR B 1 97 ? 14.672 -9.344 0.997 1 90.19 97 THR B O 1
ATOM 2761 N N . PRO B 1 98 ? 16.312 -8.453 2.383 1 93.69 98 PRO B N 1
ATOM 2762 C CA . PRO B 1 98 ? 15.75 -9.211 3.506 1 93.69 98 PRO B CA 1
ATOM 2763 C C . PRO B 1 98 ? 14.266 -8.945 3.717 1 93.69 98 PRO B C 1
ATOM 2765 O O . PRO B 1 98 ? 13.812 -7.809 3.574 1 93.69 98 PRO B O 1
ATOM 2768 N N . LEU B 1 99 ? 13.547 -10 4.043 1 95.06 99 LEU B N 1
ATOM 2769 C CA . LEU B 1 99 ? 12.094 -9.898 4.18 1 95.06 99 LEU B CA 1
ATOM 2770 C C . LEU B 1 99 ? 11.719 -8.844 5.215 1 95.06 99 LEU B C 1
ATOM 2772 O O . LEU B 1 99 ? 10.797 -8.055 4.992 1 95.06 99 LEU B O 1
ATOM 2776 N N . GLU B 1 100 ? 12.391 -8.852 6.301 1 94.88 100 GLU B N 1
ATOM 2777 C CA . GLU B 1 100 ? 12.086 -7.918 7.383 1 94.88 100 GLU B CA 1
ATOM 2778 C C . GLU B 1 100 ? 12.18 -6.473 6.902 1 94.88 100 GLU B C 1
ATOM 2780 O O . GLU B 1 100 ? 11.414 -5.613 7.355 1 94.88 100 GLU B O 1
ATOM 2785 N N . VAL B 1 101 ? 13.086 -6.191 6.027 1 93.69 101 VAL B N 1
ATOM 2786 C CA . VAL B 1 101 ? 13.273 -4.848 5.492 1 93.69 101 VAL B CA 1
ATOM 2787 C C . VAL B 1 101 ? 12.07 -4.461 4.637 1 93.69 101 VAL B C 1
ATOM 2789 O O . VAL B 1 101 ? 11.531 -3.355 4.766 1 93.69 101 VAL B O 1
ATOM 2792 N N . ASN B 1 102 ? 11.664 -5.348 3.797 1 94.75 102 ASN B N 1
ATOM 2793 C CA . ASN B 1 102 ? 10.5 -5.082 2.951 1 94.75 102 ASN B CA 1
ATOM 2794 C C . ASN B 1 102 ? 9.227 -4.953 3.775 1 94.75 102 ASN B C 1
ATOM 2796 O O . ASN B 1 102 ? 8.383 -4.105 3.492 1 94.75 102 ASN B O 1
ATOM 2800 N N . LEU B 1 103 ? 9.078 -5.812 4.82 1 95.56 103 LEU B N 1
ATOM 2801 C CA . LEU B 1 103 ? 7.938 -5.707 5.727 1 95.56 103 LEU B CA 1
ATOM 2802 C C . LEU B 1 103 ? 7.918 -4.344 6.418 1 95.56 103 LEU B C 1
ATOM 2804 O O . LEU B 1 103 ? 6.879 -3.688 6.473 1 95.56 103 LEU B O 1
ATOM 2808 N N . ASN B 1 104 ? 9.031 -3.943 6.875 1 94.75 104 ASN B N 1
ATOM 2809 C CA . ASN B 1 104 ? 9.156 -2.658 7.555 1 94.75 104 ASN B CA 1
ATOM 2810 C C . ASN B 1 104 ? 8.828 -1.496 6.625 1 94.75 104 ASN B C 1
ATOM 2812 O O . ASN B 1 104 ? 8.289 -0.478 7.059 1 94.75 104 ASN B O 1
ATOM 2816 N N . MET B 1 105 ? 9.188 -1.623 5.395 1 94.69 105 MET B N 1
ATOM 2817 C CA . MET B 1 105 ? 8.891 -0.583 4.41 1 94.69 105 MET B CA 1
ATOM 2818 C C . MET B 1 105 ? 7.391 -0.388 4.258 1 94.69 105 MET B C 1
ATOM 2820 O O . MET B 1 105 ? 6.906 0.746 4.238 1 94.69 105 MET B O 1
ATOM 2824 N N . VAL B 1 106 ? 6.664 -1.48 4.164 1 95.88 106 VAL B N 1
ATOM 2825 C CA . VAL B 1 106 ? 5.211 -1.399 4.059 1 95.88 106 VAL B CA 1
ATOM 2826 C C . VAL B 1 106 ? 4.633 -0.812 5.344 1 95.88 106 VAL B C 1
ATOM 2828 O O . VAL B 1 106 ? 3.742 0.041 5.297 1 95.88 106 VAL B O 1
ATOM 2831 N N . ASP B 1 107 ? 5.172 -1.238 6.477 1 96.12 107 ASP B N 1
ATOM 2832 C CA . ASP B 1 107 ? 4.711 -0.749 7.77 1 96.12 107 ASP B CA 1
ATOM 2833 C C . ASP B 1 107 ? 4.898 0.763 7.883 1 96.12 107 ASP B C 1
ATOM 2835 O O . ASP B 1 107 ? 3.973 1.481 8.266 1 96.12 107 ASP B O 1
ATOM 2839 N N . LEU B 1 108 ? 6.023 1.195 7.523 1 95.44 108 LEU B N 1
ATOM 2840 C CA . LEU B 1 108 ? 6.371 2.598 7.715 1 95.44 108 LEU B CA 1
ATOM 2841 C C . LEU B 1 108 ? 5.73 3.471 6.641 1 95.44 108 LEU B C 1
ATOM 2843 O O . LEU B 1 108 ? 5.125 4.5 6.949 1 95.44 108 LEU B O 1
ATOM 2847 N N . ASN B 1 109 ? 5.84 3.049 5.363 1 96.12 109 ASN B N 1
ATOM 2848 C CA . ASN B 1 109 ? 5.441 3.893 4.242 1 96.12 109 ASN B CA 1
ATOM 2849 C C . ASN B 1 109 ? 3.928 3.896 4.051 1 96.12 109 ASN B C 1
ATOM 2851 O O . ASN B 1 109 ? 3.369 4.844 3.496 1 96.12 109 ASN B O 1
ATOM 2855 N N . CYS B 1 110 ? 3.271 2.82 4.418 1 96.88 110 CYS B N 1
ATOM 2856 C CA . CYS B 1 110 ? 1.837 2.713 4.176 1 96.88 110 CYS B CA 1
ATOM 2857 C C . CYS B 1 110 ? 1.055 2.771 5.48 1 96.88 110 CYS B C 1
ATOM 2859 O O . CYS B 1 110 ? 0.312 3.725 5.723 1 96.88 110 CYS B O 1
ATOM 2861 N N . GLN B 1 111 ? 1.351 1.831 6.328 1 96.69 111 GLN B N 1
ATOM 2862 C CA . GLN B 1 111 ? 0.547 1.658 7.535 1 96.69 111 GLN B CA 1
ATOM 2863 C C . GLN B 1 111 ? 0.669 2.869 8.453 1 96.69 111 GLN B C 1
ATOM 2865 O O . GLN B 1 111 ? -0.335 3.377 8.961 1 96.69 111 GLN B O 1
ATOM 2870 N N . ALA B 1 112 ? 1.867 3.293 8.734 1 97.44 112 ALA B N 1
ATOM 2871 C CA . ALA B 1 112 ? 2.098 4.422 9.633 1 97.44 112 ALA B CA 1
ATOM 2872 C C . ALA B 1 112 ? 1.419 5.684 9.117 1 97.44 112 ALA B C 1
ATOM 2874 O O . ALA B 1 112 ? 0.807 6.43 9.883 1 97.44 112 ALA B O 1
ATOM 2875 N N . VAL B 1 113 ? 1.521 5.977 7.812 1 97.44 113 VAL B N 1
ATOM 2876 C CA . VAL B 1 113 ? 0.905 7.148 7.199 1 97.44 113 VAL B CA 1
ATOM 2877 C C . VAL B 1 113 ? -0.606 7.109 7.414 1 97.44 113 VAL B C 1
ATOM 2879 O O . VAL B 1 113 ? -1.2 8.094 7.871 1 97.44 113 VAL B O 1
ATOM 2882 N N . MET B 1 114 ? -1.227 5.965 7.078 1 97 114 MET B N 1
ATOM 2883 C CA . MET B 1 114 ? -2.666 5.781 7.242 1 97 114 MET B CA 1
ATOM 2884 C C . MET B 1 114 ? -3.074 5.941 8.703 1 97 114 MET B C 1
ATOM 2886 O O . MET B 1 114 ? -4.027 6.656 9.008 1 97 114 MET B O 1
ATOM 2890 N N . ALA B 1 115 ? -2.355 5.336 9.641 1 97.94 115 ALA B N 1
ATOM 2891 C CA . ALA B 1 115 ? -2.689 5.328 11.062 1 97.94 115 ALA B CA 1
ATOM 2892 C C . ALA B 1 115 ? -2.594 6.73 11.656 1 97.94 115 ALA B C 1
ATOM 2894 O O . ALA B 1 115 ? -3.473 7.156 12.406 1 97.94 115 ALA B O 1
ATOM 2895 N N . LEU B 1 116 ? -1.519 7.43 11.344 1 98.25 116 LEU B N 1
ATOM 2896 C CA . LEU B 1 116 ? -1.331 8.773 11.875 1 98.25 116 LEU B CA 1
ATOM 2897 C C . LEU B 1 116 ? -2.418 9.719 11.367 1 98.25 116 LEU B C 1
ATOM 2899 O O . LEU B 1 116 ? -2.904 10.57 12.117 1 98.25 116 LEU B O 1
ATOM 2903 N N . CYS B 1 117 ? -2.779 9.594 10.062 1 98 117 CYS B N 1
ATOM 2904 C CA . CYS B 1 117 ? -3.898 10.375 9.547 1 98 117 CYS B CA 1
ATOM 2905 C C . CYS B 1 117 ? -5.172 10.086 10.328 1 98 117 CYS B C 1
ATOM 2907 O O . CYS B 1 117 ? -5.82 11.016 10.828 1 98 117 CYS B O 1
ATOM 2909 N N . GLN B 1 118 ? -5.492 8.82 10.453 1 97.25 118 GLN B N 1
ATOM 2910 C CA . GLN B 1 118 ? -6.734 8.422 11.109 1 97.25 118 GLN B CA 1
ATOM 2911 C C . GLN B 1 118 ? -6.781 8.938 12.547 1 97.25 118 GLN B C 1
ATOM 2913 O O . GLN B 1 118 ? -7.816 9.438 12.992 1 97.25 118 GLN B O 1
ATOM 2918 N N . LEU B 1 119 ? -5.727 8.781 13.273 1 97.62 119 LEU B N 1
ATOM 2919 C CA . LEU B 1 119 ? -5.672 9.133 14.688 1 97.62 119 LEU B CA 1
ATOM 2920 C C . LEU B 1 119 ? -5.707 10.648 14.867 1 97.62 119 LEU B C 1
ATOM 2922 O O . LEU B 1 119 ? -6.223 11.148 15.867 1 97.62 119 LEU B O 1
ATOM 2926 N N . THR B 1 120 ? -5.148 11.453 13.914 1 98.25 120 THR B N 1
ATOM 2927 C CA . THR B 1 120 ? -4.965 12.891 14.062 1 98.25 120 THR B CA 1
ATOM 2928 C C . THR B 1 120 ? -6.219 13.648 13.641 1 98.25 120 THR B C 1
ATOM 2930 O O . THR B 1 120 ? -6.555 14.68 14.219 1 98.25 120 THR B O 1
ATOM 2933 N N . ILE B 1 121 ? -6.977 13.125 12.656 1 97.56 121 ILE B N 1
ATOM 2934 C CA . ILE B 1 121 ? -8.07 13.805 11.977 1 97.56 121 ILE B CA 1
ATOM 2935 C C . ILE B 1 121 ? -9.109 14.258 12.992 1 97.56 121 ILE B C 1
ATOM 2937 O O . ILE B 1 121 ? -9.602 15.391 12.938 1 97.56 121 ILE B O 1
ATOM 2941 N N . PRO B 1 122 ? -9.445 13.391 13.984 1 96.88 122 PRO B N 1
ATOM 2942 C CA . PRO B 1 122 ? -10.445 13.828 14.961 1 96.88 122 PRO B CA 1
ATOM 2943 C C . PRO B 1 122 ? -10.023 15.078 15.727 1 96.88 122 PRO B C 1
ATOM 2945 O O . PRO B 1 122 ? -10.867 15.781 16.297 1 96.88 122 PRO B O 1
ATOM 2948 N N . TYR B 1 123 ? -8.797 15.461 15.727 1 97.38 123 TYR B N 1
ATOM 2949 C CA . TYR B 1 123 ? -8.273 16.594 16.484 1 97.38 123 TYR B CA 1
ATOM 2950 C C . TYR B 1 123 ? -7.969 17.766 15.555 1 97.38 123 TYR B C 1
ATOM 2952 O O . TYR B 1 123 ? -7.387 18.766 15.984 1 97.38 123 TYR B O 1
ATOM 2960 N N . MET B 1 124 ? -8.32 17.641 14.281 1 97.69 124 MET B N 1
ATOM 2961 C CA . MET B 1 124 ? -8.023 18.703 13.32 1 97.69 124 MET B CA 1
ATOM 2962 C C . MET B 1 124 ? -9.211 19.641 13.164 1 97.69 124 MET B C 1
ATOM 2964 O O . MET B 1 124 ? -10.352 19.203 13.047 1 97.69 124 MET B O 1
ATOM 2968 N N . PRO B 1 125 ? -8.945 20.891 13.234 1 96.62 125 PRO B N 1
ATOM 2969 C CA . PRO B 1 125 ? -9.992 21.875 12.992 1 96.62 125 PRO B CA 1
ATOM 2970 C C . PRO B 1 125 ? -10.25 22.109 11.508 1 96.62 125 PRO B C 1
ATOM 2972 O O . PRO B 1 125 ? -9.508 21.609 10.664 1 96.62 125 PRO B O 1
ATOM 2975 N N . GLU B 1 126 ? -11.367 22.828 11.281 1 96 126 GLU B N 1
ATOM 2976 C CA . GLU B 1 126 ? -11.516 23.375 9.938 1 96 126 GLU B CA 1
ATOM 2977 C C . GLU B 1 126 ? -10.289 24.188 9.531 1 96 126 GLU B C 1
ATOM 2979 O O . GLU B 1 126 ? -9.766 24.969 10.336 1 96 126 GLU B O 1
ATOM 2984 N N . GLY B 1 127 ? -9.859 23.938 8.336 1 95.19 127 GLY B N 1
ATOM 2985 C CA . GLY B 1 127 ? -8.648 24.609 7.887 1 95.19 127 GLY B CA 1
ATOM 2986 C C . GLY B 1 127 ? -7.395 23.781 8.125 1 95.19 127 GLY B C 1
ATOM 2987 O O . GLY B 1 127 ? -6.301 24.172 7.723 1 95.19 127 GLY B O 1
ATOM 2988 N N . GLY B 1 128 ? -7.539 22.609 8.773 1 97.06 128 GLY B N 1
ATOM 2989 C CA . GLY B 1 128 ? -6.414 21.719 8.984 1 97.06 128 GLY B CA 1
ATOM 2990 C C . GLY B 1 128 ? -5.812 21.203 7.688 1 97.06 128 GLY B C 1
ATOM 2991 O O . GLY B 1 128 ? -6.5 21.109 6.672 1 97.06 128 GLY B O 1
ATOM 2992 N N . GLN B 1 129 ? -4.457 20.906 7.723 1 98.06 129 GLN B N 1
ATOM 2993 C CA . GLN B 1 129 ? -3.717 20.453 6.551 1 98.06 129 GLN B CA 1
ATOM 2994 C C . GLN B 1 129 ? -2.941 19.172 6.852 1 98.06 129 GLN B C 1
ATOM 2996 O O . GLN B 1 129 ? -2.27 19.078 7.883 1 98.06 129 GLN B O 1
ATOM 3001 N N . ILE B 1 130 ? -3.145 18.25 6.035 1 98.19 130 ILE B N 1
ATOM 3002 C CA . ILE B 1 130 ? -2.326 17.047 6.059 1 98.19 130 ILE B CA 1
ATOM 3003 C C . ILE B 1 130 ? -1.437 17 4.82 1 98.19 130 ILE B C 1
ATOM 3005 O O . ILE B 1 130 ? -1.899 17.25 3.705 1 98.19 130 ILE B O 1
ATOM 3009 N N . ILE B 1 131 ? -0.164 16.766 4.984 1 97.81 131 ILE B N 1
ATOM 3010 C CA . ILE B 1 131 ? 0.767 16.531 3.887 1 97.81 131 ILE B CA 1
ATOM 3011 C C . ILE B 1 131 ? 1.376 15.133 4.023 1 97.81 131 ILE B C 1
ATOM 3013 O O . ILE B 1 131 ? 2.047 14.836 5.016 1 97.81 131 ILE B O 1
ATOM 3017 N N . ASN B 1 132 ? 1.09 14.258 3.111 1 96.75 132 ASN B N 1
ATOM 3018 C CA . ASN B 1 132 ? 1.701 12.938 3.016 1 96.75 132 ASN B CA 1
ATOM 3019 C C . ASN B 1 132 ? 2.777 12.898 1.936 1 96.75 132 ASN B C 1
ATOM 3021 O O . ASN B 1 132 ? 2.521 13.25 0.784 1 96.75 132 ASN B O 1
ATOM 3025 N N . ILE B 1 133 ? 3.93 12.414 2.277 1 93.25 133 ILE B N 1
ATOM 3026 C CA . ILE B 1 133 ? 5.02 12.375 1.311 1 93.25 133 ILE B CA 1
ATOM 3027 C C . ILE B 1 133 ? 4.918 11.102 0.469 1 93.25 133 ILE B C 1
ATOM 3029 O O . ILE B 1 133 ? 5.152 10 0.966 1 93.25 133 ILE B O 1
ATOM 3033 N N . ALA B 1 134 ? 4.582 11.281 -0.723 1 91.31 134 ALA B N 1
ATOM 3034 C CA . ALA B 1 134 ? 4.586 10.227 -1.73 1 91.31 134 ALA B CA 1
ATOM 3035 C C . ALA B 1 134 ? 5.859 10.281 -2.574 1 91.31 134 ALA B C 1
ATOM 3037 O O . ALA B 1 134 ? 6.969 10.289 -2.035 1 91.31 134 ALA B O 1
ATOM 3038 N N . SER B 1 135 ? 5.703 10.094 -3.855 1 82.94 135 SER B N 1
ATOM 3039 C CA . SER B 1 135 ? 6.828 10.102 -4.781 1 82.94 135 SER B CA 1
ATOM 3040 C C . SER B 1 135 ? 6.352 10.094 -6.23 1 82.94 135 SER B C 1
ATOM 3042 O O . SER B 1 135 ? 5.211 9.719 -6.512 1 82.94 135 SER B O 1
ATOM 3044 N N . VAL B 1 136 ? 7.219 10.578 -7.059 1 72.75 136 VAL B N 1
ATOM 3045 C CA . VAL B 1 136 ? 6.953 10.398 -8.484 1 72.75 136 VAL B CA 1
ATOM 3046 C C . VAL B 1 136 ? 6.906 8.906 -8.812 1 72.75 136 VAL B C 1
ATOM 3048 O O . VAL B 1 136 ? 6.27 8.5 -9.781 1 72.75 136 VAL B O 1
ATOM 3051 N N . ALA B 1 137 ? 7.5 8.156 -8.039 1 72.56 137 ALA B N 1
ATOM 3052 C CA . ALA B 1 137 ? 7.504 6.703 -8.188 1 72.56 137 ALA B CA 1
ATOM 3053 C C . ALA B 1 137 ? 6.105 6.125 -8 1 72.56 137 ALA B C 1
ATOM 3055 O O . ALA B 1 137 ? 5.852 4.969 -8.336 1 72.56 137 ALA B O 1
ATOM 3056 N N . ALA B 1 138 ? 5.203 6.918 -7.531 1 80.12 138 ALA B N 1
ATOM 3057 C CA . ALA B 1 138 ? 3.836 6.477 -7.27 1 80.12 138 ALA B CA 1
ATOM 3058 C C . ALA B 1 138 ? 3.057 6.309 -8.57 1 80.12 138 ALA B C 1
ATOM 3060 O O . ALA B 1 138 ? 2.006 5.664 -8.594 1 80.12 138 ALA B O 1
ATOM 3061 N N . PHE B 1 139 ? 3.572 6.891 -9.602 1 72.81 139 PHE B N 1
ATOM 3062 C CA . PHE B 1 139 ? 2.75 7.031 -10.797 1 72.81 139 PHE B CA 1
ATOM 3063 C C . PHE B 1 139 ? 3.035 5.906 -11.781 1 72.81 139 PHE B C 1
ATOM 3065 O O . PHE B 1 139 ? 2.4 5.824 -12.836 1 72.81 139 PHE B O 1
ATOM 3072 N N . GLN B 1 140 ? 3.99 5.102 -11.445 1 71.75 140 GLN B N 1
ATOM 3073 C CA . GLN B 1 140 ? 4.355 4.012 -12.344 1 71.75 140 GLN B CA 1
ATOM 3074 C C . GLN B 1 140 ? 4.945 2.836 -11.578 1 71.75 140 GLN B C 1
ATOM 3076 O O . GLN B 1 140 ? 5.547 3.02 -10.516 1 71.75 140 GLN B O 1
ATOM 3081 N N . PRO B 1 141 ? 4.75 1.631 -12.195 1 79.5 141 PRO B N 1
ATOM 3082 C CA . PRO B 1 141 ? 5.527 0.517 -11.648 1 79.5 141 PRO B CA 1
ATOM 3083 C C . PRO B 1 141 ? 7.023 0.658 -11.898 1 79.5 141 PRO B C 1
ATOM 3085 O O . PRO B 1 141 ? 7.434 1.097 -12.977 1 79.5 141 PRO B O 1
ATOM 3088 N N . ILE B 1 142 ? 7.832 0.341 -10.922 1 75.38 142 ILE B N 1
ATOM 3089 C CA . ILE B 1 142 ? 9.273 0.538 -11.07 1 75.38 142 ILE B CA 1
ATOM 3090 C C . ILE B 1 142 ? 10.008 -0.739 -10.672 1 75.38 142 ILE B C 1
ATOM 3092 O O . ILE B 1 142 ? 10.266 -0.972 -9.484 1 75.38 142 ILE B O 1
ATOM 3096 N N . PRO B 1 143 ? 10.453 -1.447 -11.695 1 80.75 143 PRO B N 1
ATOM 3097 C CA . PRO B 1 143 ? 11.227 -2.65 -11.398 1 80.75 143 PRO B CA 1
ATOM 3098 C C . PRO B 1 143 ? 12.469 -2.357 -10.547 1 80.75 143 PRO B C 1
ATOM 3100 O O . PRO B 1 143 ? 13.109 -1.32 -10.734 1 80.75 143 PRO B O 1
ATOM 3103 N N . TYR B 1 144 ? 12.836 -3.219 -9.531 1 80.44 144 TYR B N 1
ATOM 3104 C CA . TYR B 1 144 ? 13.992 -3.17 -8.648 1 80.44 144 TYR B CA 1
ATOM 3105 C C . TYR B 1 144 ? 13.797 -2.139 -7.547 1 80.44 144 TYR B C 1
ATOM 3107 O O . TYR B 1 144 ? 14.688 -1.927 -6.719 1 80.44 144 TYR B O 1
ATOM 3115 N N . ILE B 1 145 ? 12.742 -1.469 -7.562 1 82.38 145 ILE B N 1
ATOM 3116 C CA . ILE B 1 145 ? 12.273 -0.587 -6.5 1 82.38 145 ILE B CA 1
ATOM 3117 C C . ILE B 1 145 ? 10.781 -0.81 -6.27 1 82.38 145 ILE B C 1
ATOM 3119 O O . ILE B 1 145 ? 10.031 0.144 -6.043 1 82.38 145 ILE B O 1
ATOM 3123 N N . ASP B 1 146 ? 10.406 -2.016 -6.449 1 86.69 146 ASP B N 1
ATOM 3124 C CA . ASP B 1 146 ? 9 -2.361 -6.602 1 86.69 146 ASP B CA 1
ATOM 3125 C C . ASP B 1 146 ? 8.234 -2.123 -5.301 1 86.69 146 ASP B C 1
ATOM 3127 O O . ASP B 1 146 ? 7.137 -1.56 -5.312 1 86.69 146 ASP B O 1
ATOM 3131 N N . VAL B 1 147 ? 8.852 -2.52 -4.129 1 91.88 147 VAL B N 1
ATOM 3132 C CA . VAL B 1 147 ? 8.141 -2.352 -2.869 1 91.88 147 VAL B CA 1
ATOM 3133 C C . VAL B 1 147 ? 8.008 -0.865 -2.547 1 91.88 147 VAL B C 1
ATOM 3135 O O . VAL B 1 147 ? 6.93 -0.404 -2.158 1 91.88 147 VAL B O 1
ATOM 3138 N N . TYR B 1 148 ? 9.008 -0.102 -2.762 1 90.31 148 TYR B N 1
ATOM 3139 C CA . TYR B 1 148 ? 8.961 1.338 -2.535 1 90.31 148 TYR B CA 1
ATOM 3140 C C . TYR B 1 148 ? 7.934 1.999 -3.447 1 90.31 148 TYR B C 1
ATOM 3142 O O . TYR B 1 148 ? 7.066 2.738 -2.982 1 90.31 148 TYR B O 1
ATOM 3150 N N . GLY B 1 149 ? 8.109 1.724 -4.758 1 90.56 149 GLY B N 1
ATOM 3151 C CA . GLY B 1 149 ? 7.164 2.275 -5.711 1 90.56 149 GLY B CA 1
ATOM 3152 C C . GLY B 1 149 ? 5.719 1.951 -5.371 1 90.56 149 GLY B C 1
ATOM 3153 O O . GLY B 1 149 ? 4.848 2.82 -5.445 1 90.56 149 GLY B O 1
ATOM 3154 N N . ALA B 1 150 ? 5.477 0.747 -5.008 1 93.56 150 ALA B N 1
ATOM 3155 C CA . ALA B 1 150 ? 4.129 0.313 -4.637 1 93.56 150 ALA B CA 1
ATOM 3156 C C . ALA B 1 150 ? 3.641 1.047 -3.391 1 93.56 150 ALA B C 1
ATOM 3158 O O . ALA B 1 150 ? 2.475 1.441 -3.314 1 93.56 150 ALA B O 1
ATOM 3159 N N . SER B 1 151 ? 4.484 1.215 -2.402 1 95.06 151 SER B N 1
ATOM 3160 C CA . SER B 1 151 ? 4.113 1.925 -1.183 1 95.06 151 SER B CA 1
ATOM 3161 C C . SER B 1 151 ? 3.736 3.373 -1.479 1 95.06 151 SER B C 1
ATOM 3163 O O . SER B 1 151 ? 2.812 3.916 -0.869 1 95.06 151 SER B O 1
ATOM 3165 N N . LYS B 1 152 ? 4.445 3.951 -2.365 1 92.5 152 LYS B N 1
ATOM 3166 C CA . LYS B 1 152 ? 4.16 5.344 -2.699 1 92.5 152 LYS B CA 1
ATOM 3167 C C . LYS B 1 152 ? 2.9 5.453 -3.555 1 92.5 152 LYS B C 1
ATOM 3169 O O . LYS B 1 152 ? 2.16 6.434 -3.457 1 92.5 152 LYS B O 1
ATOM 3174 N N . ALA B 1 153 ? 2.631 4.445 -4.363 1 91.19 153 ALA B N 1
ATOM 3175 C CA . ALA B 1 153 ? 1.337 4.375 -5.039 1 91.19 153 ALA B CA 1
ATOM 3176 C C . ALA B 1 153 ? 0.195 4.324 -4.027 1 91.19 153 ALA B C 1
ATOM 3178 O O . ALA B 1 153 ? -0.845 4.957 -4.219 1 91.19 153 ALA B O 1
ATOM 3179 N N . PHE B 1 154 ? 0.393 3.553 -2.977 1 93.94 154 PHE B N 1
ATOM 3180 C CA . PHE B 1 154 ? -0.562 3.494 -1.876 1 93.94 154 PHE B CA 1
ATOM 3181 C C . PHE B 1 154 ? -0.803 4.883 -1.294 1 93.94 154 PHE B C 1
ATOM 3183 O O . PHE B 1 154 ? -1.949 5.32 -1.169 1 93.94 154 PHE B O 1
ATOM 3190 N N . VAL B 1 155 ? 0.264 5.59 -1.002 1 95.62 155 VAL B N 1
ATOM 3191 C CA . VAL B 1 155 ? 0.193 6.891 -0.34 1 95.62 155 VAL B CA 1
ATOM 3192 C C . VAL B 1 155 ? -0.533 7.887 -1.238 1 95.62 155 VAL B C 1
ATOM 3194 O O . VAL B 1 155 ? -1.381 8.648 -0.77 1 95.62 155 VAL B O 1
ATOM 3197 N N . LEU B 1 156 ? -0.208 7.887 -2.512 1 91.5 156 LEU B N 1
ATOM 3198 C CA . LEU B 1 156 ? -0.844 8.797 -3.461 1 91.5 156 LEU B CA 1
ATOM 3199 C C . LEU B 1 156 ? -2.346 8.547 -3.529 1 91.5 156 LEU B C 1
ATOM 3201 O O . LEU B 1 156 ? -3.143 9.477 -3.381 1 91.5 156 LEU B O 1
ATOM 3205 N N . SER B 1 157 ? -2.758 7.316 -3.732 1 90.38 157 SER B N 1
ATOM 3206 C CA . SER B 1 157 ? -4.168 6.945 -3.832 1 90.38 157 SER B CA 1
ATOM 3207 C C . SER B 1 157 ? -4.918 7.281 -2.549 1 90.38 157 SER B C 1
ATOM 3209 O O . SER B 1 157 ? -5.988 7.895 -2.592 1 90.38 157 SER B O 1
ATOM 3211 N N . PHE B 1 158 ? -4.352 6.945 -1.44 1 93.25 158 PHE B N 1
ATOM 3212 C CA . PHE B 1 158 ? -4.938 7.176 -0.125 1 93.25 158 PHE B CA 1
ATOM 3213 C C . PHE B 1 158 ? -5.152 8.664 0.121 1 93.25 158 PHE B C 1
ATOM 3215 O O . PHE B 1 158 ? -6.234 9.086 0.535 1 93.25 158 PHE B O 1
ATOM 3222 N N . SER B 1 159 ? -4.117 9.414 -0.166 1 94.25 159 SER B N 1
ATOM 3223 C CA . SER B 1 159 ? -4.141 10.844 0.103 1 94.25 159 SER B CA 1
ATOM 3224 C C . SER B 1 159 ? -5.238 11.539 -0.697 1 94.25 159 SER B C 1
ATOM 3226 O O . SER B 1 159 ? -5.996 12.344 -0.153 1 94.25 159 SER B O 1
ATOM 3228 N N . ARG B 1 160 ? -5.277 11.203 -1.937 1 89.25 160 ARG B N 1
ATOM 3229 C CA . ARG B 1 160 ? -6.254 11.852 -2.807 1 89.25 160 ARG B CA 1
ATOM 3230 C C . ARG B 1 160 ? -7.676 11.484 -2.398 1 89.25 160 ARG B C 1
ATOM 3232 O O . ARG B 1 160 ? -8.562 12.344 -2.381 1 89.25 160 ARG B O 1
ATOM 3239 N N . ALA B 1 161 ? -7.938 10.25 -2.1 1 88.31 161 ALA B N 1
ATOM 3240 C CA . ALA B 1 161 ? -9.25 9.812 -1.647 1 88.31 161 ALA B CA 1
ATOM 3241 C C . ALA B 1 161 ? -9.609 10.445 -0.306 1 88.31 161 ALA B C 1
ATOM 3243 O O . ALA B 1 161 ? -10.742 10.891 -0.106 1 88.31 161 ALA B O 1
ATOM 3244 N N . LEU B 1 162 ? -8.695 10.484 0.583 1 91.81 162 LEU B N 1
ATOM 3245 C CA . LEU B 1 162 ? -8.906 11.062 1.905 1 91.81 162 LEU B CA 1
ATOM 3246 C C . LEU B 1 162 ? -9.25 12.547 1.801 1 91.81 162 LEU B C 1
ATOM 3248 O O . LEU B 1 162 ? -10.086 13.047 2.551 1 91.81 162 LEU B O 1
ATOM 3252 N N . ASN B 1 163 ? -8.555 13.273 0.914 1 91.25 163 ASN B N 1
ATOM 3253 C CA . ASN B 1 163 ? -8.836 14.688 0.686 1 91.25 163 ASN B CA 1
ATOM 3254 C C . ASN B 1 163 ? -10.312 14.914 0.362 1 91.25 163 ASN B C 1
ATOM 3256 O O . ASN B 1 163 ? -10.922 15.852 0.877 1 91.25 163 ASN B O 1
ATOM 3260 N N . ARG B 1 164 ? -10.82 14.047 -0.462 1 86.25 164 ARG B N 1
ATOM 3261 C CA . ARG B 1 164 ? -12.227 14.156 -0.837 1 86.25 164 ARG B CA 1
ATOM 3262 C C . ARG B 1 164 ? -13.133 13.852 0.35 1 86.25 164 ARG B C 1
ATOM 3264 O O . ARG B 1 164 ? -14.141 14.531 0.553 1 86.25 164 ARG B O 1
ATOM 3271 N N . GLU B 1 165 ? -12.844 12.891 1.127 1 86.38 165 GLU B N 1
ATOM 3272 C CA . GLU B 1 165 ? -13.641 12.5 2.285 1 86.38 165 GLU B CA 1
ATOM 3273 C C . GLU B 1 165 ? -13.711 13.625 3.312 1 86.38 165 GLU B C 1
ATOM 3275 O O . GLU B 1 165 ? -14.719 13.789 3.998 1 86.38 165 GLU B O 1
ATOM 3280 N N . LEU B 1 166 ? -12.641 14.406 3.385 1 91.81 166 LEU B N 1
ATOM 3281 C CA . LEU B 1 166 ? -12.531 15.383 4.461 1 91.81 166 LEU B CA 1
ATOM 3282 C C . LEU B 1 166 ? -12.961 16.766 3.98 1 91.81 166 LEU B C 1
ATOM 3284 O O . LEU B 1 166 ? -12.93 17.734 4.75 1 91.81 166 LEU B O 1
ATOM 3288 N N . ARG B 1 167 ? -13.305 16.828 2.758 1 86.69 167 ARG B N 1
ATOM 3289 C CA . ARG B 1 167 ? -13.695 18.109 2.168 1 86.69 167 ARG B CA 1
ATOM 3290 C C . ARG B 1 167 ? -14.797 18.781 2.988 1 86.69 167 ARG B C 1
ATOM 3292 O O . ARG B 1 167 ? -14.742 19.984 3.238 1 86.69 167 ARG B O 1
ATOM 3299 N N . GLY B 1 168 ? -15.75 18 3.398 1 88.44 168 GLY B N 1
ATOM 3300 C CA . GLY B 1 168 ? -16.859 18.547 4.16 1 88.44 168 GLY B CA 1
ATOM 3301 C C . GLY B 1 168 ? -16.453 19.094 5.512 1 88.44 168 GLY B C 1
ATOM 3302 O O . GLY B 1 168 ? -17.156 19.953 6.074 1 88.44 168 GLY B O 1
ATOM 3303 N N . ARG B 1 169 ? -15.359 18.672 6.031 1 92.5 169 ARG B N 1
ATOM 3304 C CA . ARG B 1 169 ? -14.859 19.109 7.328 1 92.5 169 ARG B CA 1
ATOM 3305 C C . ARG B 1 169 ? -13.898 20.297 7.172 1 92.5 169 ARG B C 1
ATOM 3307 O O . ARG B 1 169 ? -13.43 20.844 8.164 1 92.5 169 ARG B O 1
ATOM 3314 N N . GLY B 1 170 ? -13.617 20.625 5.961 1 94.75 170 GLY B N 1
ATOM 3315 C CA . GLY B 1 170 ? -12.703 21.719 5.703 1 94.75 170 GLY B CA 1
ATOM 3316 C C . GLY B 1 170 ? -11.25 21.375 5.961 1 94.75 170 GLY B C 1
ATOM 3317 O O . GLY B 1 170 ? -10.43 22.25 6.223 1 94.75 170 GLY B O 1
ATOM 3318 N N . ILE B 1 171 ? -10.922 20.109 6.055 1 95.94 171 ILE B N 1
ATOM 3319 C CA . ILE B 1 171 ? -9.555 19.625 6.195 1 95.94 171 ILE B CA 1
ATOM 3320 C C . ILE B 1 171 ? -9 19.25 4.824 1 95.94 171 ILE B C 1
ATOM 3322 O O . ILE B 1 171 ? -9.688 18.625 4.016 1 95.94 171 ILE B O 1
ATOM 3326 N N . ARG B 1 172 ? -7.801 19.672 4.52 1 96.12 172 ARG B N 1
ATOM 3327 C CA . ARG B 1 172 ? -7.188 19.391 3.229 1 96.12 172 ARG B CA 1
ATOM 3328 C C . ARG B 1 172 ? -6.086 18.344 3.369 1 96.12 172 ARG B C 1
ATOM 3330 O O . ARG B 1 172 ? -5.395 18.297 4.391 1 96.12 172 ARG B O 1
ATOM 3337 N N . VAL B 1 173 ? -5.973 17.516 2.361 1 95.94 173 VAL B N 1
ATOM 3338 C CA . VAL B 1 173 ? -4.918 16.5 2.281 1 95.94 173 VAL B CA 1
ATOM 3339 C C . VAL B 1 173 ? -4.156 16.656 0.968 1 95.94 173 VAL B C 1
ATOM 3341 O O . VAL B 1 173 ? -4.762 16.766 -0.101 1 95.94 173 VAL B O 1
ATOM 3344 N N . MET B 1 174 ? -2.834 16.734 1.061 1 94.88 174 MET B N 1
ATOM 3345 C CA . MET B 1 174 ? -1.991 16.859 -0.126 1 94.88 174 MET B CA 1
ATOM 3346 C C . MET B 1 174 ? -0.955 15.734 -0.173 1 94.88 174 MET B C 1
ATOM 3348 O O . MET B 1 174 ? -0.354 15.398 0.848 1 94.88 174 MET B O 1
ATOM 3352 N N . ALA B 1 175 ? -0.89 15.062 -1.31 1 94.19 175 ALA B N 1
ATOM 3353 C CA . ALA B 1 175 ? 0.225 14.156 -1.576 1 94.19 175 ALA B CA 1
ATOM 3354 C C . ALA B 1 175 ? 1.4 14.906 -2.201 1 94.19 175 ALA B C 1
ATOM 3356 O O . ALA B 1 175 ? 1.273 15.477 -3.287 1 94.19 175 ALA B O 1
ATOM 3357 N N . LEU B 1 176 ? 2.492 14.984 -1.504 1 93.06 176 LEU B N 1
ATOM 3358 C CA . LEU B 1 176 ? 3.723 15.523 -2.074 1 93.06 176 LEU B CA 1
ATOM 3359 C C . LEU B 1 176 ? 4.477 14.445 -2.85 1 93.06 176 LEU B C 1
ATOM 3361 O O . LEU B 1 176 ? 4.801 13.391 -2.301 1 93.06 176 LEU B O 1
ATOM 3365 N N . CYS B 1 177 ? 4.711 14.672 -4.066 1 89.31 177 CYS B N 1
ATOM 3366 C CA . CYS B 1 177 ? 5.371 13.695 -4.926 1 89.31 177 CYS B CA 1
ATOM 3367 C C . CYS B 1 177 ? 6.715 14.211 -5.418 1 89.31 177 CYS B C 1
ATOM 3369 O O . CYS B 1 177 ? 6.824 14.688 -6.551 1 89.31 177 CYS B O 1
ATOM 3371 N N . PRO B 1 178 ? 7.68 13.992 -4.586 1 81.44 178 PRO B N 1
ATOM 3372 C CA . PRO B 1 178 ? 9.016 14.469 -4.953 1 81.44 178 PRO B CA 1
ATOM 3373 C C . PRO B 1 178 ? 9.664 13.633 -6.055 1 81.44 178 PRO B C 1
ATOM 3375 O O . PRO B 1 178 ? 9.375 12.438 -6.168 1 81.44 178 PRO B O 1
ATOM 3378 N N . PHE B 1 179 ? 10.422 14.305 -6.82 1 75.75 179 PHE B N 1
ATOM 3379 C CA . PHE B 1 179 ? 11.375 13.609 -7.676 1 75.75 179 PHE B CA 1
ATOM 3380 C C . PHE B 1 179 ? 12.641 13.25 -6.898 1 75.75 179 PHE B C 1
ATOM 3382 O O . PHE B 1 179 ? 12.664 13.328 -5.668 1 75.75 179 PHE B O 1
ATOM 3389 N N . TRP B 1 180 ? 13.664 12.758 -7.633 1 68.69 180 TRP B N 1
ATOM 3390 C CA . TRP B 1 180 ? 14.914 12.445 -6.945 1 68.69 180 TRP B CA 1
ATOM 3391 C C . TRP B 1 180 ? 15.406 13.648 -6.145 1 68.69 180 TRP B C 1
ATOM 3393 O O . TRP B 1 180 ? 15.578 14.742 -6.691 1 68.69 180 TRP B O 1
ATOM 3403 N N . THR B 1 181 ? 15.414 13.422 -4.875 1 67.12 181 THR B N 1
ATOM 3404 C CA . THR B 1 181 ? 15.781 14.516 -3.977 1 67.12 181 THR B CA 1
ATOM 3405 C C . THR B 1 181 ? 16.984 14.133 -3.131 1 67.12 181 THR B C 1
ATOM 3407 O O . THR B 1 181 ? 17.047 13.047 -2.561 1 67.12 181 THR B O 1
ATOM 3410 N N . ARG B 1 182 ? 18.016 14.945 -3.207 1 62.38 182 ARG B N 1
ATOM 3411 C CA . ARG B 1 182 ? 19.266 14.711 -2.477 1 62.38 182 ARG B CA 1
ATOM 3412 C C . ARG B 1 182 ? 19.016 14.695 -0.972 1 62.38 182 ARG B C 1
ATOM 3414 O O . ARG B 1 182 ? 18.859 15.75 -0.353 1 62.38 182 ARG B O 1
ATOM 3421 N N . THR B 1 183 ? 18.703 13.641 -0.351 1 65.31 183 THR B N 1
ATOM 3422 C CA . THR B 1 183 ? 18.531 13.414 1.081 1 65.31 183 THR B CA 1
ATOM 3423 C C . THR B 1 183 ? 19.328 12.195 1.532 1 65.31 183 THR B C 1
ATOM 3425 O O . THR B 1 183 ? 19.953 11.516 0.715 1 65.31 183 THR B O 1
ATOM 3428 N N . ALA B 1 184 ? 19.422 12.125 2.854 1 62.31 184 ALA B N 1
ATOM 3429 C CA . ALA B 1 184 ? 20.047 10.914 3.385 1 62.31 184 ALA B CA 1
ATOM 3430 C C . ALA B 1 184 ? 19.281 9.672 2.932 1 62.31 184 ALA B C 1
ATOM 3432 O O . ALA B 1 184 ? 19.75 8.547 3.111 1 62.31 184 ALA B O 1
ATOM 3433 N N . PHE B 1 185 ? 18.203 9.883 2.283 1 65.5 185 PHE B N 1
ATOM 3434 C CA . PHE B 1 185 ? 17.328 8.82 1.792 1 65.5 185 PHE B CA 1
ATOM 3435 C C . PHE B 1 185 ? 18.078 7.898 0.844 1 65.5 185 PHE B C 1
ATOM 3437 O O . PHE B 1 185 ? 17.953 6.672 0.94 1 65.5 185 PHE B O 1
ATOM 3444 N N . PHE B 1 186 ? 18.844 8.453 0.18 1 60.31 186 PHE B N 1
ATOM 3445 C CA . PHE B 1 186 ? 19.5 7.699 -0.875 1 60.31 186 PHE B CA 1
ATOM 3446 C C . PHE B 1 186 ? 20.609 6.816 -0.298 1 60.31 186 PHE B C 1
ATOM 3448 O O . PHE B 1 186 ? 20.859 5.723 -0.805 1 60.31 186 PHE B O 1
ATOM 3455 N N . ALA B 1 187 ? 21.188 7.457 0.714 1 59.38 187 ALA B N 1
ATOM 3456 C CA . ALA B 1 187 ? 22.234 6.66 1.339 1 59.38 187 ALA B CA 1
ATOM 3457 C C . ALA B 1 187 ? 21.672 5.371 1.93 1 59.38 187 ALA B C 1
ATOM 3459 O O . ALA B 1 187 ? 22.281 4.305 1.81 1 59.38 187 ALA B O 1
ATOM 3460 N N . ARG B 1 188 ? 20.562 5.496 2.465 1 60.94 188 ARG B N 1
ATOM 3461 C CA . ARG B 1 188 ? 19.906 4.348 3.082 1 60.94 188 ARG B CA 1
ATOM 3462 C C . ARG B 1 188 ? 19.328 3.412 2.023 1 60.94 188 ARG B C 1
ATOM 3464 O O . ARG B 1 188 ? 19.281 2.197 2.225 1 60.94 188 ARG B O 1
ATOM 3471 N N . ALA B 1 189 ? 18.969 4.004 0.965 1 68.5 189 ALA B N 1
ATOM 3472 C CA . ALA B 1 189 ? 18.297 3.246 -0.082 1 68.5 189 ALA B CA 1
ATOM 3473 C C . ALA B 1 189 ? 19.281 2.371 -0.854 1 68.5 189 ALA B C 1
ATOM 3475 O O . ALA B 1 189 ? 18.906 1.328 -1.392 1 68.5 189 ALA B O 1
ATOM 3476 N N . THR B 1 190 ? 20.578 2.828 -0.85 1 59.03 190 THR B N 1
ATOM 3477 C CA . THR B 1 190 ? 21.547 2.18 -1.729 1 59.03 190 THR B CA 1
ATOM 3478 C C . THR B 1 190 ? 22.547 1.358 -0.922 1 59.03 190 THR B C 1
ATOM 3480 O O . THR B 1 190 ? 23.312 0.573 -1.485 1 59.03 190 THR B O 1
ATOM 3483 N N . VAL B 1 191 ? 22.766 1.523 0.465 1 53 191 VAL B N 1
ATOM 3484 C CA . VAL B 1 191 ? 23.906 1.067 1.253 1 53 191 VAL B CA 1
ATOM 3485 C C . VAL B 1 191 ? 23.875 -0.456 1.359 1 53 191 VAL B C 1
ATOM 3487 O O . VAL B 1 191 ? 24.844 -1.066 1.813 1 53 191 VAL B O 1
ATOM 3490 N N . ASN B 1 192 ? 22.906 -1.169 1.266 1 50.09 192 ASN B N 1
ATOM 3491 C CA . ASN B 1 192 ? 23.078 -2.539 1.734 1 50.09 192 ASN B CA 1
ATOM 3492 C C . ASN B 1 192 ? 23.969 -3.348 0.792 1 50.09 192 ASN B C 1
ATOM 3494 O O . ASN B 1 192 ? 23.484 -4.211 0.059 1 50.09 192 ASN B O 1
ATOM 3498 N N . GLY B 1 193 ? 25.312 -2.84 0.607 1 50.81 193 GLY B N 1
ATOM 3499 C CA . GLY B 1 193 ? 26.5 -3.605 0.251 1 50.81 193 GLY B CA 1
ATOM 3500 C C . GLY B 1 193 ? 26.656 -3.812 -1.244 1 50.81 193 GLY B C 1
ATOM 3501 O O . GLY B 1 193 ? 27.672 -4.34 -1.705 1 50.81 193 GLY B O 1
ATOM 3502 N N . GLY B 1 194 ? 25.516 -3.795 -2.008 1 51.91 194 GLY B N 1
ATOM 3503 C CA . GLY B 1 194 ? 25.734 -3.988 -3.432 1 51.91 194 GLY B CA 1
ATOM 3504 C C . GLY B 1 194 ? 25.469 -2.744 -4.254 1 51.91 194 GLY B C 1
ATOM 3505 O O . GLY B 1 194 ? 25.219 -1.668 -3.701 1 51.91 194 GLY B O 1
ATOM 3506 N N . GLU B 1 195 ? 25.875 -2.74 -5.594 1 53.81 195 GLU B N 1
ATOM 3507 C CA . GLU B 1 195 ? 25.719 -1.663 -6.566 1 53.81 195 GLU B CA 1
ATOM 3508 C C . GLU B 1 195 ? 24.266 -1.19 -6.648 1 53.81 195 GLU B C 1
ATOM 3510 O O . GLU B 1 195 ? 23.344 -2.008 -6.691 1 53.81 195 GLU B O 1
ATOM 3515 N N . SER B 1 196 ? 24.141 0.049 -6.309 1 59 196 SER B N 1
ATOM 3516 C CA . SER B 1 196 ? 22.844 0.684 -6.504 1 59 196 SER B CA 1
ATOM 3517 C C . SER B 1 196 ? 22.281 0.365 -7.887 1 59 196 SER B C 1
ATOM 3519 O O . SER B 1 196 ? 23.016 0.335 -8.875 1 59 196 SER B O 1
ATOM 3521 N N . VAL B 1 197 ? 21.031 -0.107 -7.879 1 58.44 197 VAL B N 1
ATOM 3522 C CA . VAL B 1 197 ? 20.406 -0.342 -9.172 1 58.44 197 VAL B CA 1
ATOM 3523 C C . VAL B 1 197 ? 20.188 0.988 -9.891 1 58.44 197 VAL B C 1
ATOM 3525 O O . VAL B 1 197 ? 20.109 1.031 -11.117 1 58.44 197 VAL B O 1
ATOM 3528 N N . VAL B 1 198 ? 20.125 2.051 -9.055 1 56.19 198 VAL B N 1
ATOM 3529 C CA . VAL B 1 198 ? 19.906 3.35 -9.688 1 56.19 198 VAL B CA 1
ATOM 3530 C C . VAL B 1 198 ? 21.234 3.971 -10.07 1 56.19 198 VAL B C 1
ATOM 3532 O O . VAL B 1 198 ? 22.062 4.262 -9.203 1 56.19 198 VAL B O 1
ATOM 3535 N N . LYS B 1 199 ? 21.422 3.988 -11.273 1 58.28 199 LYS B N 1
ATOM 3536 C CA . LYS B 1 199 ? 22.688 4.492 -11.781 1 58.28 199 LYS B CA 1
ATOM 3537 C C . LYS B 1 199 ? 22.547 5.926 -12.281 1 58.28 199 LYS B C 1
ATOM 3539 O O . LYS B 1 199 ? 23.5 6.715 -12.18 1 58.28 199 LYS B O 1
ATOM 3544 N N . LYS B 1 200 ? 21.484 6.184 -12.812 1 56.38 200 LYS B N 1
ATOM 3545 C CA . LYS B 1 200 ? 21.297 7.5 -13.414 1 56.38 200 LYS B CA 1
ATOM 3546 C C . LYS B 1 200 ? 20.125 8.242 -12.781 1 56.38 200 LYS B C 1
ATOM 3548 O O . LYS B 1 200 ? 19.016 7.703 -12.703 1 56.38 200 LYS B O 1
ATOM 3553 N N . TYR B 1 201 ? 20.484 9.281 -12.172 1 56.41 201 TYR B N 1
ATOM 3554 C CA . TYR B 1 201 ? 19.453 10.203 -11.68 1 56.41 201 TYR B CA 1
ATOM 3555 C C . TYR B 1 201 ? 19.188 11.312 -12.688 1 56.41 201 TYR B C 1
ATOM 3557 O O . TYR B 1 201 ? 20.094 12.07 -13.039 1 56.41 201 TYR B O 1
ATOM 3565 N N . VAL B 1 202 ? 18.016 11.242 -13.391 1 54.31 202 VAL B N 1
ATOM 3566 C CA . VAL B 1 202 ? 17.719 12.227 -14.422 1 54.31 202 VAL B CA 1
ATOM 3567 C C . VAL B 1 202 ? 17.766 13.633 -13.828 1 54.31 202 VAL B C 1
ATOM 3569 O O . VAL B 1 202 ? 18.266 14.57 -14.461 1 54.31 202 VAL B O 1
ATOM 3572 N N . ALA B 1 203 ? 17.172 13.883 -12.688 1 55.75 203 ALA B N 1
ATOM 3573 C CA . ALA B 1 203 ? 17.172 15.164 -11.984 1 55.75 203 ALA B CA 1
ATOM 3574 C C . ALA B 1 203 ? 17.172 14.953 -10.469 1 55.75 203 ALA B C 1
ATOM 3576 O O . ALA B 1 203 ? 16.531 14.031 -9.969 1 55.75 203 ALA B O 1
ATOM 3577 N N . MET B 1 204 ? 17.984 15.672 -9.867 1 69.31 204 MET B N 1
ATOM 3578 C CA . MET B 1 204 ? 18.031 15.672 -8.406 1 69.31 204 MET B CA 1
ATOM 3579 C C . MET B 1 204 ? 17.75 17.078 -7.859 1 69.31 204 MET B C 1
ATOM 3581 O O . MET B 1 204 ? 18.375 18.047 -8.289 1 69.31 204 MET B O 1
ATOM 3585 N N . TYR B 1 205 ? 16.719 17.141 -7.047 1 72.38 205 TYR B N 1
ATOM 3586 C CA . TYR B 1 205 ? 16.344 18.422 -6.477 1 72.38 205 TYR B CA 1
ATOM 3587 C C . TYR B 1 205 ? 16.766 18.531 -5.02 1 72.38 205 TYR B C 1
ATOM 3589 O O . TYR B 1 205 ? 17.031 17.516 -4.371 1 72.38 205 TYR B O 1
ATOM 3597 N N . GLU B 1 206 ? 16.906 19.797 -4.582 1 77.69 206 GLU B N 1
ATOM 3598 C CA . GLU B 1 206 ? 17.203 20.047 -3.176 1 77.69 206 GLU B CA 1
ATOM 3599 C C . GLU B 1 206 ? 15.938 20.016 -2.332 1 77.69 206 GLU B C 1
ATOM 3601 O O . GLU B 1 206 ? 14.891 20.516 -2.758 1 77.69 206 GLU B O 1
ATOM 3606 N N . PRO B 1 207 ? 16.062 19.5 -1.146 1 82.19 207 PRO B N 1
ATOM 3607 C CA . PRO B 1 207 ? 14.898 19.453 -0.264 1 82.19 207 PRO B CA 1
ATOM 3608 C C . PRO B 1 207 ? 14.266 20.828 -0.049 1 82.19 207 PRO B C 1
ATOM 3610 O O . PRO B 1 207 ? 13.047 20.953 0.062 1 82.19 207 PRO B O 1
ATOM 3613 N N . GLU B 1 208 ? 15.055 21.828 -0.026 1 85.5 208 GLU B N 1
ATOM 3614 C CA . GLU B 1 208 ? 14.562 23.188 0.217 1 85.5 208 GLU B CA 1
ATOM 3615 C C . GLU B 1 208 ? 13.578 23.625 -0.86 1 85.5 208 GLU B C 1
ATOM 3617 O O . GLU B 1 208 ? 12.523 24.188 -0.554 1 85.5 208 GLU B O 1
ATOM 3622 N N . GLN B 1 209 ? 13.922 23.375 -2.066 1 84.69 209 GLN B N 1
ATOM 3623 C CA . GLN B 1 209 ? 13.055 23.75 -3.174 1 84.69 209 GLN B CA 1
ATOM 3624 C C . GLN B 1 209 ? 11.734 22.984 -3.133 1 84.69 209 GLN B C 1
ATOM 3626 O O . GLN B 1 209 ? 10.672 23.562 -3.381 1 84.69 209 GLN B O 1
ATOM 3631 N N . LEU B 1 210 ? 11.859 21.781 -2.801 1 86.69 210 LEU B N 1
ATOM 3632 C CA . LEU B 1 210 ? 10.68 20.922 -2.762 1 86.69 210 LEU B CA 1
ATOM 3633 C C . LEU B 1 210 ? 9.742 21.344 -1.636 1 86.69 210 LEU B C 1
ATOM 3635 O O . LEU B 1 210 ? 8.531 21.438 -1.837 1 86.69 210 LEU B O 1
ATOM 3639 N N . VAL B 1 211 ? 10.305 21.609 -0.515 1 91.12 211 VAL B N 1
ATOM 3640 C CA . VAL B 1 211 ? 9.508 21.953 0.657 1 91.12 211 VAL B CA 1
ATOM 3641 C C . VAL B 1 211 ? 8.867 23.328 0.459 1 91.12 211 VAL B C 1
ATOM 3643 O O . VAL B 1 211 ? 7.707 23.531 0.827 1 91.12 211 VAL B O 1
ATOM 3646 N N . GLN B 1 212 ? 9.586 24.234 -0.145 1 91 212 GLN B N 1
ATOM 3647 C CA . GLN B 1 212 ? 9.031 25.547 -0.445 1 91 212 GLN B CA 1
ATOM 3648 C C . GLN B 1 212 ? 7.828 25.438 -1.373 1 91 212 GLN B C 1
ATOM 3650 O O . GLN B 1 212 ? 6.801 26.078 -1.145 1 91 212 GLN B O 1
ATOM 3655 N N . ARG B 1 213 ? 8.016 24.641 -2.359 1 90.5 213 ARG B N 1
ATOM 3656 C CA . ARG B 1 213 ? 6.906 24.422 -3.275 1 90.5 213 ARG B CA 1
ATOM 3657 C C . ARG B 1 213 ? 5.742 23.734 -2.568 1 90.5 213 ARG B C 1
ATOM 3659 O O . ARG B 1 213 ? 4.582 24.094 -2.791 1 90.5 213 ARG B O 1
ATOM 3666 N N . ALA B 1 214 ? 6.039 22.812 -1.79 1 93.25 214 ALA B N 1
ATOM 3667 C CA . ALA B 1 214 ? 5.004 22.094 -1.056 1 93.25 214 ALA B CA 1
ATOM 3668 C C . ALA B 1 214 ? 4.18 23.047 -0.187 1 93.25 214 ALA B C 1
ATOM 3670 O O . ALA B 1 214 ? 2.955 22.922 -0.123 1 93.25 214 ALA B O 1
ATOM 3671 N N . TRP B 1 215 ? 4.855 24 0.477 1 95.69 215 TRP B N 1
ATOM 3672 C CA . TRP B 1 215 ? 4.141 24.969 1.302 1 95.69 215 TRP B CA 1
ATOM 3673 C C . TRP B 1 215 ? 3.197 25.812 0.453 1 95.69 215 TRP B C 1
ATOM 3675 O O . TRP B 1 215 ? 2.037 26.016 0.822 1 95.69 215 TRP B O 1
ATOM 3685 N N . ARG B 1 216 ? 3.686 26.25 -0.67 1 94.12 216 ARG B N 1
ATOM 3686 C CA . ARG B 1 216 ? 2.865 27.062 -1.564 1 94.12 216 ARG B CA 1
ATOM 3687 C C . ARG B 1 216 ? 1.651 26.281 -2.053 1 94.12 216 ARG B C 1
ATOM 3689 O O . ARG B 1 216 ? 0.535 26.797 -2.074 1 94.12 216 ARG B O 1
ATOM 3696 N N . ASP B 1 217 ? 1.909 25.062 -2.457 1 94.12 217 ASP B N 1
ATOM 3697 C CA . ASP B 1 217 ? 0.837 24.234 -2.984 1 94.12 217 ASP B CA 1
ATOM 3698 C C . ASP B 1 217 ? -0.178 23.891 -1.896 1 94.12 217 ASP B C 1
ATOM 3700 O O . ASP B 1 217 ? -1.381 23.828 -2.156 1 94.12 217 ASP B O 1
ATOM 3704 N N . ALA B 1 218 ? 0.31 23.656 -0.695 1 94.38 218 ALA B N 1
ATOM 3705 C CA . ALA B 1 218 ? -0.576 23.375 0.431 1 94.38 218 ALA B CA 1
ATOM 3706 C C . ALA B 1 218 ? -1.485 24.562 0.725 1 94.38 218 ALA B C 1
ATOM 3708 O O . ALA B 1 218 ? -2.689 24.391 0.934 1 94.38 218 ALA B O 1
ATOM 3709 N N . LYS B 1 219 ? -0.962 25.719 0.732 1 93.56 219 LYS B N 1
ATOM 3710 C CA . LYS B 1 219 ? -1.738 26.938 0.99 1 93.56 219 LYS B CA 1
ATOM 3711 C C . LYS B 1 219 ? -2.783 27.156 -0.099 1 93.56 219 LYS B C 1
ATOM 3713 O O . LYS B 1 219 ? -3.855 27.703 0.166 1 93.56 219 LYS B O 1
ATOM 3718 N N . ARG B 1 220 ? -2.457 26.703 -1.312 1 91.94 220 ARG B N 1
ATOM 3719 C CA . ARG B 1 220 ? -3.365 26.875 -2.441 1 91.94 220 ARG B CA 1
ATOM 3720 C C . ARG B 1 220 ? -4.41 25.766 -2.469 1 91.94 220 ARG B C 1
ATOM 3722 O O . ARG B 1 220 ? -5.305 25.766 -3.316 1 91.94 220 ARG B O 1
ATOM 3729 N N . GLY B 1 221 ? -4.246 24.797 -1.634 1 89.56 221 GLY B N 1
ATOM 3730 C CA . GLY B 1 221 ? -5.234 23.734 -1.519 1 89.56 221 GLY B CA 1
ATOM 3731 C C . GLY B 1 221 ? -5.078 22.656 -2.578 1 89.56 221 GLY B C 1
ATOM 3732 O O . GLY B 1 221 ? -6.051 22 -2.953 1 89.56 221 GLY B O 1
ATOM 3733 N N . LYS B 1 222 ? -3.873 22.453 -3.068 1 88.06 222 LYS B N 1
ATOM 3734 C CA . LYS B 1 222 ? -3.641 21.422 -4.074 1 88.06 222 LYS B CA 1
ATOM 3735 C C . LYS B 1 222 ? -3.719 20.031 -3.461 1 88.06 222 LYS B C 1
ATOM 3737 O O . LYS B 1 222 ? -3.344 19.828 -2.303 1 88.06 222 LYS B O 1
ATOM 3742 N N . ASP B 1 223 ? -4.199 19.109 -4.285 1 88.94 223 ASP B N 1
ATOM 3743 C CA . ASP B 1 223 ? -4.316 17.719 -3.842 1 88.94 223 ASP B CA 1
ATOM 3744 C C . ASP B 1 223 ? -3.014 16.953 -4.074 1 88.94 223 ASP B C 1
ATOM 3746 O O . ASP B 1 223 ? -2.742 15.961 -3.4 1 88.94 223 ASP B O 1
ATOM 3750 N N . VAL B 1 224 ? -2.26 17.344 -5.043 1 89.31 224 VAL B N 1
ATOM 3751 C CA . VAL B 1 224 ? -0.973 16.75 -5.383 1 89.31 224 VAL B CA 1
ATOM 3752 C C . VAL B 1 224 ? 0.052 17.844 -5.652 1 89.31 224 VAL B C 1
ATOM 3754 O O . VAL B 1 224 ? -0.25 18.828 -6.328 1 89.31 224 VAL B O 1
ATOM 3757 N N . SER B 1 225 ? 1.179 17.688 -5.07 1 89.38 225 SER B N 1
ATOM 3758 C CA . SER B 1 225 ? 2.283 18.609 -5.316 1 89.38 225 SER B CA 1
ATOM 3759 C C . SER B 1 225 ? 3.451 17.906 -5.996 1 89.38 225 SER B C 1
ATOM 3761 O O . SER B 1 225 ? 3.908 16.859 -5.527 1 89.38 225 SER B O 1
ATOM 3763 N N . GLN B 1 226 ? 3.836 18.359 -7.066 1 81.5 226 GLN B N 1
ATOM 3764 C CA . GLN B 1 226 ? 4.992 17.891 -7.82 1 81.5 226 GLN B CA 1
ATOM 3765 C C . GLN B 1 226 ? 5.922 19.047 -8.188 1 81.5 226 GLN B C 1
ATOM 3767 O O . GLN B 1 226 ? 5.457 20.109 -8.602 1 81.5 226 GLN B O 1
ATOM 3772 N N . PHE B 1 227 ? 7.125 18.844 -7.824 1 73.56 227 PHE B N 1
ATOM 3773 C CA . PHE B 1 227 ? 8.07 19.906 -8.148 1 73.56 227 PHE B CA 1
ATOM 3774 C C . PHE B 1 227 ? 8.914 19.531 -9.359 1 73.56 227 PHE B C 1
ATOM 3776 O O . PHE B 1 227 ? 9.453 18.422 -9.422 1 73.56 227 PHE B O 1
ATOM 3783 N N . GLY B 1 228 ? 9.047 20.484 -10.227 1 69.75 228 GLY B N 1
ATOM 3784 C CA . GLY B 1 228 ? 9.961 20.344 -11.344 1 69.75 228 GLY B CA 1
ATOM 3785 C C . GLY B 1 228 ? 9.281 19.875 -12.617 1 69.75 228 GLY B C 1
ATOM 3786 O O . GLY B 1 228 ? 8.359 19.047 -12.57 1 69.75 228 GLY B O 1
ATOM 3787 N N . PHE B 1 229 ? 9.719 20.484 -13.672 1 67.62 229 PHE B N 1
ATOM 3788 C CA . PHE B 1 229 ? 9.172 20.188 -14.992 1 67.62 229 PHE B CA 1
ATOM 3789 C C . PHE B 1 229 ? 9.344 18.703 -15.32 1 67.62 229 PHE B C 1
ATOM 3791 O O . PHE B 1 229 ? 8.438 18.078 -15.859 1 67.62 229 PHE B O 1
ATOM 3798 N N . VAL B 1 230 ? 10.445 18.25 -14.898 1 65.5 230 VAL B N 1
ATOM 3799 C CA . VAL B 1 230 ? 10.758 16.859 -15.219 1 65.5 230 VAL B CA 1
ATOM 3800 C C . VAL B 1 230 ? 9.781 15.93 -14.508 1 65.5 230 VAL B C 1
ATOM 3802 O O . VAL B 1 230 ? 9.297 14.969 -15.102 1 65.5 230 VAL B O 1
ATOM 3805 N N . ALA B 1 231 ? 9.484 16.281 -13.305 1 66.69 231 ALA B N 1
ATOM 3806 C CA . ALA B 1 231 ? 8.547 15.477 -12.539 1 66.69 231 ALA B CA 1
ATOM 3807 C C . ALA B 1 231 ? 7.156 15.484 -13.172 1 66.69 231 ALA B C 1
ATOM 3809 O O . ALA B 1 231 ? 6.547 14.43 -13.359 1 66.69 231 ALA B O 1
ATOM 3810 N N . ARG B 1 232 ? 6.734 16.594 -13.586 1 71.06 232 ARG B N 1
ATOM 3811 C CA . ARG B 1 232 ? 5.398 16.75 -14.156 1 71.06 232 ARG B CA 1
ATOM 3812 C C . ARG B 1 232 ? 5.312 16.094 -15.531 1 71.06 232 ARG B C 1
ATOM 3814 O O . ARG B 1 232 ? 4.293 15.492 -15.875 1 71.06 232 ARG B O 1
ATOM 3821 N N . PHE B 1 233 ? 6.418 16.281 -16.156 1 67.31 233 PHE B N 1
ATOM 3822 C CA . PHE B 1 233 ? 6.449 15.688 -17.484 1 67.31 233 PHE B CA 1
ATOM 3823 C C . PHE B 1 233 ? 6.422 14.164 -17.406 1 67.31 233 PHE B C 1
ATOM 3825 O O . PHE B 1 233 ? 5.684 13.508 -18.141 1 67.31 233 PHE B O 1
ATOM 3832 N N . GLN B 1 234 ? 7.199 13.648 -16.562 1 67.81 234 GLN B N 1
ATOM 3833 C CA . GLN B 1 234 ? 7.27 12.203 -16.391 1 67.81 234 GLN B CA 1
ATOM 3834 C C . GLN B 1 234 ? 5.93 11.641 -15.938 1 67.81 234 GLN B C 1
ATOM 3836 O O . GLN B 1 234 ? 5.461 10.633 -16.469 1 67.81 234 GLN B O 1
ATOM 3841 N N . THR B 1 235 ? 5.348 12.305 -14.984 1 69.12 235 THR B N 1
ATOM 3842 C CA . THR B 1 235 ? 4.062 11.82 -14.492 1 69.12 235 THR B CA 1
ATOM 3843 C C . THR B 1 235 ? 2.996 11.914 -15.586 1 69.12 235 THR B C 1
ATOM 3845 O O . THR B 1 235 ? 2.16 11.023 -15.719 1 69.12 235 THR B O 1
ATOM 3848 N N . GLY B 1 236 ? 3.068 12.984 -16.281 1 65.75 236 GLY B N 1
ATOM 3849 C CA . GLY B 1 236 ? 2.16 13.117 -17.406 1 65.75 236 GLY B CA 1
ATOM 3850 C C . GLY B 1 236 ? 2.346 12.039 -18.453 1 65.75 236 GLY B C 1
ATOM 3851 O O . GLY B 1 236 ? 1.368 11.492 -18.969 1 65.75 236 GLY B O 1
ATOM 3852 N N . LEU B 1 237 ? 3.621 11.695 -18.672 1 63.41 237 LEU B N 1
ATOM 3853 C CA . LEU B 1 237 ? 3.939 10.688 -19.672 1 63.41 237 LEU B CA 1
ATOM 3854 C C . LEU B 1 237 ? 3.459 9.312 -19.219 1 63.41 237 LEU B C 1
ATOM 3856 O O . LEU B 1 237 ? 2.967 8.523 -20.031 1 63.41 237 LEU B O 1
ATOM 3860 N N . THR B 1 238 ? 3.574 9.086 -17.984 1 66.56 238 THR B N 1
ATOM 3861 C CA . THR B 1 238 ? 3.164 7.789 -17.469 1 66.56 238 THR B CA 1
ATOM 3862 C C . THR B 1 238 ? 1.652 7.613 -17.578 1 66.56 238 THR B C 1
ATOM 3864 O O . THR B 1 238 ? 1.162 6.488 -17.719 1 66.56 238 THR B O 1
ATOM 3867 N N . LYS B 1 239 ? 1.024 8.688 -17.438 1 63.25 239 LYS B N 1
ATOM 3868 C CA . LYS B 1 239 ? -0.427 8.641 -17.578 1 63.25 239 LYS B CA 1
ATOM 3869 C C . LYS B 1 239 ? -0.825 8.328 -19.016 1 63.25 239 LYS B C 1
ATOM 3871 O O . LYS B 1 239 ? -1.825 7.652 -19.266 1 63.25 239 LYS B O 1
ATOM 3876 N N . LEU B 1 240 ? 0.046 8.789 -19.844 1 64.81 240 LEU B N 1
ATOM 3877 C CA . LEU B 1 240 ? -0.302 8.688 -21.266 1 64.81 240 LEU B CA 1
ATOM 3878 C C . LEU B 1 240 ? 0.229 7.395 -21.859 1 64.81 240 LEU B C 1
ATOM 3880 O O . LEU B 1 240 ? -0.395 6.82 -22.766 1 64.81 240 LEU B O 1
ATOM 3884 N N . LEU B 1 241 ? 1.339 6.914 -21.391 1 64.12 241 LEU B N 1
ATOM 3885 C CA . LEU B 1 241 ? 2.01 5.773 -22 1 64.12 241 LEU B CA 1
ATOM 3886 C C . LEU B 1 241 ? 1.59 4.473 -21.312 1 64.12 241 LEU B C 1
ATOM 3888 O O . LEU B 1 241 ? 1.312 4.453 -20.125 1 64.12 241 LEU B O 1
ATOM 3892 N N . PRO B 1 242 ? 1.545 3.436 -22.297 1 64.56 242 PRO B N 1
ATOM 3893 C CA . PRO B 1 242 ? 1.387 2.127 -21.656 1 64.56 242 PRO B CA 1
ATOM 3894 C C . PRO B 1 242 ? 2.473 1.842 -20.609 1 64.56 242 PRO B C 1
ATOM 3896 O O . PRO B 1 242 ? 3.637 2.191 -20.828 1 64.56 242 PRO B O 1
ATOM 3899 N N . HIS B 1 243 ? 2.02 1.445 -19.562 1 68.06 243 HIS B N 1
ATOM 3900 C CA . HIS B 1 243 ? 2.947 1.191 -18.469 1 68.06 243 HIS B CA 1
ATOM 3901 C C . HIS B 1 243 ? 4.086 0.277 -18.906 1 68.06 243 HIS B C 1
ATOM 3903 O O . HIS B 1 243 ? 5.207 0.388 -18.406 1 68.06 243 HIS B O 1
ATOM 3909 N N . SER B 1 244 ? 3.812 -0.61 -19.75 1 67.69 244 SER B N 1
ATOM 3910 C CA . SER B 1 244 ? 4.871 -1.474 -20.266 1 67.69 244 SER B CA 1
ATOM 3911 C C . SER B 1 244 ? 6.004 -0.657 -20.875 1 67.69 244 SER B C 1
ATOM 3913 O O . SER B 1 244 ? 7.18 -0.955 -20.656 1 67.69 244 SER B O 1
ATOM 3915 N N . LEU B 1 245 ? 5.59 0.38 -21.578 1 64.31 245 LEU B N 1
ATOM 3916 C CA . LEU B 1 245 ? 6.594 1.246 -22.188 1 64.31 245 LEU B CA 1
ATOM 3917 C C . LEU B 1 245 ? 7.359 2.025 -21.125 1 64.31 245 LEU B C 1
ATOM 3919 O O . LEU B 1 245 ? 8.578 2.178 -21.219 1 64.31 245 LEU B O 1
ATOM 3923 N N . VAL B 1 246 ? 6.656 2.434 -20.203 1 67.38 246 VAL B N 1
ATOM 3924 C CA . VAL B 1 246 ? 7.262 3.207 -19.125 1 67.38 246 VAL B CA 1
ATOM 3925 C C . VAL B 1 246 ? 8.273 2.342 -18.359 1 67.38 246 VAL B C 1
ATOM 3927 O O . VAL B 1 246 ? 9.367 2.801 -18.047 1 67.38 246 VAL B O 1
ATOM 3930 N N . MET B 1 247 ? 7.973 1.135 -18.188 1 69.38 247 MET B N 1
ATOM 3931 C CA . MET B 1 247 ? 8.891 0.224 -17.5 1 69.38 247 MET B CA 1
ATOM 3932 C C . MET B 1 247 ? 10.102 -0.082 -18.375 1 69.38 247 MET B C 1
ATOM 3934 O O . MET B 1 247 ? 11.219 -0.212 -17.875 1 69.38 247 MET B O 1
ATOM 3938 N N . ASP B 1 248 ? 9.844 -0.181 -19.656 1 68.44 248 ASP B N 1
ATOM 3939 C CA . ASP B 1 248 ? 10.945 -0.399 -20.578 1 68.44 248 ASP B CA 1
ATOM 3940 C C . ASP B 1 248 ? 11.945 0.752 -20.516 1 68.44 248 ASP B C 1
ATOM 3942 O O . ASP B 1 248 ? 13.156 0.529 -20.531 1 68.44 248 ASP B O 1
ATOM 3946 N N . VAL B 1 249 ? 11.445 1.984 -20.531 1 64.75 249 VAL B N 1
ATOM 3947 C CA . VAL B 1 249 ? 12.289 3.17 -20.453 1 64.75 249 VAL B CA 1
ATOM 3948 C C . VAL B 1 249 ? 13.102 3.146 -19.156 1 64.75 249 VAL B C 1
ATOM 3950 O O . VAL B 1 249 ? 14.305 3.412 -19.172 1 64.75 249 VAL B O 1
ATOM 3953 N N . TRP B 1 250 ? 12.469 2.816 -18.125 1 64.69 250 TRP B N 1
ATOM 3954 C CA . TRP B 1 250 ? 13.141 2.711 -16.828 1 64.69 250 TRP B CA 1
ATOM 3955 C C . TRP B 1 250 ? 14.25 1.662 -16.875 1 64.69 250 TRP B C 1
ATOM 3957 O O . TRP B 1 250 ? 15.375 1.924 -16.453 1 64.69 250 TRP B O 1
ATOM 3967 N N . MET B 1 251 ? 13.898 0.515 -17.391 1 66.12 251 MET B N 1
ATOM 3968 C CA . MET B 1 251 ? 14.875 -0.562 -17.469 1 66.12 251 MET B CA 1
ATOM 3969 C C . MET B 1 251 ? 16.078 -0.142 -18.328 1 66.12 251 MET B C 1
ATOM 3971 O O . MET B 1 251 ? 17.219 -0.428 -17.969 1 66.12 251 MET B O 1
ATOM 3975 N N . HIS B 1 252 ? 15.75 0.499 -19.406 1 64.56 252 HIS B N 1
ATOM 3976 C CA . HIS B 1 252 ? 16.812 0.964 -20.297 1 64.56 252 HIS B CA 1
ATOM 3977 C C . HIS B 1 252 ? 17.672 2.031 -19.641 1 64.56 252 HIS B C 1
ATOM 3979 O O . HIS B 1 252 ? 18.891 1.968 -19.688 1 64.56 252 HIS B O 1
ATOM 3985 N N . GLN B 1 253 ? 16.969 2.996 -18.969 1 60.81 253 GLN B N 1
ATOM 3986 C CA . GLN B 1 253 ? 17.656 4.102 -18.312 1 60.81 253 GLN B CA 1
ATOM 3987 C C . GLN B 1 253 ? 18.594 3.59 -17.219 1 60.81 253 GLN B C 1
ATOM 3989 O O . GLN B 1 253 ? 19.688 4.133 -17.016 1 60.81 253 GLN B O 1
ATOM 3994 N N . GLN B 1 254 ? 18.188 2.471 -16.625 1 62.22 254 GLN B N 1
ATOM 3995 C CA . GLN B 1 254 ? 18.953 1.979 -15.5 1 62.22 254 GLN B CA 1
ATOM 3996 C C . GLN B 1 254 ? 19.828 0.794 -15.898 1 62.22 254 GLN B C 1
ATOM 3998 O O . GLN B 1 254 ? 20.469 0.173 -15.047 1 62.22 254 GLN B O 1
ATOM 4003 N N . LYS B 1 255 ? 19.906 0.521 -17.203 1 66.69 255 LYS B N 1
ATOM 4004 C CA . LYS B 1 255 ? 20.719 -0.572 -17.734 1 66.69 255 LYS B CA 1
ATOM 4005 C C . LYS B 1 255 ? 20.391 -1.892 -17.047 1 66.69 255 LYS B C 1
ATOM 4007 O O . LYS B 1 255 ? 21.281 -2.619 -16.625 1 66.69 255 LYS B O 1
ATOM 4012 N N . LEU B 1 256 ? 19.141 -1.964 -16.75 1 60.31 256 LEU B N 1
ATOM 4013 C CA . LEU B 1 256 ? 18.641 -3.195 -16.141 1 60.31 256 LEU B CA 1
ATOM 4014 C C . LEU B 1 256 ? 18.188 -4.188 -17.203 1 60.31 256 LEU B C 1
ATOM 4016 O O . LEU B 1 256 ? 17.828 -3.787 -18.312 1 60.31 256 LEU B O 1
ATOM 4020 N N . LYS B 1 257 ? 18.406 -5.551 -16.938 1 59.88 257 LYS B N 1
ATOM 4021 C CA . LYS B 1 257 ? 18.078 -6.594 -17.891 1 59.88 257 LYS B CA 1
ATOM 4022 C C . LYS B 1 257 ? 16.719 -7.203 -17.594 1 59.88 257 LYS B C 1
ATOM 4024 O O . LYS B 1 257 ? 16.297 -7.27 -16.438 1 59.88 257 LYS B O 1
#

pLDDT: mean 85.14, std 13.13, range [49.84, 98.5]

Nearest PDB structures (foldseek):
  8ij6-assembly1_C  TM=8.427E-01  e=3.513E-19  Burkholderia gladioli BSR3
  8ijg-assembly1_D  TM=8.412E-01  e=1.420E-18  Burkholderia gladioli BSR3
  4i5e-assembly1_A  TM=8.433E-01  e=3.322E-18  Ralstonia sp. DSMZ 6428
  4bms-assembly1_B  TM=8.395E-01  e=5.399E-18  Ralstonia sp. DSMZ 6428
  8ij8-assembly1_D  TM=8.366E-01  e=4.003E-17  Burkholderia gladioli BSR3

Foldseek 3Di:
DWAEEEFEPCLWDLSVLCQLCVVLQHDTQEYEYEEQDPVSCVVSCVRHPHHYHYDNDDQLDPVSLVVVLVVPVVDLYAYQEYELPDAAFAQAAPVPDPPVVLSSRLSRLAVSLVSCCVSRVVRYAQNHEYEREAALLLLAQEGSGRSNSVSSVNRLVVQLVVQVVCVVRNYAGAYEHEAAEPICRVVVRQPPPDGRLADDRPDYHYSNQSSVQVSVCRVVRHRYTYDDPVSVVLSVVSVVDDSVVVNVVNCVNSVHD/DWAEEEFEPCLWFLSVLCQLCVVLQHDTQEYEYEEQDPVSCVVSCVRHPHHYHYDNDDQLDPVSLVVVLVVPVVDLYAYQEYELPDAAFAQAAPVVDPPVVLSSRLSRLAVSLVSCCVSRVVRYAQNHEYEREAALLLLAQEGSGRSNSVSSVNRLVVQLVVQVVCVVRNYAGAYEHEAAEPICRVVVRQPPPDGRLADDRPDYHYSNQSSVQVSVCRVVRHRYTYDDPVSVVLSVVSVVDDSVVVNVVNCVNSVHD

Radius of gyration: 22.22 Å; Cα contacts (8 Å, |Δi|>4): 1092; chains: 2; bounding box: 52×64×50 Å

InterPro domains:
  IPR002347 Short-chain dehydrogenase/reductase SDR [PF00106] (4-187)
  IPR002347 Short-chain dehydrogenase/reductase SDR [PR00080] (77-88)
  IPR002347 Short-chain dehydrogenase/reductase SDR [PR00080] (128-136)
  IPR002347 Short-chain dehydrogenase/reductase SDR [PR00080] (148-167)
  IPR002347 Short-chain dehydrogenase/reductase SDR [PR00081] (4-21)
  IPR002347 Short-chain dehydrogenase/reductase SDR [PR00081] (77-88)
  IPR002347 Short-chain dehydrogenase/reductase SDR [PR00081] (122-138)
  IPR002347 Short-chain dehydrogenase/reductase SDR [PR00081] (148-167)
  IPR002347 Short-chain dehydrogenase/reductase SDR [PR00081] (169-186)
  IPR036291 NAD(P)-binding domain superfamily [SSF51735] (3-249)

Solvent-accessible surface area (backbone atoms only — not comparable to full-atom values): 25507 Å² total; per-residue (Å²): 117,45,40,24,32,38,30,26,25,32,57,45,52,61,16,26,52,46,54,53,47,40,70,78,75,44,90,51,66,30,31,38,34,28,27,66,50,54,75,51,41,56,66,47,52,79,55,24,96,40,54,65,42,77,42,64,36,48,57,65,38,71,67,37,54,56,55,52,49,47,54,56,68,74,39,70,52,30,38,45,30,38,35,41,42,46,64,71,46,52,44,42,44,70,76,76,42,61,63,68,58,57,49,43,38,43,30,29,36,36,44,33,49,53,49,52,49,45,66,44,52,84,39,36,45,71,70,12,39,36,38,39,63,36,27,53,45,31,64,45,46,32,60,37,26,20,68,38,18,10,28,19,18,19,38,39,27,27,27,46,8,46,21,54,61,28,47,84,57,42,29,45,26,22,18,34,24,48,50,53,52,72,36,67,58,51,55,63,19,34,55,86,85,52,82,49,51,72,71,63,74,93,54,74,40,55,52,65,60,49,51,53,48,43,47,54,37,52,76,71,64,38,49,64,35,66,53,57,69,64,41,50,48,50,50,52,45,42,53,70,39,59,61,69,56,51,36,49,51,50,30,57,66,38,72,52,121,117,44,40,25,33,39,31,26,25,30,56,44,54,60,16,26,52,47,54,52,47,40,67,79,74,43,90,50,66,31,35,39,34,27,27,67,49,54,76,52,42,55,67,47,52,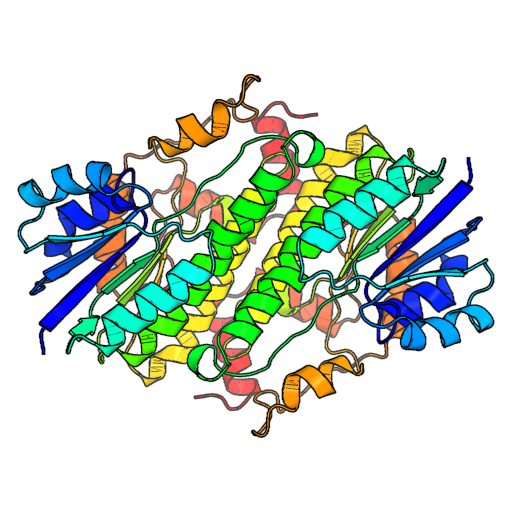79,55,25,98,38,54,66,44,75,42,63,35,48,59,65,39,72,67,37,54,56,53,51,49,47,55,56,69,73,38,69,54,30,38,44,30,38,35,42,42,47,64,71,47,52,43,42,44,69,76,77,43,61,63,68,59,57,50,43,38,42,30,28,37,37,45,33,49,54,50,52,48,44,67,44,51,84,38,35,46,71,70,13,38,36,38,40,62,34,28,54,46,31,64,44,47,33,58,38,26,18,70,40,19,9,30,20,18,20,36,41,25,28,27,48,8,47,21,54,60,29,46,86,58,42,29,46,27,20,20,35,24,48,50,52,53,73,37,69,58,52,56,64,21,36,55,86,85,51,83,49,52,72,73,63,76,93,56,73,42,55,52,66,61,47,50,53,48,42,46,55,34,52,76,70,64,38,48,65,38,64,53,56,69,65,44,50,48,50,50,52,44,40,52,70,39,58,61,69,55,53,37,48,50,50,30,57,67,39,72,51,122

Sequence (514 aa):
MKRIAVITGASSGMGRRFAETVDTFGRFDEIWVIARHEAALEGLREQVPFPVRPLALDLTDCSSFATYAKVLTEEPVEVGLLVNASGFGKFRAVVDTPLEVNLNMVDLNCQAVMALCQLTIPYMPEGGQIINIASVAAFQPIPYIDVYGASKAFVLSFSRALNRELRGRGIRVMALCPFWTRTAFFARATVNGGESVVKKYVAMYEPEQLVQRAWRDAKRGKDVSQFGFVARFQTGLTKLLPHSLVMDVWMHQQKLKMKRIAVITGASSGMGRRFAETVDTFGRFDEIWVIARHEAALEGLREQVPFPVRPLALDLTDCSSFATYAKVLTEEPVEVGLLVNASGFGKFRAVVDTPLEVNLNMVDLNCQAVMALCQLTIPYMPEGGQIINIASVAAFQPIPYIDVYGASKAFVLSFSRALNRELRGRGIRVMALCPFWTRTAFFARATVNGGESVVKKYVAMYEPEQLVQRAWRDAKRGKDVSQFGFVARFQTGLTKLLPHSLVMDVWMHQQKLK